Protein AF-A0A842K787-F1 (afdb_monomer)

Sequence (571 aa):
MIVKIGRGEKMSGLLSYLQGPGRANEHSDPHLVTGDSAIMTWHDDNELSHQDAIEIARQLDQPRRVFGTEVKIPNFLRDDHGNEVRDSHGTKVRDPIDPFRDGNVWHCSLSLHADEGQLTDEKWGAIARRFMDEMGFTDTSGRSPARWIAVRHGLSVRGNDHIHIAASVVREDGTKVDLYRDWNRASEVVNKLEHEHGLAVIESRNTRTGERGYHRAEQHRAHREGGTELDRELLARRVRACATASNSEAEFVRRLRGQGLVARPRFASGRGDVVVGYKVAIRPANGHSPIFYGGGHLAKDLTLPRLRSEWEDSPQASSAAVDEWNAARRERPTVRAGRESQELDPKLLDRATEDIGKWNTYLRSIPLDDRAQWARAAGRTAGVFAAWSAKIEPTPGPLAAAARELARSAQLPAYRAYRAPKGTMSAGGAALIVMQTSGQLPTSVSAMLLLRQLMKAMEAIADAHRAAGELHRALDIEYAVRNELATIHAAQQPRIPVPDTARTEATQKHATTSTLTPEQEELRRLAALDNAAPPSDAVRRTDSPLPSRIGPSLRTHAGRPRTRGNDGNER

Radius of gyration: 31.01 Å; Cα contacts (8 Å, |Δi|>4): 859; chains: 1; bounding box: 80×79×96 Å

pLDDT: mean 82.94, std 19.4, range [25.81, 98.31]

Nearest PDB structures (foldseek):
  1moj-assembly1_A  TM=3.758E-01  e=2.122E-01  Halobacterium salinarum
  9fze-assembly1_A  TM=2.062E-01  e=5.481E+00  Pseudomonas aeruginosa

Structure (mmCIF, N/CA/C/O backbone):
data_AF-A0A842K787-F1
#
_entry.id   AF-A0A842K787-F1
#
loop_
_atom_site.group_PDB
_atom_site.id
_atom_site.type_symbol
_atom_site.label_atom_id
_atom_site.label_alt_id
_atom_site.label_comp_id
_atom_site.label_asym_id
_atom_site.label_entity_id
_atom_site.label_seq_id
_atom_site.pdbx_PDB_ins_code
_atom_site.Cartn_x
_atom_site.Cartn_y
_atom_site.Cartn_z
_atom_site.occupancy
_atom_site.B_iso_or_equiv
_atom_site.auth_seq_id
_atom_site.auth_comp_id
_atom_site.auth_asym_id
_atom_site.auth_atom_id
_atom_site.pdbx_PDB_model_num
ATOM 1 N N . MET A 1 1 ? 14.608 -5.859 -6.385 1.00 89.81 1 MET A N 1
ATOM 2 C CA . MET A 1 1 ? 14.683 -5.026 -7.618 1.00 89.81 1 MET A CA 1
ATOM 3 C C . MET A 1 1 ? 13.356 -4.324 -7.963 1.00 89.81 1 MET A C 1
ATOM 5 O O . MET A 1 1 ? 12.293 -4.937 -8.002 1.00 89.81 1 MET A O 1
ATOM 9 N N . ILE A 1 2 ? 13.383 -3.021 -8.254 1.00 89.50 2 ILE A N 1
ATOM 10 C CA . ILE A 1 2 ? 12.232 -2.203 -8.684 1.00 89.50 2 ILE A CA 1
ATOM 11 C C . ILE A 1 2 ? 12.252 -2.029 -10.207 1.00 89.50 2 ILE A C 1
ATOM 13 O O . ILE A 1 2 ? 13.291 -1.709 -10.777 1.00 89.50 2 ILE A O 1
ATOM 17 N N . VAL A 1 3 ? 11.087 -2.178 -10.849 1.00 93.19 3 VAL A N 1
ATOM 18 C CA . VAL A 1 3 ? 10.890 -1.948 -12.288 1.00 93.19 3 VAL A CA 1
ATOM 19 C C . VAL A 1 3 ? 9.944 -0.780 -12.537 1.00 93.19 3 VAL A C 1
ATOM 21 O O . VAL A 1 3 ? 8.896 -0.665 -11.894 1.00 93.19 3 VAL A O 1
ATOM 24 N N . LYS A 1 4 ? 10.295 0.090 -13.485 1.00 93.69 4 LYS A N 1
ATOM 25 C CA . LYS A 1 4 ? 9.438 1.199 -13.911 1.00 93.69 4 LYS A CA 1
ATOM 26 C C . LYS A 1 4 ? 9.508 1.382 -15.417 1.00 93.69 4 LYS A C 1
ATOM 28 O O . LYS A 1 4 ? 10.563 1.693 -15.954 1.00 93.69 4 LYS A O 1
ATOM 33 N N . ILE A 1 5 ? 8.357 1.262 -16.066 1.00 95.25 5 ILE A N 1
ATOM 34 C CA . ILE A 1 5 ? 8.198 1.432 -17.507 1.00 95.25 5 ILE A CA 1
ATOM 35 C C . ILE A 1 5 ? 7.659 2.838 -17.829 1.00 95.25 5 ILE A C 1
ATOM 37 O O . ILE A 1 5 ? 6.844 3.414 -17.107 1.00 95.25 5 ILE A O 1
ATOM 41 N N . GLY A 1 6 ? 8.119 3.417 -18.929 1.00 93.06 6 GLY A N 1
ATOM 42 C CA . GLY A 1 6 ? 7.692 4.693 -19.481 1.00 93.06 6 GLY A CA 1
ATOM 43 C C . GLY A 1 6 ? 7.492 4.596 -20.990 1.00 93.06 6 GLY A C 1
ATOM 44 O O . GLY A 1 6 ? 8.040 3.717 -21.654 1.00 93.06 6 GLY A O 1
ATOM 45 N N . ARG A 1 7 ? 6.679 5.509 -21.531 1.00 93.00 7 ARG A N 1
ATOM 46 C CA . ARG A 1 7 ? 6.410 5.642 -22.970 1.00 93.00 7 ARG A CA 1
ATOM 47 C C . ARG A 1 7 ? 6.798 7.031 -23.444 1.00 93.00 7 ARG A C 1
ATOM 49 O O . ARG A 1 7 ? 6.397 8.014 -22.811 1.00 93.00 7 ARG A O 1
ATOM 56 N N . GLY A 1 8 ? 7.535 7.099 -24.545 1.00 90.56 8 GLY A N 1
ATOM 57 C CA . GLY A 1 8 ? 8.012 8.347 -25.132 1.00 90.56 8 GLY A CA 1
ATOM 58 C C . GLY A 1 8 ? 7.785 8.426 -26.639 1.00 90.56 8 GLY A C 1
ATOM 59 O O . GLY A 1 8 ? 7.494 7.427 -27.291 1.00 90.56 8 GLY A O 1
ATOM 60 N N . GLU A 1 9 ? 7.945 9.640 -27.157 1.00 91.25 9 GLU A N 1
ATOM 61 C CA . GLU A 1 9 ? 7.769 9.988 -28.576 1.00 91.25 9 GLU A CA 1
ATOM 62 C C . GLU A 1 9 ? 9.099 10.119 -29.328 1.00 91.25 9 GLU A C 1
ATOM 64 O O . GLU A 1 9 ? 9.163 9.948 -30.540 1.00 91.25 9 GLU A O 1
ATOM 69 N N . LYS A 1 10 ? 10.169 10.518 -28.627 1.00 93.31 10 LYS A N 1
ATOM 70 C CA . LYS A 1 10 ? 11.446 10.899 -29.244 1.00 93.31 10 LYS A CA 1
ATOM 71 C C . LYS A 1 10 ? 12.581 10.102 -28.627 1.00 93.31 10 LYS A C 1
ATOM 73 O O . LYS A 1 10 ? 12.953 10.357 -27.483 1.00 93.31 10 LYS A O 1
ATOM 78 N N . MET A 1 11 ? 13.151 9.182 -29.406 1.00 95.81 11 MET A N 1
ATOM 79 C CA . MET A 1 11 ? 14.289 8.370 -28.968 1.00 95.81 11 MET A CA 1
ATOM 80 C C . MET A 1 11 ? 15.487 9.256 -28.606 1.00 95.81 11 MET A C 1
ATOM 82 O O . MET A 1 11 ? 16.068 9.095 -27.542 1.00 95.81 11 MET A O 1
ATOM 86 N N . SER A 1 12 ? 15.775 10.283 -29.413 1.00 94.25 12 SER A N 1
ATOM 87 C CA . SER A 1 12 ? 16.842 11.249 -29.116 1.00 94.25 12 SER A CA 1
ATOM 88 C C . SER A 1 12 ? 16.639 11.964 -27.782 1.00 94.25 12 SER A C 1
ATOM 90 O O . SER A 1 12 ? 17.583 12.108 -27.019 1.00 94.25 12 SER A O 1
ATOM 92 N N . GLY A 1 13 ? 15.401 12.350 -27.457 1.00 93.06 13 GLY A N 1
ATOM 93 C CA . GLY A 1 13 ? 15.087 12.980 -26.175 1.00 93.06 13 GLY A CA 1
ATOM 94 C C . GLY A 1 13 ? 15.339 12.058 -24.980 1.00 93.06 13 GLY A C 1
ATOM 95 O O . GLY A 1 13 ? 15.812 12.524 -23.946 1.00 93.06 13 GLY A O 1
ATOM 96 N N . LEU A 1 14 ? 15.059 10.756 -25.119 1.00 94.81 14 LEU A N 1
ATOM 97 C CA . LEU A 1 14 ? 15.385 9.773 -24.086 1.00 94.81 14 LEU A CA 1
ATOM 98 C C . LEU A 1 14 ? 16.898 9.581 -23.961 1.00 94.81 14 LEU A C 1
ATOM 100 O O . LEU A 1 14 ? 17.414 9.635 -22.853 1.00 94.81 14 LEU A O 1
ATOM 104 N N . LEU A 1 15 ? 17.613 9.392 -25.066 1.00 95.31 15 LEU A N 1
ATOM 105 C CA . LEU A 1 15 ? 19.053 9.132 -25.028 1.00 95.31 15 LEU A CA 1
ATOM 106 C C . LEU A 1 15 ? 19.844 10.333 -24.501 1.00 95.31 15 LEU A C 1
ATOM 108 O O . LEU A 1 15 ? 20.722 10.152 -23.667 1.00 95.31 15 LEU A O 1
ATOM 112 N N . SER A 1 16 ? 19.469 11.562 -24.870 1.00 92.69 16 SER A N 1
ATOM 113 C CA . SER A 1 16 ? 20.043 12.765 -24.253 1.00 92.69 16 SER A CA 1
ATOM 114 C C . SER A 1 16 ? 19.743 12.852 -22.752 1.00 92.69 16 SER A C 1
ATOM 116 O O . SER A 1 16 ? 20.563 13.355 -21.992 1.00 92.69 16 SER A O 1
ATOM 118 N N . TYR A 1 17 ? 18.582 12.361 -22.302 1.00 91.81 17 TYR A N 1
ATOM 119 C CA . TYR A 1 17 ? 18.270 12.282 -20.874 1.00 91.81 17 TYR A CA 1
ATOM 120 C C . TYR A 1 17 ? 19.135 11.242 -20.148 1.00 91.81 17 TYR A C 1
ATOM 122 O O . TYR A 1 17 ? 19.595 11.524 -19.045 1.00 91.81 17 TYR A O 1
ATOM 130 N N . LEU A 1 18 ? 19.346 10.065 -20.747 1.00 92.69 18 LEU A N 1
ATOM 131 C CA . LEU A 1 18 ? 20.183 9.010 -20.168 1.00 92.69 18 LEU A CA 1
ATOM 132 C C . LEU A 1 18 ? 21.660 9.408 -20.142 1.00 92.69 18 LEU A C 1
ATOM 134 O O . LEU A 1 18 ? 22.343 9.088 -19.186 1.00 92.69 18 LEU A O 1
ATOM 138 N N . GLN A 1 19 ? 22.138 10.140 -21.142 1.00 92.69 19 GLN A N 1
ATOM 139 C CA . GLN A 1 19 ? 23.501 10.662 -21.149 1.00 92.69 19 GLN A CA 1
ATOM 140 C C . GLN A 1 19 ? 23.707 11.799 -20.133 1.00 92.69 19 GLN A C 1
ATOM 142 O O . GLN A 1 19 ? 24.770 11.916 -19.537 1.00 92.69 19 GLN A O 1
ATOM 147 N N . GLY A 1 20 ? 22.712 12.670 -19.946 1.00 86.75 20 GLY A N 1
ATOM 148 C CA . GLY A 1 20 ? 22.816 13.784 -19.002 1.00 86.75 20 GLY A CA 1
ATOM 149 C C . GLY A 1 20 ? 22.778 13.341 -17.532 1.00 86.75 20 GLY A C 1
ATOM 150 O O . GLY A 1 20 ? 22.494 12.183 -17.242 1.00 86.75 20 GLY A O 1
ATOM 151 N N . PRO A 1 21 ? 22.928 14.272 -16.572 1.00 81.44 21 PRO A N 1
ATOM 152 C CA . PRO A 1 21 ? 22.948 13.957 -15.135 1.00 81.44 21 PRO A CA 1
ATOM 153 C C . PRO A 1 21 ? 21.598 13.449 -14.580 1.00 81.44 21 PRO A C 1
ATOM 155 O O . PRO A 1 21 ? 21.469 13.114 -13.405 1.00 81.44 21 PRO A O 1
ATOM 158 N N . GLY A 1 22 ? 20.541 13.414 -15.391 1.00 79.81 22 GLY A N 1
ATOM 159 C CA . GLY A 1 22 ? 19.178 13.152 -14.937 1.00 79.81 22 GLY A CA 1
ATOM 160 C C . GLY A 1 22 ? 18.519 14.383 -14.296 1.00 79.81 22 GLY A C 1
ATOM 161 O O . GLY A 1 22 ? 19.072 15.480 -14.256 1.00 79.81 22 GLY A O 1
ATOM 162 N N . ARG A 1 23 ? 17.277 14.236 -13.811 1.00 74.88 23 ARG A N 1
ATOM 163 C CA . ARG A 1 23 ? 16.501 15.376 -13.259 1.00 74.88 23 ARG A CA 1
ATOM 164 C C . ARG A 1 23 ? 16.934 15.807 -11.861 1.00 74.88 23 ARG A C 1
ATOM 166 O O . ARG A 1 23 ? 16.631 16.926 -11.460 1.00 74.88 23 ARG A O 1
ATOM 173 N N . ALA A 1 24 ? 17.564 14.908 -11.118 1.00 71.94 24 ALA A N 1
ATOM 174 C CA . ALA A 1 24 ? 18.003 15.136 -9.747 1.00 71.94 24 ALA A CA 1
ATOM 175 C C . ALA A 1 24 ? 19.468 14.713 -9.546 1.00 71.94 24 ALA A C 1
ATOM 177 O O . ALA A 1 24 ? 19.832 14.334 -8.438 1.00 71.94 24 ALA A O 1
ATOM 178 N N . ASN A 1 25 ? 20.287 14.780 -10.607 1.00 67.31 25 ASN A N 1
ATOM 179 C CA . ASN A 1 25 ? 21.679 14.311 -10.612 1.00 67.31 25 ASN A CA 1
ATOM 180 C C . ASN A 1 25 ? 21.788 12.828 -10.215 1.00 67.31 25 ASN A C 1
ATOM 182 O O . ASN A 1 25 ? 22.570 12.454 -9.350 1.00 67.31 25 ASN A O 1
ATOM 186 N N . GLU A 1 26 ? 20.914 12.006 -10.799 1.00 76.19 26 GLU A N 1
ATOM 187 C CA . GLU A 1 26 ? 20.808 10.573 -10.506 1.00 76.19 26 GLU A CA 1
ATOM 188 C C . GLU A 1 26 ? 21.802 9.742 -11.332 1.00 76.19 26 GLU A C 1
ATOM 190 O O . GLU A 1 26 ? 22.027 8.588 -10.983 1.00 76.19 26 GLU A O 1
ATOM 195 N N . HIS A 1 27 ? 22.393 10.313 -12.389 1.00 83.00 27 HIS A N 1
ATOM 196 C CA . HIS A 1 27 ? 23.343 9.633 -13.269 1.00 83.00 27 HIS A CA 1
ATOM 197 C C . HIS A 1 27 ? 24.762 10.166 -13.025 1.00 83.00 27 HIS A C 1
ATOM 199 O O . HIS A 1 27 ? 24.983 11.374 -13.145 1.00 83.00 27 HIS A O 1
ATOM 205 N N . SER A 1 28 ? 25.708 9.287 -12.682 1.00 77.75 28 SER A N 1
ATOM 206 C CA . SER A 1 28 ? 27.104 9.664 -12.398 1.00 77.75 28 SER A CA 1
ATOM 207 C C . SER A 1 28 ? 28.127 9.094 -13.377 1.00 77.75 28 SER A C 1
ATOM 209 O O . SER A 1 28 ? 29.195 9.673 -13.516 1.00 77.75 28 SER A O 1
ATOM 211 N N . ASP A 1 29 ? 27.806 7.971 -14.015 1.00 85.06 29 ASP A N 1
ATOM 212 C CA . ASP A 1 29 ? 28.671 7.269 -14.966 1.00 85.06 29 ASP A CA 1
ATOM 213 C C . ASP A 1 29 ? 27.778 6.548 -15.991 1.00 85.06 29 ASP A C 1
ATOM 215 O O . ASP A 1 29 ? 27.465 5.368 -15.820 1.00 85.06 29 ASP A O 1
ATOM 219 N N . PRO A 1 30 ? 27.193 7.282 -16.957 1.00 91.88 30 PRO A N 1
ATOM 220 C CA . PRO A 1 30 ? 26.354 6.692 -17.989 1.00 91.88 30 PRO A CA 1
ATOM 221 C C . PRO A 1 30 ? 27.201 5.904 -18.983 1.00 91.88 30 PRO A C 1
ATOM 223 O O . PRO A 1 30 ? 27.882 6.519 -19.781 1.00 91.88 30 PRO A O 1
ATOM 226 N N . HIS A 1 31 ? 27.102 4.578 -19.030 1.00 93.31 31 HIS A N 1
ATOM 227 C CA . HIS A 1 31 ? 27.780 3.757 -20.050 1.00 93.31 31 HIS A CA 1
ATOM 228 C C . HIS A 1 31 ? 26.901 2.589 -20.511 1.00 93.31 31 HIS A C 1
ATOM 230 O O . HIS A 1 31 ? 25.924 2.216 -19.851 1.00 93.31 31 HIS A O 1
ATOM 236 N N . LEU A 1 32 ? 27.201 2.028 -21.684 1.00 94.44 32 LEU A N 1
ATOM 237 C CA . LEU A 1 32 ? 26.481 0.871 -22.218 1.00 94.44 32 LEU A CA 1
ATOM 238 C C . LEU A 1 32 ? 26.941 -0.408 -21.519 1.00 94.44 32 LEU A C 1
ATOM 240 O O . LEU A 1 32 ? 28.130 -0.633 -21.363 1.00 94.44 32 LEU A O 1
ATOM 244 N N . VAL A 1 33 ? 25.998 -1.275 -21.143 1.00 94.62 33 VAL A N 1
ATOM 245 C CA . VAL A 1 33 ? 26.325 -2.600 -20.568 1.00 94.62 33 VAL A CA 1
ATOM 246 C C . VAL A 1 33 ? 25.887 -3.758 -21.458 1.00 94.62 33 VAL A C 1
ATOM 248 O O . VAL A 1 33 ? 26.421 -4.862 -21.378 1.00 94.62 33 VAL A O 1
ATOM 251 N N . THR A 1 34 ? 24.868 -3.547 -22.297 1.00 95.94 34 THR A N 1
ATOM 252 C CA . THR A 1 34 ? 24.425 -4.504 -23.319 1.00 95.94 34 THR A CA 1
ATOM 253 C C . THR A 1 34 ? 23.372 -3.868 -24.234 1.00 95.94 34 THR A C 1
ATOM 255 O O . THR A 1 34 ? 22.800 -2.828 -23.908 1.00 95.94 34 THR A O 1
ATOM 258 N N . GLY A 1 35 ? 23.055 -4.510 -25.355 1.00 94.69 35 GLY A N 1
ATOM 259 C CA . GLY A 1 35 ? 22.034 -4.048 -26.284 1.00 94.69 35 GLY A CA 1
ATOM 260 C C . GLY A 1 35 ? 22.084 -4.795 -27.606 1.00 94.69 35 GLY A C 1
ATOM 261 O O . GLY A 1 35 ? 22.610 -5.905 -27.694 1.00 94.69 35 GLY A O 1
ATOM 262 N N . ASP A 1 36 ? 21.540 -4.156 -28.634 1.00 93.44 36 ASP A N 1
ATOM 263 C CA . ASP A 1 36 ? 21.636 -4.590 -30.020 1.00 93.44 36 ASP A CA 1
ATOM 264 C C . ASP A 1 36 ? 23.099 -4.772 -30.454 1.00 93.44 36 ASP A C 1
ATOM 266 O O . ASP A 1 36 ? 23.935 -3.889 -30.259 1.00 93.44 36 ASP A O 1
ATOM 270 N N . SER A 1 37 ? 23.399 -5.922 -31.060 1.00 87.19 37 SER A N 1
ATOM 271 C CA . SER A 1 37 ? 24.771 -6.307 -31.415 1.00 87.19 37 SER A CA 1
ATOM 272 C C . SER A 1 37 ? 25.460 -5.329 -32.366 1.00 87.19 37 SER A C 1
ATOM 274 O O . SER A 1 37 ? 26.658 -5.090 -32.216 1.00 87.19 37 SER A O 1
ATOM 276 N N . ALA A 1 38 ? 24.724 -4.729 -33.310 1.00 87.44 38 ALA A N 1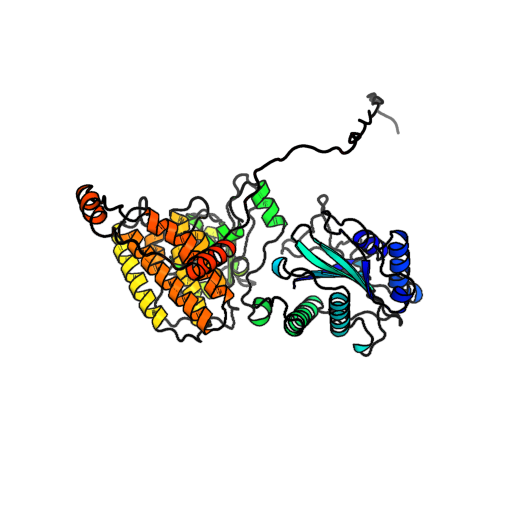
ATOM 277 C CA . ALA A 1 38 ? 25.306 -3.754 -34.216 1.00 87.44 38 ALA A CA 1
ATOM 278 C C . ALA A 1 38 ? 25.690 -2.507 -33.422 1.00 87.44 38 ALA A C 1
ATOM 280 O O . ALA A 1 38 ? 26.831 -2.070 -33.496 1.00 87.44 38 ALA A O 1
ATOM 281 N N . ILE A 1 39 ? 24.784 -1.999 -32.584 1.00 90.50 39 ILE A N 1
ATOM 282 C CA . ILE A 1 39 ? 25.045 -0.824 -31.744 1.00 90.50 39 ILE A CA 1
ATOM 283 C C . ILE A 1 39 ? 26.260 -1.059 -30.832 1.00 90.50 39 ILE A C 1
ATOM 285 O O . ILE A 1 39 ? 27.182 -0.251 -30.843 1.00 90.50 39 ILE A O 1
ATOM 289 N N . MET A 1 40 ? 26.311 -2.185 -30.119 1.00 90.06 40 MET A N 1
ATOM 290 C CA . MET A 1 40 ? 27.422 -2.506 -29.208 1.00 90.06 40 MET A CA 1
ATOM 291 C C . MET A 1 40 ? 28.773 -2.691 -29.918 1.00 90.06 40 MET A C 1
ATOM 293 O O . MET A 1 40 ? 29.809 -2.652 -29.273 1.00 90.06 40 MET A O 1
ATOM 297 N N . THR A 1 41 ? 28.788 -2.923 -31.234 1.00 85.81 41 THR A N 1
ATOM 298 C CA . THR A 1 41 ? 30.040 -3.053 -32.000 1.00 85.81 41 THR A CA 1
ATOM 299 C C . THR A 1 41 ? 30.634 -1.688 -32.362 1.00 85.81 41 THR A C 1
ATOM 301 O O . THR A 1 41 ? 31.848 -1.562 -32.500 1.00 85.81 41 THR A O 1
ATOM 304 N N . TRP A 1 42 ? 29.786 -0.674 -32.559 1.00 81.69 42 TRP A N 1
ATOM 305 C CA . TRP A 1 42 ? 30.202 0.659 -33.015 1.00 81.69 42 TRP A CA 1
ATOM 306 C C . TRP A 1 42 ? 30.439 1.651 -31.876 1.00 81.69 42 TRP A C 1
ATOM 308 O O . TRP A 1 42 ? 31.107 2.656 -32.097 1.00 81.69 42 TRP A O 1
ATOM 318 N N . HIS A 1 43 ? 29.883 1.378 -30.696 1.00 81.25 43 HIS A N 1
ATOM 319 C CA . HIS A 1 43 ? 29.957 2.233 -29.515 1.00 81.25 43 HIS A CA 1
ATOM 320 C C . HIS A 1 43 ? 30.669 1.450 -28.408 1.00 81.25 43 HIS A C 1
ATOM 322 O O . HIS A 1 43 ? 30.237 0.343 -28.092 1.00 81.25 43 HIS A O 1
ATOM 328 N N . ASP A 1 44 ? 31.784 1.979 -27.901 1.00 65.50 44 ASP A N 1
ATOM 329 C CA . ASP A 1 44 ? 32.638 1.296 -26.920 1.00 65.50 44 ASP A CA 1
ATOM 330 C C . ASP A 1 44 ? 32.097 1.387 -25.476 1.00 65.50 44 ASP A C 1
ATOM 332 O O . ASP A 1 44 ? 31.066 2.010 -25.216 1.00 65.50 44 ASP A O 1
ATOM 336 N N . ASP A 1 45 ? 32.790 0.731 -24.538 1.00 61.19 45 ASP A N 1
ATOM 337 C CA . ASP A 1 45 ? 32.404 0.622 -23.121 1.00 61.19 45 ASP A CA 1
ATOM 338 C C . ASP A 1 45 ? 32.722 1.889 -22.292 1.00 61.19 45 ASP A C 1
ATOM 340 O O . ASP A 1 45 ? 32.722 1.843 -21.060 1.00 61.19 45 ASP A O 1
ATOM 344 N N . ASN A 1 46 ? 33.035 3.024 -22.928 1.00 71.12 46 ASN A N 1
ATOM 345 C CA . ASN A 1 46 ? 33.311 4.267 -22.210 1.00 71.12 46 ASN A CA 1
ATOM 346 C C . ASN A 1 46 ? 32.024 4.996 -21.791 1.00 71.12 46 ASN A C 1
ATOM 348 O O . ASN A 1 46 ? 30.903 4.658 -22.183 1.00 71.12 46 ASN A O 1
ATOM 352 N N . GLU A 1 47 ? 32.205 6.049 -20.991 1.00 83.31 47 GLU A N 1
ATOM 353 C CA . GLU A 1 47 ? 31.134 6.982 -20.659 1.00 83.31 47 GLU A CA 1
ATOM 354 C C . GLU A 1 47 ? 30.460 7.495 -21.947 1.00 83.31 47 GLU A C 1
ATOM 356 O O . GLU A 1 47 ? 31.094 8.055 -22.844 1.00 83.31 47 GLU A O 1
ATOM 361 N N . LEU A 1 48 ? 29.148 7.296 -22.023 1.00 88.38 48 LEU A N 1
ATOM 362 C CA . LEU A 1 48 ? 28.286 7.590 -23.151 1.00 88.38 48 LEU A CA 1
ATOM 363 C C . LEU A 1 48 ? 28.383 9.072 -23.511 1.00 88.38 48 LEU A C 1
ATOM 365 O O . LEU A 1 48 ? 27.845 9.941 -22.817 1.00 88.38 48 LEU A O 1
ATOM 369 N N . SER A 1 49 ? 29.015 9.372 -24.644 1.00 90.12 49 SER A N 1
ATOM 370 C CA . SER A 1 49 ? 29.130 10.749 -25.104 1.00 90.12 49 SER A CA 1
ATOM 371 C C . SER A 1 49 ? 27.790 11.280 -25.629 1.00 90.12 49 SER A C 1
ATOM 373 O O . SER A 1 49 ? 26.885 10.542 -26.032 1.00 90.12 49 SER A O 1
ATOM 375 N N . HIS A 1 50 ? 27.645 12.607 -25.666 1.00 89.25 50 HIS A N 1
ATOM 376 C CA . HIS A 1 50 ? 26.456 13.237 -26.245 1.00 89.25 50 HIS A CA 1
ATOM 377 C C . HIS A 1 50 ? 26.267 12.885 -27.730 1.00 89.25 50 HIS A C 1
ATOM 379 O O . HIS A 1 50 ? 25.133 12.763 -28.202 1.00 89.25 50 HIS A O 1
ATOM 385 N N . GLN A 1 51 ? 27.370 12.736 -28.468 1.00 90.50 51 GLN A N 1
ATOM 386 C CA . GLN A 1 51 ? 27.336 12.388 -29.882 1.00 90.50 51 GLN A CA 1
ATOM 387 C C . GLN A 1 51 ? 26.859 10.945 -30.072 1.00 90.50 51 GLN A C 1
ATOM 389 O O . GLN A 1 51 ? 25.902 10.727 -30.821 1.00 90.50 51 GLN A O 1
ATOM 394 N N . ASP A 1 52 ? 27.426 10.002 -29.319 1.00 92.00 52 ASP A N 1
ATOM 395 C CA . ASP A 1 52 ? 27.041 8.588 -29.372 1.00 92.00 52 ASP A CA 1
ATOM 396 C C . ASP A 1 52 ? 25.574 8.419 -28.988 1.00 92.00 52 ASP A C 1
ATOM 398 O O . ASP A 1 52 ? 24.812 7.760 -29.690 1.00 92.00 52 ASP A O 1
ATOM 402 N N . ALA A 1 53 ? 25.109 9.126 -27.954 1.00 93.38 53 ALA A N 1
ATOM 403 C CA . ALA A 1 53 ? 23.702 9.124 -27.563 1.00 93.38 53 ALA A CA 1
ATOM 404 C C . ALA A 1 53 ? 22.760 9.527 -28.720 1.00 93.38 53 ALA A C 1
ATOM 406 O O . ALA A 1 53 ? 21.695 8.926 -28.904 1.00 93.38 53 ALA A O 1
ATOM 407 N N . ILE A 1 54 ? 23.133 10.526 -29.528 1.00 93.88 54 ILE A N 1
ATOM 408 C CA . ILE A 1 54 ? 22.353 10.943 -30.704 1.00 93.88 54 ILE A CA 1
ATOM 409 C C . ILE A 1 54 ? 22.420 9.888 -31.813 1.00 93.88 54 ILE A C 1
ATOM 411 O O . ILE A 1 54 ? 21.400 9.607 -32.453 1.00 93.88 54 ILE A O 1
ATOM 415 N N . GLU A 1 55 ? 23.596 9.325 -32.073 1.00 94.38 55 GLU A N 1
ATOM 416 C CA . GLU A 1 55 ? 23.799 8.324 -33.121 1.00 94.38 55 GLU A CA 1
ATOM 417 C C . GLU A 1 55 ? 23.060 7.024 -32.803 1.00 94.38 55 GLU A C 1
ATOM 419 O O . GLU A 1 55 ? 22.268 6.552 -33.625 1.00 94.38 55 GLU A O 1
ATOM 424 N N . ILE A 1 56 ? 23.197 6.521 -31.579 1.00 95.62 56 ILE A N 1
ATOM 425 C CA . ILE A 1 56 ? 22.457 5.372 -31.057 1.00 95.62 56 ILE A CA 1
ATOM 426 C C . ILE A 1 56 ? 20.951 5.625 -31.149 1.00 95.62 56 ILE A C 1
ATOM 428 O O . ILE A 1 56 ? 20.209 4.771 -31.631 1.00 95.62 56 ILE A O 1
ATOM 432 N N . ALA A 1 57 ? 20.471 6.818 -30.777 1.00 96.25 57 ALA A N 1
ATOM 433 C CA . ALA A 1 57 ? 19.051 7.142 -30.901 1.00 96.25 57 ALA A CA 1
ATOM 434 C C . ALA A 1 57 ? 18.535 7.052 -32.345 1.00 96.25 57 ALA A C 1
ATOM 436 O O . ALA A 1 57 ? 17.405 6.607 -32.564 1.00 96.25 57 ALA A O 1
ATOM 437 N N . ARG A 1 58 ? 19.339 7.472 -33.334 1.00 95.75 58 ARG A N 1
ATOM 438 C CA . ARG A 1 58 ? 18.990 7.330 -34.757 1.00 95.75 58 ARG A CA 1
ATOM 439 C C . ARG A 1 58 ? 18.962 5.865 -35.174 1.00 95.75 58 ARG A C 1
ATOM 441 O O . ARG A 1 58 ? 18.039 5.483 -35.887 1.00 95.75 58 ARG A O 1
ATOM 448 N N . GLN A 1 59 ? 19.931 5.067 -34.724 1.00 96.25 59 GLN A N 1
ATOM 449 C CA . GLN A 1 59 ? 19.980 3.635 -35.016 1.00 96.25 59 GLN A CA 1
ATOM 450 C C . GLN A 1 59 ? 18.772 2.909 -34.412 1.00 96.25 59 GLN A C 1
ATOM 452 O O . GLN A 1 59 ? 18.104 2.165 -35.123 1.00 96.25 59 GLN A O 1
ATOM 457 N N . LEU A 1 60 ? 18.423 3.175 -33.152 1.00 96.88 60 LEU A N 1
ATOM 458 C CA . LEU A 1 60 ? 17.251 2.591 -32.492 1.00 96.88 60 LEU A CA 1
ATOM 459 C C . LEU A 1 60 ? 15.929 2.948 -33.199 1.00 96.88 60 LEU A C 1
ATOM 461 O O . LEU A 1 60 ? 15.051 2.102 -33.331 1.00 96.88 60 LEU A O 1
ATOM 465 N N . ASP A 1 61 ? 15.778 4.188 -33.673 1.00 95.81 61 ASP A N 1
ATOM 466 C CA . ASP A 1 61 ? 14.568 4.673 -34.364 1.00 95.81 61 ASP A CA 1
ATOM 467 C C . ASP A 1 61 ? 14.529 4.287 -35.861 1.00 95.81 61 ASP A C 1
ATOM 469 O O . ASP A 1 61 ? 13.517 4.501 -36.531 1.00 95.81 61 ASP A O 1
ATOM 473 N N . GLN A 1 62 ? 15.612 3.718 -36.408 1.00 96.19 62 GLN A N 1
ATOM 474 C CA . GLN A 1 62 ? 15.746 3.443 -37.841 1.00 96.19 62 GLN A CA 1
ATOM 475 C C . GLN A 1 62 ? 14.641 2.533 -38.397 1.00 96.19 62 GLN A C 1
ATOM 477 O O . GLN A 1 62 ? 14.055 2.927 -39.410 1.00 96.19 62 GLN A O 1
ATOM 482 N N . PRO A 1 63 ? 14.279 1.387 -37.776 1.00 96.25 63 PRO A N 1
ATOM 483 C CA . PRO A 1 63 ? 13.257 0.510 -38.349 1.00 96.25 63 PRO A CA 1
ATOM 484 C C . PRO A 1 63 ? 11.912 1.225 -38.501 1.00 96.25 63 PRO A C 1
ATOM 486 O O . PRO A 1 63 ? 11.285 1.184 -39.556 1.00 96.25 63 PRO A O 1
ATOM 489 N N . ARG A 1 64 ? 11.511 2.011 -37.496 1.00 95.88 64 ARG A N 1
ATOM 490 C CA . ARG A 1 64 ? 10.301 2.837 -37.571 1.00 95.88 64 ARG A CA 1
ATOM 491 C C . ARG A 1 64 ? 10.305 3.762 -38.788 1.00 95.88 64 ARG A C 1
ATOM 493 O O . ARG A 1 64 ? 9.280 3.881 -39.454 1.00 95.88 64 ARG A O 1
ATOM 500 N N . ARG A 1 65 ? 11.426 4.438 -39.053 1.00 95.38 65 ARG A N 1
ATOM 501 C CA . ARG A 1 65 ? 11.543 5.391 -40.167 1.00 95.38 65 ARG A CA 1
ATOM 502 C C . ARG A 1 65 ? 11.526 4.697 -41.519 1.00 95.38 65 ARG A C 1
ATOM 504 O O . ARG A 1 65 ? 10.851 5.179 -42.419 1.00 95.38 65 ARG A O 1
ATOM 511 N N . VAL A 1 66 ? 12.245 3.582 -41.642 1.00 97.12 66 VAL A N 1
ATOM 512 C CA . VAL A 1 66 ? 12.341 2.808 -42.887 1.00 97.12 66 VAL A CA 1
ATOM 513 C C . VAL A 1 66 ? 10.972 2.269 -43.300 1.00 97.12 66 VAL A C 1
ATOM 515 O O . VAL A 1 66 ? 10.592 2.405 -44.458 1.00 97.12 66 VAL A O 1
ATOM 518 N N . PHE A 1 67 ? 10.208 1.716 -42.356 1.00 97.38 67 PHE A N 1
ATOM 519 C CA . PHE A 1 67 ? 8.890 1.137 -42.642 1.00 97.38 67 PHE A CA 1
ATOM 520 C C . PHE A 1 67 ? 7.728 2.136 -42.537 1.00 97.38 67 PHE A C 1
ATOM 522 O O . PHE A 1 67 ? 6.590 1.781 -42.833 1.00 97.38 67 PHE A O 1
ATOM 529 N N . GLY A 1 68 ? 7.977 3.374 -42.095 1.00 96.38 68 GLY A N 1
ATOM 530 C CA . GLY A 1 68 ? 6.923 4.369 -41.869 1.00 96.38 68 GLY A CA 1
ATOM 531 C C . GLY A 1 68 ? 5.906 3.960 -40.793 1.00 96.38 68 GLY A C 1
ATOM 532 O O . GLY A 1 68 ? 4.764 4.418 -40.809 1.00 96.38 68 GLY A O 1
ATOM 533 N N . THR A 1 69 ? 6.282 3.078 -39.861 1.00 96.88 69 THR A N 1
ATOM 534 C CA . THR A 1 69 ? 5.353 2.496 -38.884 1.00 96.88 69 THR A CA 1
ATOM 535 C C . THR A 1 69 ? 4.941 3.515 -37.817 1.00 96.88 69 THR A C 1
ATOM 537 O O . THR A 1 69 ? 5.738 3.919 -36.973 1.00 96.88 69 THR A O 1
ATOM 540 N N . GLU A 1 70 ? 3.658 3.872 -37.759 1.00 94.75 70 GLU A N 1
ATOM 541 C CA . GLU A 1 70 ? 3.131 4.752 -36.707 1.00 94.75 70 GLU A CA 1
ATOM 542 C C . GLU A 1 70 ? 2.765 3.983 -35.429 1.00 94.75 70 GLU A C 1
ATOM 544 O O . GLU A 1 70 ? 1.989 3.021 -35.465 1.00 94.75 70 GLU A O 1
ATOM 549 N N . VAL A 1 71 ? 3.241 4.439 -34.266 1.00 94.38 71 VAL A N 1
ATOM 550 C CA . VAL A 1 71 ? 2.858 3.904 -32.949 1.00 94.38 71 VAL A CA 1
ATOM 551 C C . VAL A 1 71 ? 2.063 4.968 -32.198 1.00 94.38 71 VAL A C 1
ATOM 553 O O . VAL A 1 71 ? 2.632 5.927 -31.703 1.00 94.38 71 VAL A O 1
ATOM 556 N N . LYS A 1 72 ? 0.740 4.803 -32.102 1.00 93.44 72 LYS A N 1
ATOM 557 C CA . LYS A 1 72 ? -0.158 5.777 -31.459 1.00 93.44 72 LYS A CA 1
ATOM 558 C C . LYS A 1 72 ? -0.532 5.338 -30.050 1.00 93.44 72 LYS A C 1
ATOM 560 O O . LYS A 1 72 ? -1.038 4.231 -29.862 1.00 93.44 72 LYS A O 1
ATOM 565 N N . ILE A 1 73 ? -0.336 6.218 -29.073 1.00 91.25 73 ILE A N 1
ATOM 566 C CA . ILE A 1 73 ? -0.811 6.048 -27.694 1.00 91.25 73 ILE A CA 1
ATOM 567 C C . ILE A 1 73 ? -1.775 7.183 -27.324 1.00 91.25 73 ILE A C 1
ATOM 569 O O . ILE A 1 73 ? -1.653 8.277 -27.875 1.00 91.25 73 ILE A O 1
ATOM 573 N N . PRO A 1 74 ? -2.737 6.963 -26.405 1.00 91.88 74 PRO A N 1
ATOM 574 C CA . PRO A 1 74 ? -3.657 8.017 -25.992 1.00 91.88 74 PRO A CA 1
ATOM 575 C C . PRO A 1 74 ? -2.915 9.245 -25.464 1.00 91.88 74 PRO A C 1
ATOM 577 O O . PRO A 1 74 ? -2.041 9.126 -24.598 1.00 91.88 74 PRO A O 1
ATOM 580 N N . ASN A 1 75 ? -3.308 10.413 -25.959 1.00 92.06 75 ASN A N 1
ATOM 581 C CA . ASN A 1 75 ? -2.896 11.696 -25.420 1.00 92.06 75 ASN A CA 1
ATOM 582 C C . ASN A 1 75 ? -4.013 12.239 -24.518 1.00 92.06 75 ASN A C 1
ATOM 584 O O . ASN A 1 75 ? -5.191 12.207 -24.881 1.00 92.06 75 ASN A O 1
ATOM 588 N N . PHE A 1 76 ? -3.658 12.666 -23.308 1.00 92.38 76 PHE A N 1
ATOM 589 C CA . PHE A 1 76 ? -4.624 13.147 -22.320 1.00 92.38 76 PHE A CA 1
ATOM 590 C C . PHE A 1 76 ? -4.522 14.658 -22.187 1.00 92.38 76 PHE A C 1
ATOM 592 O O . PHE A 1 76 ? -3.419 15.187 -22.050 1.00 92.38 76 PHE A O 1
ATOM 599 N N . LEU A 1 77 ? -5.682 15.312 -22.175 1.00 91.38 77 LEU A N 1
ATOM 600 C CA . LEU A 1 77 ? -5.810 16.753 -22.037 1.00 91.38 77 LEU A CA 1
ATOM 601 C C . LEU A 1 77 ? -5.169 17.210 -20.725 1.00 91.38 77 LEU A C 1
ATOM 603 O O . LEU A 1 77 ? -5.361 16.582 -19.676 1.00 91.38 77 LEU A O 1
ATOM 607 N N . ARG A 1 78 ? -4.427 18.315 -20.781 1.00 89.81 78 ARG A N 1
ATOM 608 C CA . ARG A 1 78 ? -3.814 18.950 -19.614 1.00 89.81 78 ARG A CA 1
ATOM 609 C C . ARG A 1 78 ? -4.340 20.368 -19.437 1.00 89.81 78 ARG A C 1
ATOM 611 O O . ARG A 1 78 ? -4.633 21.033 -20.422 1.00 89.81 78 ARG A O 1
ATOM 618 N N . ASP A 1 79 ? -4.482 20.793 -18.188 1.00 86.88 79 ASP A N 1
ATOM 619 C CA . ASP A 1 79 ? -4.795 22.182 -17.849 1.00 86.88 79 ASP A CA 1
ATOM 620 C C . ASP A 1 79 ? -3.556 23.090 -17.979 1.00 86.88 79 ASP A C 1
ATOM 622 O O . ASP A 1 79 ? -2.440 22.614 -18.206 1.00 86.88 79 ASP A O 1
ATOM 626 N N . ASP A 1 80 ? -3.740 24.398 -17.782 1.00 85.69 80 ASP A N 1
ATOM 627 C CA . ASP A 1 80 ? -2.666 25.406 -17.850 1.00 85.69 80 ASP A CA 1
ATOM 628 C C . ASP A 1 80 ? -1.532 25.168 -16.836 1.00 85.69 80 ASP A C 1
ATOM 630 O O . ASP A 1 80 ? -0.429 25.694 -16.976 1.00 85.69 80 ASP A O 1
ATOM 634 N N . HIS A 1 81 ? -1.781 24.347 -15.813 1.00 78.62 81 HIS A N 1
ATOM 635 C CA . HIS A 1 81 ? -0.810 23.964 -14.791 1.00 78.62 81 HIS A CA 1
ATOM 636 C C . HIS A 1 81 ? -0.139 22.613 -15.105 1.00 78.62 81 HIS A C 1
ATOM 638 O O . HIS A 1 81 ? 0.650 22.103 -14.305 1.00 78.62 81 HIS A O 1
ATOM 644 N N . GLY A 1 82 ? -0.442 22.016 -16.262 1.00 77.94 82 GLY A N 1
ATOM 645 C CA . GLY A 1 82 ? 0.110 20.751 -16.734 1.00 77.94 82 GLY A CA 1
ATOM 646 C C . GLY A 1 82 ? -0.518 19.500 -16.111 1.00 77.94 82 GLY A C 1
ATOM 647 O O . GLY A 1 82 ? -0.007 18.395 -16.342 1.00 77.94 82 GLY A O 1
ATOM 648 N N . ASN A 1 83 ? -1.599 19.626 -15.338 1.00 80.44 83 ASN A N 1
ATOM 649 C CA . ASN A 1 83 ? -2.286 18.490 -14.725 1.00 80.44 83 ASN A CA 1
ATOM 650 C C . ASN A 1 83 ? -3.258 17.845 -15.707 1.00 80.44 83 ASN A C 1
ATOM 652 O O . ASN A 1 83 ? -3.925 18.525 -16.475 1.00 80.44 83 ASN A O 1
ATOM 656 N N . GLU A 1 84 ? -3.378 16.518 -15.653 1.00 86.00 84 GLU A N 1
ATOM 657 C CA . GLU A 1 84 ? -4.342 15.786 -16.478 1.00 86.00 84 GLU A CA 1
ATOM 658 C C . GLU A 1 84 ? -5.777 16.175 -16.104 1.00 86.00 84 GLU A C 1
ATOM 660 O O . GLU A 1 84 ? -6.209 15.966 -14.964 1.00 86.00 84 GLU A O 1
ATOM 665 N N . VAL A 1 85 ? -6.526 16.674 -17.084 1.00 85.62 85 VAL A N 1
ATOM 666 C CA . VAL A 1 85 ? -7.944 16.989 -16.930 1.00 85.62 85 VAL A CA 1
ATOM 667 C C . VAL A 1 85 ? -8.719 15.691 -16.743 1.00 85.62 85 VAL A C 1
ATOM 669 O O . VAL A 1 85 ? -8.493 14.685 -17.428 1.00 85.62 85 VAL A O 1
ATOM 672 N N . ARG A 1 86 ? -9.645 15.703 -15.785 1.00 85.88 86 ARG A N 1
ATOM 673 C CA . ARG A 1 86 ? -10.518 14.571 -15.484 1.00 85.88 86 ARG A CA 1
ATOM 674 C C . ARG A 1 86 ? -11.975 14.968 -15.636 1.00 85.88 86 ARG A C 1
ATOM 676 O O . ARG A 1 86 ? -12.347 16.088 -15.302 1.00 85.88 86 ARG A O 1
ATOM 683 N N . ASP A 1 87 ? -12.783 14.041 -16.130 1.00 79.38 87 ASP A N 1
ATOM 684 C CA . ASP A 1 87 ? -14.226 14.223 -16.233 1.00 79.38 87 ASP A CA 1
ATOM 685 C C . ASP A 1 87 ? -14.903 14.186 -14.849 1.00 79.38 87 ASP A C 1
ATOM 687 O O . ASP A 1 87 ? -14.273 13.954 -13.810 1.00 79.38 87 ASP A O 1
ATOM 691 N N . SER A 1 88 ? -16.222 14.374 -14.832 1.00 66.06 88 SER A N 1
ATOM 692 C CA . SER A 1 88 ? -17.046 14.311 -13.617 1.00 66.06 88 SER A CA 1
ATOM 693 C C . SER A 1 88 ? -16.994 12.956 -12.891 1.00 66.06 88 SER A C 1
ATOM 695 O O . SER A 1 88 ? -17.354 12.873 -11.714 1.00 66.06 88 SER A O 1
ATOM 697 N N . HIS A 1 89 ? -16.509 11.904 -13.554 1.00 60.72 89 HIS A N 1
ATOM 698 C CA . HIS A 1 89 ? -16.315 10.564 -13.003 1.00 60.72 89 HIS A CA 1
ATOM 699 C C . HIS A 1 89 ? -14.864 10.310 -12.553 1.00 60.72 89 HIS A C 1
ATOM 701 O O . HIS A 1 89 ? -14.567 9.247 -12.001 1.00 60.72 89 HIS A O 1
ATOM 707 N N . GLY A 1 90 ? -13.964 11.282 -12.729 1.00 69.69 90 GLY A N 1
ATOM 708 C CA . GLY A 1 90 ? -12.546 11.177 -12.394 1.00 69.69 90 GLY A CA 1
ATOM 709 C C . GLY A 1 90 ? -11.703 10.457 -13.452 1.00 69.69 90 GLY A C 1
ATOM 710 O O . GLY A 1 90 ? -10.539 10.136 -13.186 1.00 69.69 90 GLY A O 1
ATOM 711 N N . THR A 1 91 ? -12.252 10.195 -14.636 1.00 80.44 91 THR A N 1
ATOM 712 C CA . THR A 1 91 ? -11.556 9.567 -15.764 1.00 80.44 91 THR A CA 1
ATOM 713 C C . THR A 1 91 ? -10.737 10.611 -16.508 1.00 80.44 91 THR A C 1
ATOM 715 O O . THR A 1 91 ? -11.195 11.732 -16.696 1.00 80.44 91 THR A O 1
ATOM 718 N N . LYS A 1 92 ? -9.518 10.262 -16.935 1.00 87.69 92 LYS A N 1
ATOM 719 C CA . LYS A 1 92 ? -8.680 11.177 -17.721 1.00 87.69 92 LYS A CA 1
ATOM 720 C C . LYS A 1 92 ? -9.357 11.486 -19.054 1.00 87.69 92 LYS A C 1
ATOM 722 O O . LYS A 1 92 ? -9.728 10.563 -19.780 1.00 87.69 92 LYS A O 1
ATOM 727 N N . VAL A 1 93 ? -9.476 12.767 -19.368 1.00 89.06 93 VAL A N 1
ATOM 728 C CA . VAL A 1 93 ? -10.053 13.240 -20.625 1.00 89.06 93 VAL A CA 1
ATOM 729 C C . VAL A 1 93 ? -8.982 13.136 -21.706 1.00 89.06 93 VAL A C 1
ATOM 731 O O . VAL A 1 93 ? -7.860 13.601 -21.512 1.00 89.06 93 VAL A O 1
ATOM 734 N N . ARG A 1 94 ? -9.292 12.471 -22.824 1.00 92.56 94 ARG A N 1
ATOM 735 C CA . ARG A 1 94 ? -8.399 12.492 -23.992 1.00 92.56 94 ARG A CA 1
ATOM 736 C C . ARG A 1 94 ? -8.416 13.877 -24.611 1.00 92.56 94 ARG A C 1
ATOM 738 O O . ARG A 1 94 ? -9.459 14.525 -24.605 1.00 92.56 94 ARG A O 1
ATOM 745 N N . ASP A 1 95 ? -7.273 14.304 -25.125 1.00 91.19 95 ASP A N 1
ATOM 746 C CA . ASP A 1 95 ? -7.186 15.575 -25.833 1.00 91.19 95 ASP A CA 1
ATOM 747 C C . ASP A 1 95 ? -8.136 15.545 -27.050 1.00 91.19 95 ASP A C 1
ATOM 749 O O . ASP A 1 95 ? -8.051 14.619 -27.860 1.00 91.19 95 ASP A O 1
ATOM 753 N N . PRO A 1 96 ? -9.106 16.472 -27.151 1.00 90.31 96 PRO A N 1
ATOM 754 C CA . PRO A 1 96 ? -10.066 16.470 -28.248 1.00 90.31 96 PRO A CA 1
ATOM 755 C C . PRO A 1 96 ? -9.463 16.968 -29.569 1.00 90.31 96 PRO A C 1
ATOM 757 O O . PRO A 1 96 ? -10.030 16.680 -30.620 1.00 90.31 96 PRO A O 1
ATOM 760 N N . ILE A 1 97 ? -8.350 17.709 -29.523 1.00 91.81 97 ILE A N 1
ATOM 761 C CA . ILE A 1 97 ? -7.663 18.263 -30.695 1.00 91.81 97 ILE A CA 1
ATOM 762 C C . ILE A 1 97 ? -6.615 17.269 -31.193 1.00 91.81 97 ILE A C 1
ATOM 764 O O . ILE A 1 97 ? -6.583 16.959 -32.382 1.00 91.81 97 ILE A O 1
ATOM 768 N N . ASP A 1 98 ? -5.795 16.739 -30.285 1.00 90.50 98 ASP A N 1
ATOM 769 C CA . ASP A 1 98 ? -4.730 15.788 -30.612 1.00 90.50 98 ASP A CA 1
ATOM 770 C C . ASP A 1 98 ? -4.842 14.506 -29.767 1.00 90.50 98 ASP A C 1
ATOM 772 O O . ASP A 1 98 ? -4.070 14.307 -28.827 1.00 90.50 98 ASP A O 1
ATOM 776 N N . PRO A 1 99 ? -5.821 13.621 -30.051 1.00 90.81 99 PRO A N 1
ATOM 777 C CA . PRO A 1 99 ? -6.182 12.497 -29.177 1.00 90.81 99 PRO A CA 1
ATOM 778 C C . PRO A 1 99 ? -5.121 11.397 -29.077 1.00 90.81 99 PRO A C 1
ATOM 780 O O . PRO A 1 99 ? -5.221 10.517 -28.208 1.00 90.81 99 PRO A O 1
ATOM 783 N N . PHE A 1 100 ? -4.120 11.416 -29.957 1.00 93.19 100 PHE A N 1
ATOM 784 C CA . PHE A 1 100 ? -3.059 10.424 -30.008 1.00 93.19 100 PHE A CA 1
ATOM 785 C C . PHE A 1 100 ? -1.711 11.092 -30.196 1.00 93.19 100 PHE A C 1
ATOM 787 O O . PHE A 1 100 ? -1.525 11.864 -31.120 1.00 93.19 100 PHE A O 1
ATOM 794 N N . ARG A 1 101 ? -0.739 10.676 -29.393 1.00 92.50 101 ARG A N 1
ATOM 795 C CA . ARG A 1 101 ? 0.664 11.049 -29.574 1.00 92.50 101 ARG A CA 1
ATOM 796 C C . ARG A 1 101 ? 1.483 9.829 -29.969 1.00 92.50 101 ARG A C 1
ATOM 798 O O . ARG A 1 101 ? 1.026 8.689 -29.808 1.00 92.50 101 ARG A O 1
ATOM 805 N N . ASP A 1 102 ? 2.690 10.063 -30.466 1.00 92.00 102 ASP A N 1
ATOM 806 C CA . ASP A 1 102 ? 3.624 8.979 -30.756 1.00 92.00 102 ASP A CA 1
ATOM 807 C C . ASP A 1 102 ? 4.009 8.228 -29.462 1.00 92.00 102 ASP A C 1
ATOM 809 O O . ASP A 1 102 ? 4.070 8.786 -28.366 1.00 92.00 102 ASP A O 1
ATOM 813 N N . GLY A 1 103 ? 4.219 6.925 -29.568 1.00 92.88 103 GLY A N 1
ATOM 814 C CA . GLY A 1 103 ? 4.591 6.048 -28.464 1.00 92.88 103 GLY A CA 1
ATOM 815 C C . GLY A 1 103 ? 5.656 5.036 -28.854 1.00 92.88 103 GLY A C 1
ATOM 816 O O . GLY A 1 103 ? 5.685 3.949 -28.272 1.00 92.88 103 GLY A O 1
ATOM 817 N N . ASN A 1 104 ? 6.476 5.344 -29.862 1.00 94.75 104 ASN A N 1
ATOM 818 C CA . ASN A 1 104 ? 7.475 4.424 -30.392 1.00 94.75 104 ASN A CA 1
ATOM 819 C C . ASN A 1 104 ? 8.643 4.132 -29.440 1.00 94.75 104 ASN A C 1
ATOM 821 O O . ASN A 1 104 ? 9.375 3.175 -29.684 1.00 94.75 104 ASN A O 1
ATOM 825 N N . VAL A 1 105 ? 8.833 4.929 -28.385 1.00 97.12 105 VAL A N 1
ATOM 826 C CA . VAL A 1 105 ? 9.890 4.710 -27.396 1.00 97.12 105 VAL A CA 1
ATOM 827 C C . VAL A 1 105 ? 9.337 3.936 -26.208 1.00 97.12 105 VAL A C 1
ATOM 829 O O . VAL A 1 105 ? 8.403 4.382 -25.527 1.00 97.12 105 VAL A O 1
ATOM 832 N N . TRP A 1 106 ? 9.968 2.804 -25.915 1.00 97.94 106 TRP A N 1
ATOM 833 C CA . TRP A 1 106 ? 9.804 2.084 -24.663 1.00 97.94 106 TRP A CA 1
ATOM 834 C C . TRP A 1 106 ? 11.018 2.327 -23.769 1.00 97.94 106 TRP A C 1
ATOM 836 O O . TRP A 1 106 ? 12.157 2.120 -24.177 1.00 97.94 106 TRP A O 1
ATOM 846 N N . HIS A 1 107 ? 10.766 2.799 -22.552 1.00 97.62 107 HIS A N 1
ATOM 847 C CA . HIS A 1 107 ? 11.795 3.066 -21.552 1.00 97.62 107 HIS A CA 1
ATOM 848 C C . HIS A 1 107 ? 11.520 2.215 -20.326 1.00 97.62 107 HIS A C 1
ATOM 850 O O . HIS A 1 107 ? 10.397 2.219 -19.831 1.00 97.62 107 HIS A O 1
ATOM 856 N N . CYS A 1 108 ? 12.521 1.522 -19.805 1.00 97.56 108 CYS A N 1
ATOM 857 C CA . CYS A 1 108 ? 12.391 0.768 -18.568 1.00 97.56 108 CYS A CA 1
ATOM 858 C C . CYS A 1 108 ? 13.594 1.025 -17.671 1.00 97.56 108 CYS A C 1
ATOM 860 O O . CYS A 1 108 ? 14.720 0.897 -18.120 1.00 97.56 108 CYS A O 1
ATOM 862 N N . SER A 1 109 ? 13.381 1.369 -16.405 1.00 95.38 109 SER A N 1
ATOM 863 C CA . SER A 1 109 ? 14.455 1.393 -15.408 1.00 95.38 109 SER A CA 1
ATOM 864 C C . SER A 1 109 ? 14.360 0.173 -14.501 1.00 95.38 109 SER A C 1
ATOM 866 O O . SER A 1 109 ? 13.269 -0.113 -13.990 1.00 95.38 109 SER A O 1
ATOM 868 N N . LEU A 1 110 ? 15.493 -0.483 -14.265 1.00 96.38 110 LEU A N 1
ATOM 869 C CA . LEU A 1 110 ? 15.670 -1.521 -13.253 1.00 96.38 110 LEU A CA 1
ATOM 870 C C . LEU A 1 110 ? 16.621 -0.991 -12.183 1.00 96.38 110 LEU A C 1
ATOM 872 O O . LEU A 1 110 ? 17.661 -0.431 -12.510 1.00 96.38 110 LEU A O 1
ATOM 876 N N . SER A 1 111 ? 16.254 -1.136 -10.914 1.00 94.56 111 SER A N 1
ATOM 877 C CA . SER A 1 111 ? 17.035 -0.599 -9.797 1.00 94.56 111 SER A CA 1
ATOM 878 C C . SER A 1 111 ? 17.036 -1.563 -8.618 1.00 94.56 111 SER A C 1
ATOM 880 O O . SER A 1 111 ? 16.006 -2.173 -8.308 1.00 94.56 111 SER A O 1
ATOM 882 N N . LEU A 1 112 ? 18.188 -1.721 -7.976 1.00 93.62 112 LEU A N 1
ATOM 883 C CA . LEU A 1 112 ? 18.336 -2.507 -6.754 1.00 93.62 112 LEU A CA 1
ATOM 884 C C . LEU A 1 112 ? 17.998 -1.685 -5.515 1.00 93.62 112 LEU A C 1
ATOM 886 O O . LEU A 1 112 ? 17.938 -0.461 -5.569 1.00 93.62 112 LEU A O 1
ATOM 890 N N . HIS A 1 113 ? 17.737 -2.356 -4.400 1.00 88.62 113 HIS A N 1
ATOM 891 C CA . HIS A 1 113 ? 17.714 -1.694 -3.103 1.00 88.62 113 HIS A CA 1
ATOM 892 C C . HIS A 1 113 ? 19.140 -1.277 -2.717 1.00 88.62 113 HIS A C 1
ATOM 894 O O . HIS A 1 113 ? 20.089 -1.987 -3.036 1.00 88.62 113 HIS A O 1
ATOM 900 N N . ALA A 1 114 ? 19.299 -0.153 -2.015 1.00 86.31 114 ALA A N 1
ATOM 901 C CA . ALA A 1 114 ? 20.618 0.370 -1.651 1.00 86.31 114 ALA A CA 1
ATOM 902 C C . ALA A 1 114 ? 21.481 -0.638 -0.865 1.00 86.31 114 ALA A C 1
ATOM 904 O O . ALA A 1 114 ? 22.686 -0.731 -1.083 1.00 86.31 114 ALA A O 1
ATOM 905 N N . ASP A 1 115 ? 20.846 -1.452 -0.019 1.00 84.94 115 ASP A N 1
ATOM 906 C CA . ASP A 1 115 ? 21.519 -2.489 0.778 1.00 84.94 115 ASP A CA 1
ATOM 907 C C . ASP A 1 115 ? 22.032 -3.678 -0.058 1.00 84.94 115 ASP A C 1
ATOM 909 O O . ASP A 1 115 ? 22.820 -4.480 0.434 1.00 84.94 115 ASP A O 1
ATOM 913 N N . GLU A 1 116 ? 21.598 -3.816 -1.318 1.00 86.94 116 GLU A N 1
ATOM 914 C CA . GLU A 1 116 ? 22.077 -4.870 -2.226 1.00 86.94 116 GLU A CA 1
ATOM 915 C C . GLU A 1 116 ? 23.434 -4.519 -2.861 1.00 86.94 116 GLU A C 1
ATOM 917 O O . GLU A 1 116 ? 24.055 -5.369 -3.502 1.00 86.94 116 GLU A O 1
ATOM 922 N N . GLY A 1 117 ? 23.906 -3.280 -2.683 1.00 87.38 117 GLY A N 1
ATOM 923 C CA . GLY A 1 117 ? 25.155 -2.798 -3.257 1.00 87.38 117 GLY A CA 1
ATOM 924 C C . GLY A 1 117 ? 25.102 -2.653 -4.781 1.00 87.38 117 GLY A C 1
ATOM 925 O O . GLY A 1 117 ? 24.062 -2.344 -5.366 1.00 87.38 117 GLY A O 1
ATOM 926 N N . GLN A 1 118 ? 26.259 -2.837 -5.419 1.00 93.06 118 GLN A N 1
ATOM 927 C CA . GLN A 1 118 ? 26.436 -2.711 -6.867 1.00 93.06 118 GLN A CA 1
ATOM 928 C C . GLN A 1 118 ? 26.660 -4.077 -7.512 1.00 93.06 118 GLN A C 1
ATOM 930 O O . GLN A 1 118 ? 27.321 -4.943 -6.938 1.00 93.06 118 GLN A O 1
ATOM 935 N N . LEU A 1 119 ? 26.155 -4.253 -8.732 1.00 93.75 119 LEU A N 1
ATOM 936 C CA . LEU A 1 119 ? 26.503 -5.399 -9.573 1.00 93.75 119 LEU A CA 1
ATOM 937 C C . LEU A 1 119 ? 27.632 -5.026 -10.533 1.00 93.75 119 LEU A C 1
ATOM 939 O O . LEU A 1 119 ? 27.928 -3.851 -10.736 1.00 93.75 119 LEU A O 1
ATOM 943 N N . THR A 1 120 ? 28.271 -6.026 -11.131 1.00 94.25 120 THR A N 1
ATOM 944 C CA . THR A 1 120 ? 29.193 -5.790 -12.248 1.00 94.25 120 THR A CA 1
ATOM 945 C C . THR A 1 120 ? 28.413 -5.569 -13.544 1.00 94.25 120 THR A C 1
ATOM 947 O O . THR A 1 120 ? 27.240 -5.958 -13.643 1.00 94.25 120 THR A O 1
ATOM 950 N N . ASP A 1 121 ? 29.061 -4.988 -14.550 1.00 94.06 121 ASP A N 1
ATOM 951 C CA . ASP A 1 121 ? 28.439 -4.740 -15.854 1.00 94.06 121 ASP A CA 1
ATOM 952 C C . ASP A 1 121 ? 28.070 -6.038 -16.563 1.00 94.06 121 ASP A C 1
ATOM 954 O O . ASP A 1 121 ? 27.004 -6.126 -17.170 1.00 94.06 121 ASP A O 1
ATOM 958 N N . GLU A 1 122 ? 28.854 -7.105 -16.389 1.00 94.62 122 GLU A N 1
ATOM 959 C CA . GLU A 1 122 ? 28.529 -8.423 -16.938 1.00 94.62 122 GLU A CA 1
ATOM 960 C C . GLU A 1 122 ? 27.227 -8.961 -16.341 1.00 94.62 122 GLU A C 1
ATOM 962 O O . GLU A 1 122 ? 26.382 -9.508 -17.061 1.00 94.62 122 GLU A O 1
ATOM 967 N N . LYS A 1 123 ? 27.035 -8.783 -15.026 1.00 95.50 123 LYS A N 1
ATOM 968 C CA . LYS A 1 123 ? 25.822 -9.229 -14.335 1.00 95.50 123 LYS A CA 1
ATOM 969 C C . LYS A 1 123 ? 24.622 -8.368 -14.726 1.00 95.50 123 LYS A C 1
ATOM 971 O O . LYS A 1 123 ? 23.556 -8.924 -14.996 1.00 95.50 123 LYS A O 1
ATOM 976 N N . TRP A 1 124 ? 24.781 -7.048 -14.828 1.00 96.12 124 TRP A N 1
ATOM 977 C CA . TRP A 1 124 ? 23.727 -6.171 -15.346 1.00 96.12 124 TRP A CA 1
ATOM 978 C C . TRP A 1 124 ? 23.363 -6.489 -16.794 1.00 96.12 124 TRP A C 1
ATOM 980 O O . TRP A 1 124 ? 22.179 -6.576 -17.121 1.00 96.12 124 TRP A O 1
ATOM 990 N N . GLY A 1 125 ? 24.358 -6.736 -17.642 1.00 95.94 125 GLY A N 1
ATOM 991 C CA . GLY A 1 125 ? 24.168 -7.154 -19.021 1.00 95.94 125 GLY A CA 1
ATOM 992 C C . GLY A 1 125 ? 23.402 -8.474 -19.117 1.00 95.94 125 GLY A C 1
ATOM 993 O O . GLY A 1 125 ? 22.462 -8.583 -19.904 1.00 95.94 125 GLY A O 1
ATOM 994 N N . ALA A 1 126 ? 23.738 -9.465 -18.285 1.00 96.88 126 ALA A N 1
ATOM 995 C CA . ALA A 1 126 ? 23.017 -10.737 -18.228 1.00 96.88 126 ALA A CA 1
ATOM 996 C C . ALA A 1 126 ? 21.551 -10.555 -17.795 1.00 96.88 126 ALA A C 1
ATOM 998 O O . ALA A 1 126 ? 20.648 -11.062 -18.465 1.00 96.88 126 ALA A O 1
ATOM 999 N N . ILE A 1 127 ? 21.312 -9.777 -16.733 1.00 97.69 127 ILE A N 1
ATOM 1000 C CA . ILE A 1 127 ? 19.969 -9.437 -16.239 1.00 97.69 127 ILE A CA 1
ATOM 1001 C C . ILE A 1 127 ? 19.154 -8.736 -17.331 1.00 97.69 127 ILE A C 1
ATOM 1003 O O . ILE A 1 127 ? 18.013 -9.119 -17.588 1.00 97.69 127 ILE A O 1
ATOM 1007 N N . ALA A 1 128 ? 19.725 -7.727 -17.993 1.00 98.00 128 ALA A N 1
ATOM 1008 C CA . ALA A 1 128 ? 19.031 -6.940 -19.007 1.00 98.00 128 ALA A CA 1
ATOM 1009 C C . ALA A 1 128 ? 18.695 -7.764 -20.257 1.00 98.00 128 ALA A C 1
ATOM 1011 O O . ALA A 1 128 ? 17.568 -7.674 -20.741 1.00 98.00 128 ALA A O 1
ATOM 1012 N N . ARG A 1 129 ? 19.615 -8.613 -20.744 1.00 97.50 129 ARG A N 1
ATOM 1013 C CA . ARG A 1 129 ? 19.341 -9.537 -21.862 1.00 97.50 129 ARG A CA 1
ATOM 1014 C C . ARG A 1 129 ? 18.196 -10.484 -21.526 1.00 97.50 129 ARG A C 1
ATOM 1016 O O . ARG A 1 129 ? 17.189 -10.496 -22.229 1.00 97.50 129 ARG A O 1
ATOM 1023 N N . ARG A 1 130 ? 18.296 -11.180 -20.388 1.00 97.81 130 ARG A N 1
ATOM 1024 C CA . ARG A 1 130 ? 17.262 -12.114 -19.925 1.00 97.81 130 ARG A CA 1
ATOM 1025 C C . ARG A 1 130 ? 15.908 -11.426 -19.740 1.00 97.81 130 ARG A C 1
ATOM 1027 O O . ARG A 1 130 ? 14.870 -11.985 -20.092 1.00 97.81 130 ARG A O 1
ATOM 1034 N N . PHE A 1 131 ? 15.915 -10.202 -19.213 1.00 98.31 131 PHE A N 1
ATOM 1035 C CA . PHE A 1 131 ? 14.717 -9.383 -19.078 1.00 98.31 131 PHE A CA 1
ATOM 1036 C C . PHE A 1 131 ? 14.101 -9.045 -20.442 1.00 98.31 131 PHE A C 1
ATOM 1038 O O . PHE A 1 131 ? 12.894 -9.197 -20.617 1.00 98.31 131 PHE A O 1
ATOM 1045 N N . MET A 1 132 ? 14.905 -8.627 -21.422 1.00 98.19 132 MET A N 1
ATOM 1046 C CA . MET A 1 132 ? 14.423 -8.256 -22.757 1.00 98.19 132 MET A CA 1
ATOM 1047 C C . MET A 1 132 ? 13.919 -9.446 -23.579 1.00 98.19 132 MET A C 1
ATOM 1049 O O . MET A 1 132 ? 12.950 -9.283 -24.331 1.00 98.19 132 MET A O 1
ATOM 1053 N N . ASP A 1 133 ? 14.495 -10.632 -23.376 1.00 97.75 133 ASP A N 1
ATOM 1054 C CA . ASP A 1 133 ? 13.996 -11.894 -23.931 1.00 97.75 133 ASP A CA 1
ATOM 1055 C C . ASP A 1 133 ? 12.568 -12.177 -23.458 1.00 97.75 133 ASP A C 1
ATOM 1057 O O . ASP A 1 133 ? 11.634 -12.262 -24.256 1.00 97.75 133 ASP A O 1
ATOM 1061 N N . GLU A 1 134 ? 12.359 -12.222 -22.140 1.00 97.69 134 GLU A N 1
ATOM 1062 C CA . GLU A 1 134 ? 11.044 -12.516 -21.558 1.00 97.69 134 GLU A CA 1
ATOM 1063 C C . GLU A 1 134 ? 10.023 -11.389 -21.797 1.00 97.69 134 GLU A C 1
ATOM 1065 O O . GLU A 1 134 ? 8.814 -11.628 -21.839 1.00 97.69 134 GLU A O 1
ATOM 1070 N N . MET A 1 135 ? 10.485 -10.148 -21.987 1.00 97.75 135 MET A N 1
ATOM 1071 C CA . MET A 1 135 ? 9.622 -9.036 -22.390 1.00 97.75 135 MET A CA 1
ATOM 1072 C C . MET A 1 135 ? 9.197 -9.110 -23.863 1.00 97.75 135 MET A C 1
ATOM 1074 O O . MET A 1 135 ? 8.197 -8.482 -24.230 1.00 97.75 135 MET A O 1
ATOM 1078 N N . GLY A 1 136 ? 9.885 -9.911 -24.682 1.00 97.00 136 GLY A N 1
ATOM 1079 C CA . GLY A 1 136 ? 9.558 -10.166 -26.082 1.00 97.00 136 GLY A CA 1
ATOM 1080 C C . GLY A 1 136 ? 10.112 -9.123 -27.054 1.00 97.00 136 GLY A C 1
ATOM 1081 O O . GLY A 1 136 ? 9.482 -8.841 -28.077 1.00 97.00 136 GLY A O 1
ATOM 1082 N N . PHE A 1 137 ? 11.249 -8.506 -26.724 1.00 97.81 137 PHE A N 1
ATOM 1083 C CA . PHE A 1 137 ? 11.945 -7.565 -27.611 1.00 97.81 137 PHE A CA 1
ATOM 1084 C C . PHE A 1 137 ? 12.983 -8.245 -28.507 1.00 97.81 137 PHE A C 1
ATOM 1086 O O . PHE A 1 137 ? 13.350 -7.678 -29.535 1.00 97.81 137 PHE A O 1
ATOM 1093 N N . THR A 1 138 ? 13.423 -9.449 -28.152 1.00 97.19 138 THR A N 1
ATOM 1094 C CA . THR A 1 138 ? 14.422 -10.209 -28.907 1.00 97.19 138 THR A CA 1
ATOM 1095 C C . THR A 1 138 ? 13.774 -11.276 -29.793 1.00 97.19 138 THR A C 1
ATOM 1097 O O . THR A 1 138 ? 12.553 -11.493 -29.783 1.00 97.19 138 THR A O 1
ATOM 1100 N N . ASP A 1 139 ? 14.609 -11.937 -30.585 1.00 93.94 139 ASP A N 1
ATOM 1101 C CA . ASP A 1 139 ? 14.257 -13.052 -31.465 1.00 93.94 139 ASP A CA 1
ATOM 1102 C C . ASP A 1 139 ? 13.742 -14.289 -30.709 1.00 93.94 139 ASP A C 1
ATOM 1104 O O . ASP A 1 139 ? 12.956 -15.060 -31.262 1.00 93.94 139 ASP A O 1
ATOM 1108 N N . THR A 1 140 ? 14.062 -14.424 -29.417 1.00 94.75 140 THR A N 1
ATOM 1109 C CA . THR A 1 140 ? 13.506 -15.456 -28.518 1.00 94.75 140 THR A CA 1
ATOM 1110 C C . THR A 1 140 ? 11.974 -15.457 -28.466 1.00 94.75 140 THR A C 1
ATOM 1112 O O . THR A 1 140 ? 11.357 -16.479 -28.170 1.00 94.75 140 THR A O 1
ATOM 1115 N N . SER A 1 141 ? 11.338 -14.334 -28.819 1.00 93.19 141 SER A N 1
ATOM 1116 C CA . SER A 1 141 ? 9.882 -14.223 -28.955 1.00 93.19 141 SER A CA 1
ATOM 1117 C C . SER A 1 141 ? 9.297 -14.970 -30.166 1.00 93.19 141 SER A C 1
ATOM 1119 O O . SER A 1 141 ? 8.074 -15.011 -30.322 1.00 93.19 141 SER A O 1
ATOM 1121 N N . GLY A 1 142 ? 10.142 -15.515 -31.049 1.00 94.50 142 GLY A N 1
ATOM 1122 C CA . GLY A 1 142 ? 9.739 -16.108 -32.328 1.00 94.50 142 GLY A CA 1
ATOM 1123 C C . GLY A 1 142 ? 9.315 -15.073 -33.377 1.00 94.50 142 GLY A C 1
ATOM 1124 O O . GLY A 1 142 ? 8.688 -15.424 -34.375 1.00 94.50 142 GLY A O 1
ATOM 1125 N N . ARG A 1 143 ? 9.610 -13.788 -33.147 1.00 94.88 143 ARG A N 1
ATOM 1126 C CA . ARG A 1 143 ? 9.375 -12.673 -34.079 1.00 94.88 143 ARG A CA 1
ATOM 1127 C C . ARG A 1 143 ? 10.688 -11.961 -34.373 1.00 94.88 143 ARG A C 1
ATOM 1129 O O . ARG A 1 143 ? 11.649 -12.122 -33.630 1.00 94.88 143 ARG A O 1
ATOM 1136 N N . SER A 1 144 ? 10.701 -11.119 -35.407 1.00 96.69 144 SER A N 1
ATOM 1137 C CA . SER A 1 144 ? 11.830 -10.217 -35.653 1.00 96.69 144 SER A CA 1
ATOM 1138 C C . SER A 1 144 ? 12.185 -9.440 -34.372 1.00 96.69 144 SER A C 1
ATOM 1140 O O . SER A 1 144 ? 11.265 -9.017 -33.661 1.00 96.69 144 SER A O 1
ATOM 1142 N N . PRO A 1 145 ? 13.473 -9.230 -34.051 1.00 97.12 145 PRO A N 1
ATOM 1143 C CA . PRO A 1 145 ? 13.863 -8.436 -32.893 1.00 97.12 145 PRO A CA 1
ATOM 1144 C C . PRO A 1 145 ? 13.528 -6.953 -33.104 1.00 97.12 145 PRO A C 1
ATOM 1146 O O . PRO A 1 145 ? 13.360 -6.480 -34.234 1.00 97.12 145 PRO A O 1
ATOM 1149 N N . ALA A 1 146 ? 13.410 -6.218 -32.003 1.00 97.44 146 ALA A N 1
ATOM 1150 C CA . ALA A 1 146 ? 13.386 -4.761 -31.982 1.00 97.44 146 ALA A CA 1
ATOM 1151 C C . ALA A 1 146 ? 14.666 -4.250 -31.324 1.00 97.44 146 ALA A C 1
ATOM 1153 O O . ALA A 1 146 ? 15.119 -4.829 -30.339 1.00 97.44 146 ALA A O 1
ATOM 1154 N N . ARG A 1 147 ? 15.235 -3.157 -31.838 1.00 97.69 147 ARG A N 1
ATOM 1155 C CA . ARG A 1 147 ? 16.492 -2.620 -31.299 1.00 97.69 147 ARG A CA 1
ATOM 1156 C C . ARG A 1 147 ? 16.304 -2.058 -29.902 1.00 97.69 147 ARG A C 1
ATOM 1158 O O . ARG A 1 147 ? 15.311 -1.375 -29.617 1.00 97.69 147 ARG A O 1
ATOM 1165 N N . TRP A 1 148 ? 17.295 -2.293 -29.057 1.00 98.19 148 TRP A N 1
ATOM 1166 C CA . TRP A 1 148 ? 17.325 -1.814 -27.686 1.00 98.19 148 TRP A CA 1
ATOM 1167 C C . TRP A 1 148 ? 18.759 -1.675 -27.178 1.00 98.19 148 TRP A C 1
ATOM 1169 O O . TRP A 1 148 ? 19.679 -2.254 -27.744 1.00 98.19 148 TRP A O 1
ATOM 1179 N N . ILE A 1 149 ? 18.932 -0.920 -26.099 1.00 97.81 149 ILE A N 1
ATOM 1180 C CA . ILE A 1 149 ? 20.175 -0.830 -25.327 1.00 97.81 149 ILE A CA 1
ATOM 1181 C C . ILE A 1 149 ? 19.860 -0.761 -23.835 1.00 97.81 149 ILE A C 1
ATOM 1183 O O . ILE A 1 149 ? 18.763 -0.345 -23.453 1.00 97.81 149 ILE A O 1
ATOM 1187 N N . ALA A 1 150 ? 20.839 -1.097 -23.005 1.00 97.50 150 ALA A N 1
ATOM 1188 C CA . ALA A 1 150 ? 20.860 -0.851 -21.574 1.00 97.50 150 ALA A CA 1
ATOM 1189 C C . ALA A 1 150 ? 22.036 0.069 -21.223 1.00 97.50 150 ALA A C 1
ATOM 1191 O O . ALA A 1 150 ? 23.188 -0.249 -21.512 1.00 97.50 150 ALA A O 1
ATOM 1192 N N . VAL A 1 151 ? 21.719 1.193 -20.584 1.00 96.25 151 VAL A N 1
ATOM 1193 C CA . VAL A 1 151 ? 22.669 2.169 -20.046 1.00 96.25 151 VAL A CA 1
ATOM 1194 C C . VAL A 1 151 ? 22.699 2.006 -18.533 1.00 96.25 151 VAL A C 1
ATOM 1196 O O . VAL A 1 151 ? 21.645 2.093 -17.897 1.00 96.25 151 VAL A O 1
ATOM 1199 N N . ARG A 1 152 ? 23.866 1.768 -17.947 1.00 94.62 152 ARG A N 1
ATOM 1200 C CA . ARG A 1 152 ? 24.049 1.782 -16.496 1.00 94.62 152 ARG A CA 1
ATOM 1201 C C . ARG A 1 152 ? 24.424 3.181 -16.040 1.00 94.62 152 ARG A C 1
ATOM 1203 O O . ARG A 1 152 ? 25.074 3.910 -16.771 1.00 94.62 152 ARG A O 1
ATOM 1210 N N . HIS A 1 153 ? 23.965 3.552 -14.847 1.00 91.31 153 HIS A N 1
ATOM 1211 C CA . HIS A 1 153 ? 24.253 4.851 -14.228 1.00 91.31 153 HIS A CA 1
ATOM 1212 C C . HIS A 1 153 ? 24.964 4.750 -12.882 1.00 91.31 153 HIS A C 1
ATOM 1214 O O . HIS A 1 153 ? 25.268 5.779 -12.278 1.00 91.31 153 HIS A O 1
ATOM 1220 N N . GLY A 1 154 ? 25.203 3.525 -12.410 1.00 86.06 154 GLY A N 1
ATOM 1221 C CA . GLY A 1 154 ? 25.772 3.246 -11.101 1.00 86.06 154 GLY A CA 1
ATOM 1222 C C . GLY A 1 154 ? 24.811 3.608 -9.971 1.00 86.06 154 GLY A C 1
ATOM 1223 O O . GLY A 1 154 ? 23.589 3.443 -10.069 1.00 86.06 154 GLY A O 1
ATOM 1224 N N . LEU A 1 155 ? 25.370 4.102 -8.869 1.00 88.19 155 LEU A N 1
ATOM 1225 C CA . LEU A 1 155 ? 24.613 4.473 -7.680 1.00 88.19 155 LEU A CA 1
ATOM 1226 C C . LEU A 1 155 ? 23.851 5.787 -7.882 1.00 88.19 155 LEU A C 1
ATOM 1228 O O . LEU A 1 155 ? 24.433 6.851 -8.061 1.00 88.19 155 LEU A O 1
ATOM 1232 N N . SER A 1 156 ? 22.528 5.733 -7.740 1.00 86.00 156 SER A N 1
ATOM 1233 C CA . SER A 1 156 ? 21.710 6.941 -7.582 1.00 86.00 156 SER A CA 1
ATOM 1234 C C . SER A 1 156 ? 22.089 7.720 -6.313 1.00 86.00 156 SER A C 1
ATOM 1236 O O . SER A 1 156 ? 22.712 7.187 -5.397 1.00 86.00 156 SER A O 1
ATOM 1238 N N . VAL A 1 157 ? 21.574 8.949 -6.171 1.00 83.12 157 VAL A N 1
ATOM 1239 C CA . VAL A 1 157 ? 21.722 9.787 -4.956 1.00 83.12 157 VAL A CA 1
ATOM 1240 C C . VAL A 1 157 ? 21.341 9.055 -3.656 1.00 83.12 157 VAL A C 1
ATOM 1242 O O . VAL A 1 157 ? 21.799 9.411 -2.576 1.00 83.12 157 VAL A O 1
ATOM 1245 N N . ARG A 1 158 ? 20.484 8.029 -3.741 1.00 82.56 158 ARG A N 1
ATOM 1246 C CA . ARG A 1 158 ? 20.039 7.217 -2.596 1.00 82.56 158 ARG A CA 1
ATOM 1247 C C . ARG A 1 158 ? 20.781 5.883 -2.456 1.00 82.56 158 ARG A C 1
ATOM 1249 O O . ARG A 1 158 ? 20.306 5.028 -1.722 1.00 82.56 158 ARG A O 1
ATOM 1256 N N . GLY A 1 159 ? 21.880 5.683 -3.179 1.00 86.38 159 GLY A N 1
ATOM 1257 C CA . GLY A 1 159 ? 22.692 4.467 -3.110 1.00 86.38 159 GLY A CA 1
ATOM 1258 C C . GLY A 1 159 ? 22.118 3.263 -3.857 1.00 86.38 159 GLY A C 1
ATOM 1259 O O . GLY A 1 159 ? 22.587 2.155 -3.655 1.00 86.38 159 GLY A O 1
ATOM 1260 N N . ASN A 1 160 ? 21.111 3.442 -4.715 1.00 90.75 160 ASN A N 1
ATOM 1261 C CA . ASN A 1 160 ? 20.579 2.335 -5.520 1.00 90.75 160 ASN A CA 1
ATOM 1262 C C . ASN A 1 160 ? 21.366 2.196 -6.825 1.00 90.75 160 ASN A C 1
ATOM 1264 O O . ASN A 1 160 ? 21.349 3.146 -7.612 1.00 90.75 160 ASN A O 1
ATOM 1268 N N . ASP A 1 161 ? 21.978 1.037 -7.079 1.00 93.62 161 ASP A N 1
ATOM 1269 C CA . ASP A 1 161 ? 22.534 0.701 -8.396 1.00 93.62 161 ASP A CA 1
ATOM 1270 C C . ASP A 1 161 ? 21.400 0.466 -9.406 1.00 93.62 161 ASP A C 1
ATOM 1272 O O . ASP A 1 161 ? 20.368 -0.138 -9.071 1.00 93.62 161 ASP A O 1
ATOM 1276 N N . HIS A 1 162 ? 21.540 0.993 -10.622 1.00 95.25 162 HIS A N 1
ATOM 1277 C CA . HIS A 1 162 ? 20.456 0.978 -11.600 1.00 95.25 162 HIS A CA 1
ATOM 1278 C C . HIS A 1 162 ? 20.907 1.066 -13.059 1.00 95.25 162 HIS A C 1
ATOM 1280 O O . HIS A 1 162 ? 21.936 1.650 -13.402 1.00 95.25 162 HIS A O 1
ATOM 1286 N N . ILE A 1 163 ? 20.052 0.515 -13.924 1.00 96.38 163 ILE A N 1
ATOM 1287 C CA . ILE A 1 163 ? 20.152 0.616 -15.377 1.00 96.38 163 ILE A CA 1
ATOM 1288 C C . ILE A 1 163 ? 18.863 1.174 -15.978 1.00 96.38 163 ILE A C 1
ATOM 1290 O O . ILE A 1 163 ? 17.756 0.994 -15.454 1.00 96.38 163 ILE A O 1
ATOM 1294 N N . HIS A 1 164 ? 19.003 1.793 -17.141 1.00 97.44 164 HIS A N 1
ATOM 1295 C CA . HIS A 1 164 ? 17.923 2.226 -18.002 1.00 97.44 164 HIS A CA 1
ATOM 1296 C C . HIS A 1 164 ? 18.002 1.524 -19.352 1.00 97.44 164 HIS A C 1
ATOM 1298 O O . HIS A 1 164 ? 18.989 1.611 -20.069 1.00 97.44 164 HIS A O 1
ATOM 1304 N N . ILE A 1 165 ? 16.910 0.878 -19.724 1.00 98.31 165 ILE A N 1
ATOM 1305 C CA . ILE A 1 165 ? 16.725 0.204 -20.996 1.00 98.31 165 ILE A CA 1
ATOM 1306 C C . ILE A 1 165 ? 15.916 1.117 -21.914 1.00 98.31 165 ILE A C 1
ATOM 1308 O O . ILE A 1 165 ? 14.795 1.514 -21.575 1.00 98.31 165 ILE A O 1
ATOM 1312 N N . ALA A 1 166 ? 16.476 1.446 -23.074 1.00 98.25 166 ALA A N 1
ATOM 1313 C CA . ALA A 1 166 ? 15.801 2.170 -24.143 1.00 98.25 166 ALA A CA 1
ATOM 1314 C C . ALA A 1 166 ? 15.566 1.214 -25.313 1.00 98.25 166 ALA A C 1
ATOM 1316 O O . ALA A 1 166 ? 16.507 0.593 -25.795 1.00 98.25 166 ALA A O 1
ATOM 1317 N N . ALA A 1 167 ? 14.321 1.090 -25.770 1.00 98.12 167 ALA A N 1
ATOM 1318 C CA . ALA A 1 167 ? 13.964 0.184 -26.854 1.00 98.12 167 ALA A CA 1
ATOM 1319 C C . ALA A 1 167 ? 12.983 0.818 -27.841 1.00 98.12 167 ALA A C 1
ATOM 1321 O O . ALA A 1 167 ? 12.088 1.585 -27.465 1.00 98.12 167 ALA A O 1
ATOM 1322 N N . SER A 1 168 ? 13.132 0.457 -29.113 1.00 97.62 168 SER A N 1
ATOM 1323 C CA . SER A 1 168 ? 12.138 0.742 -30.139 1.00 97.62 168 SER A CA 1
ATOM 1324 C C . SER A 1 168 ? 10.934 -0.179 -29.970 1.00 97.62 168 SER A C 1
ATOM 1326 O O . SER A 1 168 ? 11.061 -1.380 -29.743 1.00 97.62 168 SER A O 1
ATOM 1328 N N . VAL A 1 169 ? 9.734 0.372 -30.124 1.00 97.62 169 VAL A N 1
ATOM 1329 C CA . VAL A 1 169 ? 8.495 -0.416 -30.201 1.00 97.62 169 VAL A CA 1
ATOM 1330 C C . VAL A 1 169 ? 8.305 -1.039 -31.592 1.00 97.62 169 VAL A C 1
ATOM 1332 O O . VAL A 1 169 ? 7.434 -1.892 -31.767 1.00 97.62 169 VAL A O 1
ATOM 1335 N N . VAL A 1 170 ? 9.112 -0.645 -32.579 1.00 98.06 170 VAL A N 1
ATOM 1336 C CA . VAL A 1 170 ? 9.074 -1.158 -33.954 1.00 98.06 170 VAL A CA 1
ATOM 1337 C C . VAL A 1 170 ? 10.268 -2.083 -34.202 1.00 98.06 170 VAL A C 1
ATOM 1339 O O . VAL A 1 170 ? 11.402 -1.723 -33.890 1.00 98.06 170 VAL A O 1
ATOM 1342 N N . ARG A 1 171 ? 9.990 -3.268 -34.752 1.00 98.00 171 ARG A N 1
ATOM 1343 C CA . ARG A 1 171 ? 10.956 -4.322 -35.108 1.00 98.00 171 ARG A CA 1
ATOM 1344 C C . ARG A 1 171 ? 11.713 -4.025 -36.389 1.00 98.00 171 ARG A C 1
ATOM 1346 O O . ARG A 1 171 ? 11.269 -3.195 -37.178 1.00 98.00 171 ARG A O 1
ATOM 1353 N N . GLU A 1 172 ? 12.777 -4.792 -36.627 1.00 97.12 172 GLU A N 1
ATOM 1354 C CA . GLU A 1 172 ? 13.511 -4.804 -37.904 1.00 97.12 172 GLU A CA 1
ATOM 1355 C C . GLU A 1 172 ? 12.636 -5.146 -39.121 1.00 97.12 172 GLU A C 1
ATOM 1357 O O . GLU A 1 172 ? 13.008 -4.808 -40.235 1.00 97.12 172 GLU A O 1
ATOM 1362 N N . ASP A 1 173 ? 11.473 -5.779 -38.934 1.00 97.00 173 ASP A N 1
ATOM 1363 C CA . ASP A 1 173 ? 10.504 -6.076 -40.002 1.00 97.00 173 ASP A CA 1
ATOM 1364 C C . ASP A 1 173 ? 9.353 -5.051 -40.103 1.00 97.00 173 ASP A C 1
ATOM 1366 O O . ASP A 1 173 ? 8.392 -5.251 -40.845 1.00 97.00 173 ASP A O 1
ATOM 1370 N N . GLY A 1 174 ? 9.405 -3.967 -39.321 1.00 97.25 174 GLY A N 1
ATOM 1371 C CA . GLY A 1 174 ? 8.376 -2.927 -39.281 1.00 97.25 174 GLY A CA 1
ATOM 1372 C C . GLY A 1 174 ? 7.159 -3.250 -38.407 1.00 97.25 174 GLY A C 1
ATOM 1373 O O . GLY A 1 174 ? 6.321 -2.367 -38.184 1.00 97.25 174 GLY A O 1
ATOM 1374 N N . THR A 1 175 ? 7.048 -4.465 -37.858 1.00 97.44 175 THR A N 1
ATOM 1375 C CA . THR A 1 175 ? 5.950 -4.841 -36.954 1.00 97.44 175 THR A CA 1
ATOM 1376 C C . THR A 1 175 ? 6.162 -4.316 -35.527 1.00 97.44 175 THR A C 1
ATOM 1378 O O . THR A 1 175 ? 7.249 -3.889 -35.135 1.00 97.44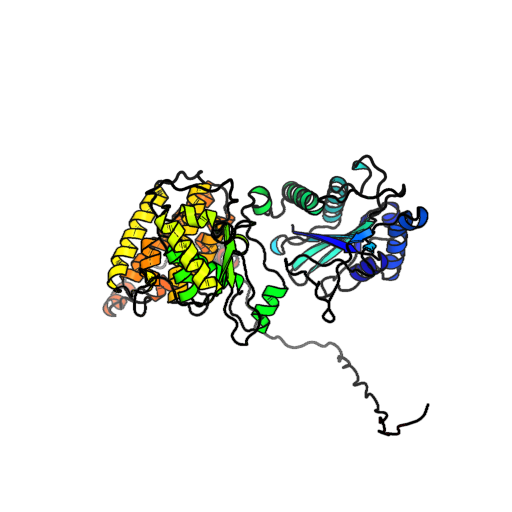 175 THR A O 1
ATOM 1381 N N . LYS A 1 176 ? 5.097 -4.295 -34.715 1.00 97.56 176 LYS A N 1
ATOM 1382 C CA . LYS A 1 176 ? 5.105 -3.691 -33.369 1.00 97.56 176 LYS A CA 1
ATOM 1383 C C . LYS A 1 176 ? 5.328 -4.721 -32.266 1.00 97.56 176 LYS A C 1
ATOM 1385 O O . LYS A 1 176 ? 4.844 -5.849 -32.356 1.00 97.56 176 LYS A O 1
ATOM 1390 N N . VAL A 1 177 ? 5.996 -4.299 -31.190 1.00 97.25 177 VAL A N 1
ATOM 1391 C CA . VAL A 1 177 ? 6.106 -5.080 -29.944 1.00 97.25 177 VAL A CA 1
ATOM 1392 C C . VAL A 1 177 ? 4.737 -5.232 -29.315 1.00 97.25 177 VAL A C 1
ATOM 1394 O O . VAL A 1 177 ? 3.987 -4.261 -29.212 1.00 97.25 177 VAL A O 1
ATOM 1397 N N . ASP A 1 178 ? 4.416 -6.460 -28.898 1.00 94.94 178 ASP A N 1
ATOM 1398 C CA . ASP A 1 178 ? 3.266 -6.687 -28.039 1.00 94.94 178 ASP A CA 1
ATOM 1399 C C . ASP A 1 178 ? 3.579 -6.184 -26.634 1.00 94.94 178 ASP A C 1
ATOM 1401 O O . ASP A 1 178 ? 4.364 -6.749 -25.872 1.00 94.94 178 ASP A O 1
ATOM 1405 N N . LEU A 1 179 ? 2.912 -5.090 -26.322 1.00 94.81 179 LEU A N 1
ATOM 1406 C CA . LEU A 1 179 ? 3.078 -4.312 -25.113 1.00 94.81 179 LEU A CA 1
ATOM 1407 C C . LEU A 1 179 ? 1.869 -4.448 -24.191 1.00 94.81 179 LEU A C 1
ATOM 1409 O O . LEU A 1 179 ? 1.755 -3.737 -23.189 1.00 94.81 179 LEU A O 1
ATOM 1413 N N . TYR A 1 180 ? 0.935 -5.331 -24.539 1.00 93.19 180 TYR A N 1
ATOM 1414 C CA . TYR A 1 180 ? -0.227 -5.592 -23.722 1.00 93.19 180 TYR A CA 1
ATOM 1415 C C . TYR A 1 180 ? 0.199 -6.164 -22.365 1.00 93.19 180 TYR A C 1
ATOM 1417 O O . TYR A 1 180 ? 0.833 -7.214 -22.278 1.00 93.19 180 TYR A O 1
ATOM 1425 N N . ARG A 1 181 ? -0.179 -5.466 -21.283 1.00 91.94 181 ARG A N 1
ATOM 1426 C CA . ARG A 1 181 ? 0.146 -5.829 -19.888 1.00 91.94 181 ARG A CA 1
ATOM 1427 C C . ARG A 1 181 ? 1.648 -6.005 -19.618 1.00 91.94 181 ARG A C 1
ATOM 1429 O O . ARG A 1 181 ? 2.021 -6.764 -18.723 1.00 91.94 181 ARG A O 1
ATOM 1436 N N . ASP A 1 182 ? 2.486 -5.260 -20.328 1.00 94.75 182 ASP A N 1
ATOM 1437 C CA . ASP A 1 182 ? 3.939 -5.232 -20.136 1.00 94.75 182 ASP A CA 1
ATOM 1438 C C . ASP A 1 182 ? 4.358 -4.989 -18.675 1.00 94.75 182 ASP A C 1
ATOM 1440 O O . ASP A 1 182 ? 5.298 -5.610 -18.205 1.00 94.75 182 ASP A O 1
ATOM 1444 N N . TRP A 1 183 ? 3.619 -4.180 -17.913 1.00 92.00 183 TRP A N 1
ATOM 1445 C CA . TRP A 1 183 ? 3.855 -3.985 -16.476 1.00 92.00 183 TRP A CA 1
ATOM 1446 C C . TRP A 1 183 ? 3.729 -5.261 -15.639 1.00 92.00 183 TRP A C 1
ATOM 1448 O O . TRP A 1 183 ? 4.524 -5.478 -14.726 1.00 92.00 183 TRP A O 1
ATOM 1458 N N . ASN A 1 184 ? 2.729 -6.097 -15.931 1.00 91.00 184 ASN A N 1
ATOM 1459 C CA . ASN A 1 184 ? 2.542 -7.357 -15.211 1.00 91.00 184 ASN A CA 1
ATOM 1460 C C . ASN A 1 184 ? 3.633 -8.346 -15.614 1.00 91.00 184 ASN A C 1
ATOM 1462 O O . ASN A 1 184 ? 4.272 -8.920 -14.738 1.00 91.00 184 ASN A O 1
ATOM 1466 N N . ARG A 1 185 ? 3.896 -8.457 -16.925 1.00 95.00 185 ARG A N 1
ATOM 1467 C CA . ARG A 1 185 ? 4.975 -9.286 -17.472 1.00 95.00 185 ARG A CA 1
ATOM 1468 C C . ARG A 1 185 ? 6.318 -8.901 -16.846 1.00 95.00 185 ARG A C 1
ATOM 1470 O O . ARG A 1 185 ? 6.979 -9.742 -16.260 1.00 95.00 185 ARG A O 1
ATOM 1477 N N . ALA A 1 186 ? 6.664 -7.617 -16.837 1.00 95.44 186 ALA A N 1
ATOM 1478 C CA . ALA A 1 186 ? 7.904 -7.119 -16.252 1.00 95.44 186 ALA A CA 1
ATOM 1479 C C . ALA A 1 186 ? 8.010 -7.406 -14.749 1.00 95.44 186 ALA A C 1
ATOM 1481 O O . ALA A 1 186 ? 9.080 -7.768 -14.269 1.00 95.44 186 ALA A O 1
ATOM 1482 N N . SER A 1 187 ? 6.911 -7.282 -13.996 1.00 91.44 187 SER A N 1
ATOM 1483 C CA . SER A 1 187 ? 6.905 -7.638 -12.574 1.00 91.44 187 SER A CA 1
ATOM 1484 C C . SER A 1 187 ? 7.138 -9.134 -12.335 1.00 91.44 187 SER A C 1
ATOM 1486 O O . SER A 1 187 ? 7.759 -9.484 -11.334 1.00 91.44 187 SER A O 1
ATOM 1488 N N . GLU A 1 188 ? 6.620 -10.007 -13.199 1.00 92.12 188 GLU A N 1
ATOM 1489 C CA . GLU A 1 188 ? 6.841 -11.458 -13.128 1.00 92.12 188 GLU A CA 1
ATOM 1490 C C . GLU A 1 188 ? 8.289 -11.810 -13.491 1.00 92.12 188 GLU A C 1
ATOM 1492 O O . GLU A 1 188 ? 8.936 -12.569 -12.775 1.00 92.12 188 GLU A O 1
ATOM 1497 N N . VAL A 1 189 ? 8.829 -11.200 -14.548 1.00 95.50 189 VAL A N 1
ATOM 1498 C CA . VAL A 1 189 ? 10.214 -11.417 -14.991 1.00 95.50 189 VAL A CA 1
ATOM 1499 C C . VAL A 1 189 ? 11.215 -10.940 -13.945 1.00 95.50 189 VAL A C 1
ATOM 1501 O O . VAL A 1 189 ? 12.126 -11.683 -13.598 1.00 95.50 189 VAL A O 1
ATOM 1504 N N . VAL A 1 190 ? 11.029 -9.745 -13.374 1.00 94.44 190 VAL A N 1
ATOM 1505 C CA . VAL A 1 190 ? 11.908 -9.270 -12.296 1.00 94.44 190 VAL A CA 1
ATOM 1506 C C . VAL A 1 190 ? 11.830 -10.176 -11.074 1.00 94.44 190 VAL A C 1
ATOM 1508 O O . VAL A 1 190 ? 12.854 -10.403 -10.445 1.00 94.44 190 VAL A O 1
ATOM 1511 N N . ASN A 1 191 ? 10.665 -10.744 -10.749 1.00 91.56 191 ASN A N 1
ATOM 1512 C CA . ASN A 1 191 ? 10.598 -11.712 -9.659 1.00 91.56 191 ASN A CA 1
ATOM 1513 C C . ASN A 1 191 ? 11.429 -12.976 -9.951 1.00 91.56 191 ASN A C 1
ATOM 1515 O O . ASN A 1 191 ? 12.166 -13.410 -9.070 1.00 91.56 191 ASN A O 1
ATOM 1519 N N . LYS A 1 192 ? 11.381 -13.523 -11.175 1.00 93.31 192 LYS A N 1
ATOM 1520 C CA . LYS A 1 192 ? 12.259 -14.642 -11.575 1.00 93.31 192 LYS A CA 1
ATOM 1521 C C . LYS A 1 192 ? 13.737 -14.265 -11.432 1.00 93.31 192 LYS A C 1
ATOM 1523 O O . LYS A 1 192 ? 14.483 -14.988 -10.784 1.00 93.31 192 LYS A O 1
ATOM 1528 N N . LEU A 1 193 ? 14.124 -13.099 -11.955 1.00 94.38 193 LEU A N 1
ATOM 1529 C CA . LEU A 1 193 ? 15.498 -12.590 -11.889 1.00 94.38 193 LEU A CA 1
ATOM 1530 C C . LEU A 1 193 ? 15.971 -12.369 -10.447 1.00 94.38 193 LEU A C 1
ATOM 1532 O O . LEU A 1 193 ? 17.130 -12.631 -10.138 1.00 94.38 193 LEU A O 1
ATOM 1536 N N . GLU A 1 194 ? 15.085 -11.917 -9.554 1.00 92.62 194 GLU A N 1
ATOM 1537 C CA . GLU A 1 194 ? 15.399 -11.776 -8.131 1.00 92.62 194 GLU A CA 1
ATOM 1538 C C . GLU A 1 194 ? 15.795 -13.125 -7.518 1.00 92.62 194 GLU A C 1
ATOM 1540 O O . GLU A 1 194 ? 16.822 -13.217 -6.848 1.00 92.62 194 GLU A O 1
ATOM 1545 N N . HIS A 1 195 ? 15.030 -14.180 -7.808 1.00 90.56 195 HIS A N 1
ATOM 1546 C CA . HIS A 1 195 ? 15.330 -15.534 -7.343 1.00 90.56 195 HIS A CA 1
ATOM 1547 C C . HIS A 1 195 ? 16.591 -16.122 -7.997 1.00 90.56 195 HIS A C 1
ATOM 1549 O O . HIS A 1 195 ? 17.428 -16.683 -7.295 1.00 90.56 195 HIS A O 1
ATOM 1555 N N . GLU A 1 196 ? 16.747 -15.979 -9.315 1.00 92.31 196 GLU A N 1
ATOM 1556 C CA . GLU A 1 196 ? 17.884 -16.518 -10.078 1.00 92.31 196 GLU A CA 1
ATOM 1557 C C . GLU A 1 196 ? 19.225 -15.903 -9.650 1.00 92.31 196 GLU A C 1
ATOM 1559 O O . GLU A 1 196 ? 20.241 -16.594 -9.603 1.00 92.31 196 GLU A O 1
ATOM 1564 N N . HIS A 1 197 ? 19.236 -14.611 -9.307 1.00 89.56 197 HIS A N 1
ATOM 1565 C CA . HIS A 1 197 ? 20.460 -13.878 -8.977 1.00 89.56 197 HIS A CA 1
ATOM 1566 C C . HIS A 1 197 ? 20.684 -13.647 -7.477 1.00 89.56 197 HIS A C 1
ATOM 1568 O O . HIS A 1 197 ? 21.636 -12.938 -7.127 1.00 89.56 197 HIS A O 1
ATOM 1574 N N . GLY A 1 198 ? 19.840 -14.227 -6.612 1.00 88.12 198 GLY A N 1
ATOM 1575 C CA . GLY A 1 198 ? 19.929 -14.085 -5.154 1.00 88.12 198 GLY A CA 1
ATOM 1576 C C . GLY A 1 198 ? 19.719 -12.650 -4.662 1.00 88.12 198 GLY A C 1
ATOM 1577 O O . GLY A 1 198 ? 20.335 -12.244 -3.682 1.00 88.12 198 GLY A O 1
ATOM 1578 N N . LEU A 1 199 ? 18.905 -11.870 -5.374 1.00 89.75 199 LEU A N 1
ATOM 1579 C CA . LEU A 1 199 ? 18.597 -10.477 -5.050 1.00 89.75 199 LEU A CA 1
ATOM 1580 C C . LEU A 1 199 ? 17.419 -10.394 -4.071 1.00 89.75 199 LEU A C 1
ATOM 1582 O O . LEU A 1 199 ? 16.677 -11.359 -3.869 1.00 89.75 199 LEU A O 1
ATOM 1586 N N . ALA A 1 200 ? 17.208 -9.216 -3.487 1.00 84.44 200 ALA A N 1
ATOM 1587 C CA . ALA A 1 200 ? 16.107 -8.968 -2.569 1.00 84.44 200 ALA A CA 1
ATOM 1588 C C . ALA A 1 200 ? 14.753 -9.212 -3.259 1.00 84.44 200 ALA A C 1
ATOM 1590 O O . ALA A 1 200 ? 14.335 -8.477 -4.165 1.00 84.44 200 ALA A O 1
ATOM 1591 N N . VAL A 1 201 ? 14.052 -10.249 -2.795 1.00 83.44 201 VAL A N 1
ATOM 1592 C CA . VAL A 1 201 ? 12.734 -10.643 -3.295 1.00 83.44 201 VAL A CA 1
ATOM 1593 C C . VAL A 1 201 ? 11.665 -9.777 -2.647 1.00 83.44 201 VAL A C 1
ATOM 1595 O O . VAL A 1 201 ? 11.483 -9.768 -1.429 1.00 83.44 201 VAL A O 1
ATOM 1598 N N . ILE A 1 202 ? 10.877 -9.089 -3.471 1.00 78.19 202 ILE A N 1
ATOM 1599 C CA . ILE A 1 202 ? 9.712 -8.356 -2.975 1.00 78.19 202 ILE A CA 1
ATOM 1600 C C . ILE A 1 202 ? 8.565 -9.352 -2.748 1.00 78.19 202 ILE A C 1
ATOM 1602 O O . ILE A 1 202 ? 7.740 -9.574 -3.635 1.00 78.19 202 ILE A O 1
ATOM 1606 N N . GLU A 1 203 ? 8.475 -9.921 -1.539 1.00 68.38 203 GLU A N 1
ATOM 1607 C CA . GLU A 1 203 ? 7.483 -10.952 -1.162 1.00 68.38 203 GLU A CA 1
ATOM 1608 C C . GLU A 1 203 ? 6.042 -10.584 -1.540 1.00 68.38 203 GLU A C 1
ATOM 1610 O O . GLU A 1 203 ? 5.244 -11.433 -1.949 1.00 68.38 203 GLU A O 1
ATOM 1615 N N . SER A 1 204 ? 5.708 -9.292 -1.458 1.00 68.50 204 SER A N 1
ATOM 1616 C CA . SER A 1 204 ? 4.379 -8.788 -1.798 1.00 68.50 204 SER A CA 1
ATOM 1617 C C . SER A 1 204 ? 3.945 -9.058 -3.245 1.00 68.50 204 SER A C 1
ATOM 1619 O O . SER A 1 204 ? 2.738 -9.060 -3.507 1.00 68.50 204 SER A O 1
ATOM 1621 N N . ARG A 1 205 ? 4.880 -9.323 -4.171 1.00 71.81 205 ARG A N 1
ATOM 1622 C CA . ARG A 1 205 ? 4.579 -9.751 -5.549 1.00 71.81 205 ARG A CA 1
ATOM 1623 C C . ARG A 1 205 ? 3.960 -11.149 -5.583 1.00 71.81 205 ARG A C 1
ATOM 1625 O O . ARG A 1 205 ? 2.974 -11.355 -6.289 1.00 71.81 205 ARG A O 1
ATOM 1632 N N . ASN A 1 206 ? 4.456 -12.056 -4.743 1.00 67.69 206 ASN A N 1
ATOM 1633 C CA . ASN A 1 206 ? 4.013 -13.451 -4.676 1.00 67.69 206 ASN A CA 1
ATOM 1634 C C . ASN A 1 206 ? 2.730 -13.594 -3.853 1.00 67.69 206 ASN A C 1
ATOM 1636 O O . ASN A 1 206 ? 1.762 -14.249 -4.244 1.00 67.69 206 ASN A O 1
ATOM 1640 N N . THR A 1 207 ? 2.686 -12.928 -2.704 1.00 67.50 207 THR A N 1
ATOM 1641 C CA . THR A 1 207 ? 1.590 -13.074 -1.738 1.00 67.50 207 THR A CA 1
ATOM 1642 C C . THR A 1 207 ? 0.423 -12.125 -2.018 1.00 67.50 207 THR A C 1
ATOM 1644 O O . THR A 1 207 ? -0.688 -12.337 -1.517 1.00 67.50 207 THR A O 1
ATOM 1647 N N . ARG A 1 208 ? 0.642 -11.082 -2.836 1.00 71.50 208 ARG A N 1
ATOM 1648 C CA . ARG A 1 208 ? -0.277 -9.950 -3.044 1.00 71.50 208 ARG A CA 1
ATOM 1649 C C . ARG A 1 208 ? -0.684 -9.289 -1.725 1.00 71.50 208 ARG A C 1
ATOM 1651 O O . ARG A 1 208 ? -1.783 -8.731 -1.642 1.00 71.50 208 ARG A O 1
ATOM 1658 N N . THR A 1 209 ? 0.181 -9.325 -0.708 1.00 71.12 209 THR A N 1
ATOM 1659 C CA . THR A 1 209 ? -0.036 -8.702 0.613 1.00 71.12 209 THR A CA 1
ATOM 1660 C C . THR A 1 209 ? 0.517 -7.284 0.707 1.00 71.12 209 THR A C 1
ATOM 1662 O O . THR A 1 209 ? 0.327 -6.624 1.714 1.00 71.12 209 THR A O 1
ATOM 1665 N N . GLY A 1 210 ? 1.131 -6.752 -0.352 1.00 72.62 210 GLY A N 1
ATOM 1666 C CA . GLY A 1 210 ? 1.717 -5.410 -0.318 1.00 72.62 210 GLY A CA 1
ATOM 1667 C C . GLY A 1 210 ? 0.694 -4.305 -0.070 1.00 72.62 210 GLY A C 1
ATOM 1668 O O . GLY A 1 210 ? -0.438 -4.355 -0.580 1.00 72.62 210 GLY A O 1
ATOM 1669 N N . GLU A 1 211 ? 1.121 -3.297 0.686 1.00 76.69 211 GLU A N 1
ATOM 1670 C CA . GLU A 1 211 ? 0.455 -2.002 0.759 1.00 76.69 211 GLU A CA 1
ATOM 1671 C C . GLU A 1 211 ? 0.651 -1.225 -0.542 1.00 76.69 211 GLU A C 1
ATOM 1673 O O . GLU A 1 211 ? 1.627 -1.408 -1.270 1.00 76.69 211 GLU A O 1
ATOM 1678 N N . ARG A 1 212 ? -0.286 -0.327 -0.855 1.00 77.75 212 ARG A N 1
ATOM 1679 C CA . ARG A 1 212 ? -0.073 0.587 -1.981 1.00 77.75 212 ARG A CA 1
ATOM 1680 C C . ARG A 1 212 ? 0.897 1.678 -1.551 1.00 77.75 212 ARG A C 1
ATOM 1682 O O . ARG A 1 212 ? 0.584 2.395 -0.599 1.00 77.75 212 ARG A O 1
ATOM 1689 N N . GLY A 1 213 ? 1.979 1.852 -2.306 1.00 76.75 213 GLY A N 1
ATOM 1690 C CA . GLY A 1 213 ? 2.928 2.946 -2.109 1.00 76.75 213 GLY A CA 1
ATOM 1691 C C . GLY A 1 213 ? 2.283 4.333 -2.194 1.00 76.75 213 GLY A C 1
ATOM 1692 O O . GLY A 1 213 ? 1.184 4.503 -2.734 1.00 76.75 213 GLY A O 1
ATOM 1693 N N . TYR A 1 214 ? 2.977 5.321 -1.638 1.00 80.81 214 TYR A N 1
ATOM 1694 C CA . TYR A 1 214 ? 2.551 6.718 -1.647 1.00 80.81 214 TYR A CA 1
ATOM 1695 C C . TYR A 1 214 ? 2.964 7.420 -2.930 1.00 80.81 214 TYR A C 1
ATOM 1697 O O . TYR A 1 214 ? 4.019 7.146 -3.504 1.00 80.81 214 TYR A O 1
ATOM 1705 N N . HIS A 1 215 ? 2.131 8.351 -3.383 1.00 73.12 215 HIS A N 1
ATOM 1706 C CA . HIS A 1 215 ? 2.464 9.151 -4.554 1.00 73.12 215 HIS A CA 1
ATOM 1707 C C . HIS A 1 215 ? 3.400 10.301 -4.154 1.00 73.12 215 HIS A C 1
ATOM 1709 O O . HIS A 1 215 ? 3.193 10.920 -3.113 1.00 73.12 215 HIS A O 1
ATOM 1715 N N . ARG A 1 216 ? 4.378 10.678 -4.996 1.00 74.06 216 ARG A N 1
ATOM 1716 C CA . ARG A 1 216 ? 5.264 11.830 -4.698 1.00 74.06 216 ARG A CA 1
ATOM 1717 C C . ARG A 1 216 ? 4.471 13.105 -4.400 1.00 74.06 216 ARG A C 1
ATOM 1719 O O . ARG A 1 216 ? 4.810 13.847 -3.492 1.00 74.06 216 ARG A O 1
ATOM 1726 N N . ALA A 1 217 ? 3.383 13.338 -5.134 1.00 71.75 217 ALA A N 1
ATOM 1727 C CA . ALA A 1 217 ? 2.509 14.493 -4.907 1.00 71.75 217 ALA A CA 1
ATOM 1728 C C . ALA A 1 217 ? 1.875 14.511 -3.502 1.00 71.75 217 ALA A C 1
ATOM 1730 O O . ALA A 1 217 ? 1.634 15.585 -2.962 1.00 71.75 217 ALA A O 1
ATOM 1731 N N . GLU A 1 218 ? 1.614 13.339 -2.919 1.00 81.19 218 GLU A N 1
ATOM 1732 C CA . GLU A 1 218 ? 1.106 13.202 -1.551 1.00 81.19 218 GLU A CA 1
ATOM 1733 C C . GLU A 1 218 ? 2.186 13.602 -0.537 1.00 81.19 218 GLU A C 1
ATOM 1735 O O . GLU A 1 218 ? 1.939 14.440 0.324 1.00 81.19 218 GLU A O 1
ATOM 1740 N N . GLN A 1 219 ? 3.410 13.096 -0.722 1.00 79.38 219 GLN A N 1
ATOM 1741 C CA . GLN A 1 219 ? 4.571 13.435 0.111 1.00 79.38 219 GLN A CA 1
ATOM 1742 C C . GLN A 1 219 ? 4.917 14.926 0.042 1.00 79.38 219 GLN A C 1
ATOM 1744 O O . GLN A 1 219 ? 5.080 15.576 1.070 1.00 79.38 219 GLN A O 1
ATOM 1749 N N . HIS A 1 220 ? 4.974 15.496 -1.165 1.00 76.44 220 HIS A N 1
ATOM 1750 C CA . HIS A 1 220 ? 5.227 16.925 -1.346 1.00 76.44 220 HIS A CA 1
ATOM 1751 C C . HIS A 1 220 ? 4.131 17.787 -0.721 1.00 76.44 220 HIS A C 1
ATOM 1753 O O . HIS A 1 220 ? 4.436 18.857 -0.206 1.00 76.44 220 HIS A O 1
ATOM 1759 N N . ARG A 1 221 ? 2.864 17.352 -0.755 1.00 80.56 221 ARG A N 1
ATOM 1760 C CA . ARG A 1 221 ? 1.783 18.087 -0.093 1.00 80.56 221 ARG A CA 1
ATOM 1761 C C . ARG A 1 221 ? 1.982 18.104 1.416 1.00 80.56 221 ARG A C 1
ATOM 1763 O O . ARG A 1 221 ? 2.043 19.196 1.965 1.00 80.56 221 ARG A O 1
ATOM 1770 N N . ALA A 1 222 ? 2.144 16.934 2.035 1.00 81.94 222 ALA A N 1
ATOM 1771 C CA . ALA A 1 222 ? 2.368 16.837 3.474 1.00 81.94 222 ALA A CA 1
ATOM 1772 C C . ALA A 1 222 ? 3.562 17.701 3.902 1.00 81.94 222 ALA A C 1
ATOM 1774 O O . ALA A 1 222 ? 3.449 18.489 4.832 1.00 81.94 222 ALA A O 1
ATOM 1775 N N . HIS A 1 223 ? 4.664 17.657 3.146 1.00 80.12 223 HIS A N 1
ATOM 1776 C CA . HIS A 1 223 ? 5.832 18.491 3.420 1.00 80.12 223 HIS A CA 1
ATOM 1777 C C . HIS A 1 223 ? 5.544 19.998 3.298 1.00 80.12 223 HIS A C 1
ATOM 1779 O O . HIS A 1 223 ? 5.917 20.763 4.181 1.00 80.12 223 HIS A O 1
ATOM 1785 N N . ARG A 1 224 ? 4.848 20.441 2.238 1.00 81.62 224 ARG A N 1
ATOM 1786 C CA . ARG A 1 224 ? 4.473 21.860 2.061 1.00 81.62 224 ARG A CA 1
ATOM 1787 C C . ARG A 1 224 ? 3.522 22.365 3.142 1.00 81.62 224 ARG A C 1
ATOM 1789 O O . ARG A 1 224 ? 3.577 23.536 3.489 1.00 81.62 224 ARG A O 1
ATOM 1796 N N . GLU A 1 225 ? 2.643 21.500 3.631 1.00 81.19 225 GLU A N 1
ATOM 1797 C CA . GLU A 1 225 ? 1.658 21.823 4.667 1.00 81.19 225 GLU A CA 1
ATOM 1798 C C . GLU A 1 225 ? 2.225 21.653 6.088 1.00 81.19 225 GLU A C 1
ATOM 1800 O O . GLU A 1 225 ? 1.506 21.870 7.059 1.00 81.19 225 GLU A O 1
ATOM 1805 N N . GLY A 1 226 ? 3.509 21.287 6.228 1.00 79.56 226 GLY A N 1
ATOM 1806 C CA . GLY A 1 226 ? 4.153 21.058 7.526 1.00 79.56 226 GLY A CA 1
ATOM 1807 C C . GLY A 1 226 ? 3.598 19.846 8.282 1.00 79.56 226 GLY A C 1
ATOM 1808 O O . GLY A 1 226 ? 3.717 19.771 9.503 1.00 79.56 226 GLY A O 1
ATOM 1809 N N . GLY A 1 227 ? 2.961 18.912 7.572 1.00 79.69 227 GLY A N 1
ATOM 1810 C CA . GLY A 1 227 ? 2.376 17.705 8.140 1.00 79.69 227 GLY A CA 1
ATOM 1811 C C . GLY A 1 227 ? 3.443 16.763 8.693 1.00 79.69 227 GLY A C 1
ATOM 1812 O O . GLY A 1 227 ? 4.443 16.479 8.035 1.00 79.69 227 GLY A O 1
ATOM 1813 N N . THR A 1 228 ? 3.207 16.249 9.900 1.00 83.31 228 THR A N 1
ATOM 1814 C CA . THR A 1 228 ? 4.064 15.246 10.557 1.00 83.31 228 THR A CA 1
ATOM 1815 C C . THR A 1 228 ? 3.832 13.825 10.035 1.00 83.31 228 THR A C 1
ATOM 1817 O O . THR A 1 228 ? 4.647 12.943 10.283 1.00 83.31 228 THR A O 1
ATOM 1820 N N . GLU A 1 229 ? 2.749 13.601 9.287 1.00 87.81 229 GLU A N 1
ATOM 1821 C CA . GLU A 1 229 ? 2.446 12.360 8.568 1.00 87.81 229 GLU A CA 1
ATOM 1822 C C . GLU A 1 229 ? 1.664 12.646 7.280 1.00 87.81 229 GLU A C 1
ATOM 1824 O O . GLU A 1 229 ? 1.211 13.768 7.039 1.00 87.81 229 GLU A O 1
ATOM 1829 N N . LEU A 1 230 ? 1.487 11.620 6.445 1.00 89.50 230 LEU A N 1
ATOM 1830 C CA . LEU A 1 230 ? 0.659 11.716 5.244 1.00 89.50 230 LEU A CA 1
ATOM 1831 C C . LEU A 1 230 ? -0.835 11.668 5.599 1.00 89.50 230 LEU A C 1
ATOM 1833 O O . LEU A 1 230 ? -1.258 10.853 6.419 1.00 89.50 230 LEU A O 1
ATOM 1837 N N . ASP A 1 231 ? -1.667 12.432 4.882 1.00 89.75 231 ASP A N 1
ATOM 1838 C CA . ASP A 1 231 ? -3.133 12.405 5.038 1.00 89.75 231 ASP A CA 1
ATOM 1839 C C . ASP A 1 231 ? -3.702 10.983 5.023 1.00 89.75 231 ASP A C 1
ATOM 1841 O O . ASP A 1 231 ? -4.604 10.640 5.786 1.00 89.75 231 ASP A O 1
ATOM 1845 N N . ARG A 1 232 ? -3.188 10.134 4.126 1.00 91.75 232 ARG A N 1
ATOM 1846 C CA . ARG A 1 232 ? -3.648 8.755 3.971 1.00 91.75 232 ARG A CA 1
ATOM 1847 C C . ARG A 1 232 ? -3.300 7.886 5.175 1.00 91.75 232 ARG A C 1
ATOM 1849 O O . ARG A 1 232 ? -4.075 6.985 5.490 1.00 91.75 232 ARG A O 1
ATOM 1856 N N . GLU A 1 233 ? -2.178 8.147 5.840 1.00 92.06 233 GLU A N 1
ATOM 1857 C CA . GLU A 1 233 ? -1.758 7.444 7.058 1.00 92.06 233 GLU A CA 1
ATOM 1858 C C . GLU A 1 233 ? -2.631 7.844 8.238 1.00 92.06 233 GLU A C 1
ATOM 1860 O O . GLU A 1 233 ? -3.226 6.971 8.879 1.00 92.06 233 GLU A O 1
ATOM 1865 N N . LEU A 1 234 ? -2.828 9.151 8.420 1.00 93.06 234 LEU A N 1
ATOM 1866 C CA . LEU A 1 234 ? -3.745 9.703 9.410 1.00 93.06 234 LEU A CA 1
ATOM 1867 C C . LEU A 1 234 ? -5.161 9.139 9.224 1.00 93.06 234 LEU A C 1
ATOM 1869 O O . LEU A 1 234 ? -5.791 8.667 10.175 1.00 93.06 234 LEU A O 1
ATOM 1873 N N . LEU A 1 235 ? -5.662 9.141 7.983 1.00 95.50 235 LEU A N 1
ATOM 1874 C CA . LEU A 1 235 ? -6.971 8.587 7.644 1.00 95.50 235 LEU A CA 1
ATOM 1875 C C . LEU A 1 235 ? -7.035 7.081 7.900 1.00 95.50 235 LEU A C 1
ATOM 1877 O O . LEU A 1 235 ? -8.005 6.628 8.499 1.00 95.50 235 LEU A O 1
ATOM 1881 N N . ALA A 1 236 ? -6.032 6.299 7.491 1.00 96.12 236 ALA A N 1
ATOM 1882 C CA . ALA A 1 236 ? -6.011 4.858 7.738 1.00 96.12 236 ALA A CA 1
ATOM 1883 C C . ALA A 1 236 ? -6.032 4.543 9.243 1.00 96.12 236 ALA A C 1
ATOM 1885 O O . ALA A 1 236 ? -6.810 3.688 9.674 1.00 96.12 236 ALA A O 1
ATOM 1886 N N . ARG A 1 237 ? -5.247 5.272 10.047 1.00 96.31 237 ARG A N 1
ATOM 1887 C CA . ARG A 1 237 ? -5.203 5.143 11.510 1.00 96.31 237 ARG A CA 1
ATOM 1888 C C . ARG A 1 237 ? -6.557 5.483 12.140 1.00 96.31 237 ARG A C 1
ATOM 1890 O O . ARG A 1 237 ? -7.143 4.635 12.812 1.00 96.31 237 ARG A O 1
ATOM 1897 N N . ARG A 1 238 ? -7.127 6.660 11.848 1.00 96.62 238 ARG A N 1
ATOM 1898 C CA . ARG A 1 238 ? -8.436 7.0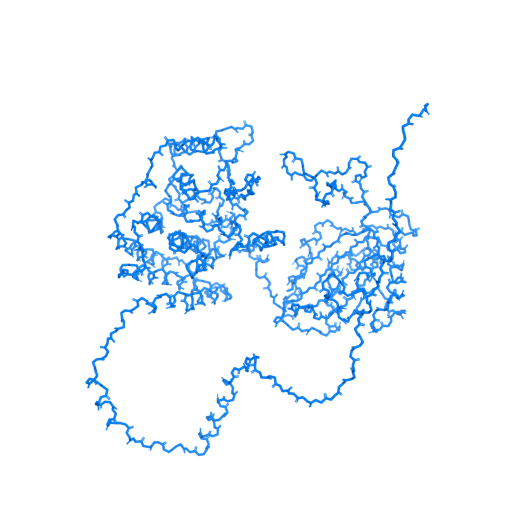81 12.393 1.00 96.62 238 ARG A CA 1
ATOM 1899 C C . ARG A 1 238 ? -9.587 6.181 11.948 1.00 96.62 238 ARG A C 1
ATOM 1901 O O . ARG A 1 238 ? -10.441 5.833 12.761 1.00 96.62 238 ARG A O 1
ATOM 1908 N N . VAL A 1 239 ? -9.616 5.772 10.680 1.00 98.00 239 VAL A N 1
ATOM 1909 C CA . VAL A 1 239 ? -10.646 4.862 10.157 1.00 98.00 239 VAL A CA 1
ATOM 1910 C C . VAL A 1 239 ? -10.560 3.502 10.841 1.00 98.00 239 VAL A C 1
ATOM 1912 O O . VAL A 1 239 ? -11.594 2.978 11.253 1.00 98.00 239 VAL A O 1
ATOM 1915 N N . ARG A 1 240 ? -9.354 2.943 11.016 1.00 97.81 240 ARG A N 1
ATOM 1916 C CA . ARG A 1 240 ? -9.171 1.652 11.694 1.00 97.81 240 ARG A CA 1
ATOM 1917 C C . ARG A 1 240 ? -9.581 1.713 13.164 1.00 97.81 240 ARG A C 1
ATOM 1919 O O . ARG A 1 240 ? -10.269 0.803 13.629 1.00 97.81 240 ARG A O 1
ATOM 1926 N N . ALA A 1 241 ? -9.231 2.795 13.859 1.00 97.50 241 ALA A N 1
ATOM 1927 C CA . ALA A 1 241 ? -9.690 3.066 15.220 1.00 97.50 241 ALA A CA 1
ATOM 1928 C C . ALA A 1 241 ? -11.226 3.071 15.302 1.00 97.50 241 ALA A C 1
ATOM 1930 O O . ALA A 1 241 ? -11.815 2.292 16.052 1.00 97.50 241 ALA A O 1
ATOM 1931 N N . CYS A 1 242 ? -11.883 3.882 14.460 1.00 97.62 242 CYS A N 1
ATOM 1932 C CA . CYS A 1 242 ? -13.343 3.989 14.419 1.00 97.62 242 CYS A CA 1
ATOM 1933 C C . CYS A 1 242 ? -14.007 2.645 14.106 1.00 97.62 242 CYS A C 1
ATOM 1935 O O . CYS A 1 242 ? -14.976 2.270 14.763 1.00 97.62 242 CYS A O 1
ATOM 1937 N N . ALA A 1 243 ? -13.497 1.916 13.112 1.00 97.56 243 ALA A N 1
ATOM 1938 C CA . ALA A 1 243 ? -14.070 0.645 12.689 1.00 97.56 243 ALA A CA 1
ATOM 1939 C C . ALA A 1 243 ? -13.938 -0.442 13.763 1.00 97.56 243 ALA A C 1
ATOM 1941 O O . ALA A 1 243 ? -14.860 -1.234 13.960 1.00 97.56 243 ALA A O 1
ATOM 1942 N N . THR A 1 244 ? -12.814 -0.458 14.481 1.00 97.19 244 THR A N 1
ATOM 1943 C CA . THR A 1 244 ? -12.547 -1.446 15.535 1.00 97.19 244 THR A CA 1
ATOM 1944 C C . THR A 1 244 ? -13.399 -1.194 16.772 1.00 97.19 244 THR A C 1
ATOM 1946 O O . THR A 1 244 ? -13.923 -2.152 17.339 1.00 97.19 244 THR A O 1
ATOM 1949 N N . ALA A 1 245 ? -13.605 0.078 17.127 1.00 96.38 245 ALA A N 1
ATOM 1950 C CA . ALA A 1 245 ? -14.459 0.521 18.230 1.00 96.38 245 ALA A CA 1
ATOM 1951 C C . ALA A 1 245 ? -15.973 0.496 17.920 1.00 96.38 245 ALA A C 1
ATOM 1953 O O . ALA A 1 245 ? -16.781 0.820 18.789 1.00 96.38 245 ALA A O 1
ATOM 1954 N N . SER A 1 246 ? -16.381 0.156 16.693 1.00 96.00 246 SER A N 1
ATOM 1955 C CA . SER A 1 246 ? -17.795 0.096 16.290 1.00 96.00 246 SER A CA 1
ATOM 1956 C C . SER A 1 246 ? -18.317 -1.335 16.279 1.00 96.00 246 SER A C 1
ATOM 1958 O O . SER A 1 246 ? -17.580 -2.259 15.942 1.00 96.00 246 SER A O 1
ATOM 1960 N N . ASN A 1 247 ? -19.605 -1.503 16.587 1.00 93.12 247 ASN A N 1
ATOM 1961 C CA . ASN A 1 247 ? -20.320 -2.776 16.422 1.00 93.12 247 ASN A CA 1
ATOM 1962 C C . ASN A 1 247 ? -21.353 -2.740 15.280 1.00 93.12 247 ASN A C 1
ATOM 1964 O O . ASN A 1 247 ? -21.984 -3.747 14.984 1.00 93.12 247 ASN A O 1
ATOM 1968 N N . SER A 1 248 ? -21.541 -1.582 14.641 1.00 95.00 248 SER A N 1
ATOM 1969 C CA . SER A 1 248 ? -22.410 -1.406 13.474 1.00 95.00 248 SER A CA 1
ATOM 1970 C C . SER A 1 248 ? -21.851 -0.357 12.515 1.00 95.00 248 SER A C 1
ATOM 1972 O O . SER A 1 248 ? -21.060 0.511 12.897 1.00 95.00 248 SER A O 1
ATOM 1974 N N . GLU A 1 249 ? -22.311 -0.391 11.266 1.00 96.81 249 GLU A N 1
ATOM 1975 C CA . GLU A 1 249 ? -21.930 0.598 10.254 1.00 96.81 249 GLU A CA 1
ATOM 1976 C C . GLU A 1 249 ? -22.421 2.014 10.603 1.00 96.81 249 GLU A C 1
ATOM 1978 O O . GLU A 1 249 ? -21.713 2.988 10.356 1.00 96.81 249 GLU A O 1
ATOM 1983 N N . ALA A 1 250 ? -23.587 2.144 11.241 1.00 96.31 250 ALA A N 1
ATOM 1984 C CA . ALA A 1 250 ? -24.100 3.432 11.704 1.00 96.31 250 ALA A CA 1
ATOM 1985 C C . ALA A 1 250 ? -23.189 4.062 12.778 1.00 96.31 250 ALA A C 1
ATOM 1987 O O . ALA A 1 250 ? -22.841 5.239 12.682 1.00 96.31 250 ALA A O 1
ATOM 1988 N N . GLU A 1 251 ? -22.746 3.273 13.767 1.00 96.19 251 GLU A N 1
ATOM 1989 C CA . GLU A 1 251 ? -21.762 3.724 14.766 1.00 96.19 251 GLU A CA 1
ATOM 1990 C C . GLU A 1 251 ? -20.441 4.135 14.109 1.00 96.19 251 GLU A C 1
ATOM 1992 O O . GLU A 1 251 ? -19.877 5.174 14.454 1.00 96.19 251 GLU A O 1
ATOM 1997 N N . PHE A 1 252 ? -19.977 3.367 13.120 1.00 97.62 252 PHE A N 1
ATOM 1998 C CA . PHE A 1 252 ? -18.764 3.687 12.376 1.00 97.62 252 PHE A CA 1
ATOM 1999 C C . PHE A 1 252 ? -18.854 5.060 11.705 1.00 97.62 252 PHE A C 1
ATOM 2001 O O . PHE A 1 252 ? -17.959 5.887 11.890 1.00 97.62 252 PHE A O 1
ATOM 2008 N N . VAL A 1 253 ? -19.948 5.347 10.992 1.00 97.31 253 VAL A N 1
ATOM 2009 C CA . VAL A 1 253 ? -20.162 6.652 10.343 1.00 97.31 253 VAL A CA 1
ATOM 2010 C C . VAL A 1 253 ? -20.136 7.789 11.362 1.00 97.31 253 VAL A C 1
ATOM 2012 O O . VAL A 1 253 ? -19.475 8.806 11.132 1.00 97.31 253 VAL A O 1
ATOM 2015 N N . ARG A 1 254 ? -20.810 7.625 12.504 1.00 96.75 254 ARG A N 1
ATOM 2016 C CA . ARG A 1 254 ? -20.825 8.649 13.556 1.00 96.75 254 ARG A CA 1
ATOM 2017 C C . ARG A 1 254 ? -19.445 8.868 14.171 1.00 96.75 254 ARG A C 1
ATOM 2019 O O . ARG A 1 254 ? -19.043 10.018 14.328 1.00 96.75 254 ARG A O 1
ATOM 2026 N N . ARG A 1 255 ? -18.671 7.805 14.419 1.00 95.94 255 ARG A N 1
ATOM 2027 C CA . ARG A 1 255 ? -17.291 7.914 14.929 1.00 95.94 255 ARG A CA 1
ATOM 2028 C C . ARG A 1 255 ? -16.352 8.613 13.953 1.00 95.94 255 ARG A C 1
ATOM 2030 O O . ARG A 1 255 ? -15.585 9.467 14.388 1.00 95.94 255 ARG A O 1
ATOM 2037 N N . LEU A 1 256 ? -16.439 8.327 12.649 1.00 96.75 256 LEU A N 1
ATOM 2038 C CA . LEU A 1 256 ? -15.648 9.047 11.639 1.00 96.75 256 LEU A CA 1
ATOM 2039 C C . LEU A 1 256 ? -15.897 10.557 11.721 1.00 96.75 256 LEU A C 1
ATOM 2041 O O . LEU A 1 256 ? -14.958 11.351 11.719 1.00 96.75 256 LEU A O 1
ATOM 2045 N N . ARG A 1 257 ? -17.171 10.946 11.830 1.00 94.75 257 ARG A N 1
ATOM 2046 C CA . ARG A 1 257 ? -17.581 12.348 11.947 1.00 94.75 257 ARG A CA 1
ATOM 2047 C C . ARG A 1 257 ? -17.129 12.973 13.265 1.00 94.75 257 ARG A C 1
ATOM 2049 O O . ARG A 1 257 ? -16.647 14.101 13.248 1.00 94.75 257 ARG A O 1
ATOM 2056 N N . GLY A 1 258 ? -17.237 12.242 14.376 1.00 92.38 258 GLY A N 1
ATOM 2057 C CA . GLY A 1 258 ? -16.729 12.665 15.686 1.00 92.38 258 GLY A CA 1
ATOM 2058 C C . GLY A 1 258 ? -15.211 12.877 15.700 1.00 92.38 258 GLY A C 1
ATOM 2059 O O . GLY A 1 258 ? -14.717 13.752 16.397 1.00 92.38 258 GLY A O 1
ATOM 2060 N N . GLN A 1 259 ? -14.474 12.153 14.854 1.00 91.75 259 GLN A N 1
ATOM 2061 C CA . GLN A 1 259 ? -13.038 12.343 14.604 1.00 91.75 259 GLN A CA 1
ATOM 2062 C C . GLN A 1 259 ? -12.729 13.472 13.595 1.00 91.75 259 GLN A C 1
ATOM 2064 O O . GLN A 1 259 ? -11.600 13.582 13.107 1.00 91.75 259 GLN A O 1
ATOM 2069 N N . GLY A 1 260 ? -13.724 14.295 13.242 1.00 91.50 260 GLY A N 1
ATOM 2070 C CA . GLY A 1 260 ? -13.585 15.435 12.333 1.00 91.50 260 GLY A CA 1
ATOM 2071 C C . GLY A 1 260 ? -13.433 15.066 10.854 1.00 91.50 260 GLY A C 1
ATOM 2072 O O . GLY A 1 260 ? -13.076 15.923 10.045 1.00 91.50 260 GLY A O 1
ATOM 2073 N N . LEU A 1 261 ? -13.681 13.807 10.477 1.00 94.75 261 LEU A N 1
ATOM 2074 C CA . LEU A 1 261 ? -13.540 13.351 9.096 1.00 94.75 261 LEU A CA 1
ATOM 2075 C C . LEU A 1 261 ? -14.802 13.633 8.280 1.00 94.75 261 LEU A C 1
ATOM 2077 O O . LEU A 1 261 ? -15.933 13.483 8.749 1.00 94.75 261 LEU A O 1
ATOM 2081 N N . VAL A 1 262 ? -14.605 13.961 7.005 1.00 95.12 262 VAL A N 1
ATOM 2082 C CA . VAL A 1 262 ? -15.690 14.038 6.024 1.00 95.12 262 VAL A CA 1
ATOM 2083 C C . VAL A 1 262 ? -15.874 12.659 5.407 1.00 95.12 262 VAL A C 1
ATOM 2085 O O . VAL A 1 262 ? -15.019 12.196 4.656 1.00 95.12 262 VAL A O 1
ATOM 2088 N N . ALA A 1 263 ? -16.995 12.004 5.700 1.00 96.06 263 ALA A N 1
ATOM 2089 C CA . ALA A 1 263 ? -17.312 10.668 5.205 1.00 96.06 263 ALA A CA 1
ATOM 2090 C C . ALA A 1 263 ? -18.446 10.725 4.169 1.00 96.06 263 ALA A C 1
ATOM 2092 O O . ALA A 1 263 ? -19.465 11.381 4.384 1.00 96.06 263 ALA A O 1
ATOM 2093 N N . ARG A 1 264 ? -18.280 10.042 3.030 1.00 95.62 264 ARG A N 1
ATOM 2094 C CA . ARG A 1 264 ? -19.292 9.973 1.962 1.00 95.62 264 ARG A CA 1
ATOM 2095 C C . ARG A 1 264 ? -19.535 8.528 1.512 1.00 95.62 264 ARG A C 1
ATOM 2097 O O . ARG A 1 264 ? -18.557 7.809 1.278 1.00 95.62 264 ARG A O 1
ATOM 2104 N N . PRO A 1 265 ? -20.801 8.115 1.315 1.00 96.31 265 PRO A N 1
ATOM 2105 C CA . PRO A 1 265 ? -21.116 6.793 0.796 1.00 96.31 265 PRO A CA 1
ATOM 2106 C C . PRO A 1 265 ? -20.809 6.698 -0.702 1.00 96.31 265 PRO A C 1
ATOM 2108 O O . PRO A 1 265 ? -20.866 7.682 -1.445 1.00 96.31 265 PRO A O 1
ATOM 2111 N N . ARG A 1 266 ? -20.536 5.479 -1.158 1.00 94.62 266 ARG A N 1
ATOM 2112 C CA . ARG A 1 266 ? -20.643 5.062 -2.556 1.00 94.62 266 ARG A CA 1
ATOM 2113 C C . ARG A 1 266 ? -21.853 4.143 -2.654 1.00 94.62 266 ARG A C 1
ATOM 2115 O O . ARG A 1 266 ? -21.828 3.049 -2.092 1.00 94.62 266 ARG A O 1
ATOM 2122 N N . PHE A 1 267 ? -22.883 4.579 -3.367 1.00 91.44 267 PHE A N 1
ATOM 2123 C CA . PHE A 1 267 ? -24.070 3.764 -3.597 1.00 91.44 267 PHE A CA 1
ATOM 2124 C C . PHE A 1 267 ? -23.875 2.773 -4.750 1.00 91.44 267 PHE A C 1
ATOM 2126 O O . PHE A 1 267 ? -23.008 2.963 -5.609 1.00 91.44 267 PHE A O 1
ATOM 2133 N N . ALA A 1 268 ? -24.661 1.697 -4.740 1.00 90.12 268 ALA A N 1
ATOM 2134 C CA . ALA A 1 268 ? -24.803 0.803 -5.881 1.00 90.12 268 ALA A CA 1
ATOM 2135 C C . ALA A 1 268 ? -25.321 1.580 -7.104 1.00 90.12 268 ALA A C 1
ATOM 2137 O O . ALA A 1 268 ? -26.038 2.571 -6.964 1.00 90.12 268 ALA A O 1
ATOM 2138 N N . SER A 1 269 ? -24.954 1.128 -8.306 1.00 85.88 269 SER A N 1
ATOM 2139 C CA . SER A 1 269 ? -25.410 1.768 -9.545 1.00 85.88 269 SER A CA 1
ATOM 2140 C C . SER A 1 269 ? -26.939 1.815 -9.596 1.00 85.88 269 SER A C 1
ATOM 2142 O O . SER A 1 269 ? -27.593 0.823 -9.280 1.00 85.88 269 SER A O 1
ATOM 2144 N N . GLY A 1 270 ? -27.501 2.972 -9.953 1.00 84.38 270 GLY A N 1
ATOM 2145 C CA . GLY A 1 270 ? -28.951 3.178 -10.040 1.00 84.38 270 GLY A CA 1
ATOM 2146 C C . GLY A 1 270 ? -29.702 3.196 -8.702 1.00 84.38 270 GLY A C 1
ATOM 2147 O O . GLY A 1 270 ? -30.926 3.263 -8.713 1.00 84.38 270 GLY A O 1
ATOM 2148 N N . ARG A 1 271 ? -29.011 3.148 -7.552 1.00 82.81 271 ARG A N 1
ATOM 2149 C CA . ARG A 1 271 ? -29.638 3.125 -6.219 1.00 82.81 271 ARG A CA 1
ATOM 2150 C C . ARG A 1 271 ? -29.142 4.255 -5.319 1.00 82.81 271 ARG A C 1
ATOM 2152 O O . ARG A 1 271 ? -28.006 4.705 -5.436 1.00 82.81 271 ARG A O 1
ATOM 2159 N N . GLY A 1 272 ? -30.000 4.699 -4.398 1.00 83.31 272 GLY A N 1
ATOM 2160 C CA . GLY A 1 272 ? -29.699 5.725 -3.384 1.00 83.31 272 GLY A CA 1
ATOM 2161 C C . GLY A 1 272 ? -29.764 5.218 -1.939 1.00 83.31 272 GLY A C 1
ATOM 2162 O O . GLY A 1 272 ? -29.610 5.998 -1.005 1.00 83.31 272 GLY A O 1
ATOM 2163 N N . ASP A 1 273 ? -30.010 3.924 -1.768 1.00 84.94 273 ASP A N 1
ATOM 2164 C CA . ASP A 1 273 ? -30.323 3.262 -0.500 1.00 84.94 273 ASP A CA 1
ATOM 2165 C C . ASP A 1 273 ? -29.416 2.054 -0.216 1.00 84.94 273 ASP A C 1
ATOM 2167 O O . ASP A 1 273 ? -29.451 1.499 0.872 1.00 84.94 273 ASP A O 1
ATOM 2171 N N . VAL A 1 274 ? -28.564 1.649 -1.164 1.00 88.69 274 VAL A N 1
ATOM 2172 C CA . VAL A 1 274 ? -27.605 0.550 -0.970 1.00 88.69 274 VAL A CA 1
ATOM 2173 C C . VAL A 1 274 ? -26.187 1.070 -1.045 1.00 88.69 274 VAL A C 1
ATOM 2175 O O . VAL A 1 274 ? -25.686 1.398 -2.120 1.00 88.69 274 VAL A O 1
ATOM 2178 N N . VAL A 1 275 ? -25.525 1.122 0.106 1.00 93.00 275 VAL A N 1
ATOM 2179 C CA . VAL A 1 275 ? -24.128 1.545 0.220 1.00 93.00 275 VAL A CA 1
ATOM 2180 C C . VAL A 1 275 ? -23.210 0.351 -0.047 1.00 93.00 275 VAL A C 1
ATOM 2182 O O . VAL A 1 275 ? -23.247 -0.653 0.668 1.00 93.00 275 VAL A O 1
ATOM 2185 N N . VAL A 1 276 ? -22.370 0.464 -1.078 1.00 93.75 276 VAL A N 1
ATOM 2186 C CA . VAL A 1 276 ? -21.402 -0.569 -1.505 1.00 93.75 276 VAL A CA 1
ATOM 2187 C C . VAL A 1 276 ? -19.957 -0.209 -1.159 1.00 93.75 276 VAL A C 1
ATOM 2189 O O . VAL A 1 276 ? -19.044 -1.017 -1.314 1.00 93.75 276 VAL A O 1
ATOM 2192 N N . GLY A 1 277 ? -19.724 1.015 -0.695 1.00 95.75 277 GLY A N 1
ATOM 2193 C CA . GLY A 1 277 ? -18.417 1.482 -0.264 1.00 95.75 277 GLY A CA 1
ATOM 2194 C C . GLY A 1 277 ? -18.502 2.864 0.358 1.00 95.75 277 GLY A C 1
ATOM 2195 O O . GLY A 1 277 ? -19.574 3.453 0.456 1.00 95.75 277 GLY A O 1
ATOM 2196 N N . TYR A 1 278 ? -17.355 3.407 0.739 1.00 97.69 278 TYR A N 1
ATOM 2197 C CA . TYR A 1 278 ? -17.262 4.754 1.280 1.00 97.69 278 TYR A CA 1
ATOM 2198 C C . TYR A 1 278 ? -15.943 5.404 0.885 1.00 97.69 278 TYR A C 1
ATOM 2200 O O . TYR A 1 278 ? -14.996 4.730 0.459 1.00 97.69 278 TYR A O 1
ATOM 2208 N N . LYS A 1 279 ? -15.895 6.723 1.044 1.00 97.62 279 LYS A N 1
ATOM 2209 C CA . LYS A 1 279 ? -14.679 7.521 0.959 1.00 97.62 279 LYS A CA 1
ATOM 2210 C C . LYS A 1 279 ? -14.618 8.526 2.103 1.00 97.62 279 LYS A C 1
ATOM 2212 O O . LYS A 1 279 ? -15.652 9.062 2.499 1.00 97.62 279 LYS A O 1
ATOM 2217 N N . VAL A 1 280 ? -13.418 8.766 2.615 1.00 97.12 280 VAL A N 1
ATOM 2218 C CA . VAL A 1 280 ? -13.151 9.708 3.708 1.00 97.12 280 VAL A CA 1
ATOM 2219 C C . VAL A 1 280 ? -12.116 10.741 3.301 1.00 97.12 280 VAL A C 1
ATOM 2221 O O . VAL A 1 280 ? -11.268 10.464 2.455 1.00 97.12 280 VAL A O 1
ATOM 2224 N N . ALA A 1 281 ? -12.194 11.915 3.908 1.00 95.00 281 ALA A N 1
ATOM 2225 C CA . ALA A 1 281 ? -11.220 12.982 3.763 1.00 95.00 281 ALA A CA 1
ATOM 2226 C C . ALA A 1 281 ? -11.018 13.700 5.100 1.00 95.00 281 ALA A C 1
ATOM 2228 O O . ALA A 1 281 ? -11.930 13.749 5.932 1.00 95.00 281 ALA A O 1
ATOM 2229 N N . ILE A 1 282 ? -9.840 14.291 5.274 1.00 91.38 282 ILE A N 1
ATOM 2230 C CA . ILE A 1 282 ? -9.610 15.298 6.310 1.00 91.38 282 ILE A CA 1
ATOM 2231 C C . ILE A 1 282 ? -10.354 16.562 5.880 1.00 91.38 282 ILE A C 1
ATOM 2233 O O . ILE A 1 282 ? -10.388 16.895 4.691 1.00 91.38 282 ILE A O 1
ATOM 2237 N N . ARG A 1 283 ? -10.992 17.249 6.830 1.00 87.31 283 ARG A N 1
ATOM 2238 C CA . ARG A 1 283 ? -11.596 18.552 6.556 1.00 87.31 283 ARG A CA 1
ATOM 2239 C C . ARG A 1 283 ? -10.473 19.588 6.384 1.00 87.31 283 ARG A C 1
ATOM 2241 O O . ARG A 1 283 ? -9.730 19.803 7.338 1.00 87.31 283 ARG A O 1
ATOM 2248 N N . PRO A 1 284 ? -10.331 20.218 5.207 1.00 82.31 284 PRO A N 1
ATOM 2249 C CA . PRO A 1 284 ? -9.290 21.214 4.984 1.00 82.31 284 PRO A CA 1
ATOM 2250 C C . PRO A 1 284 ? -9.598 22.502 5.757 1.00 82.31 284 PRO A C 1
ATOM 2252 O O . PRO A 1 284 ? -10.761 22.888 5.874 1.00 82.31 284 PRO A O 1
ATOM 2255 N N . ALA A 1 285 ? -8.559 23.180 6.250 1.00 73.25 285 ALA A N 1
ATOM 2256 C CA . ALA A 1 285 ? -8.701 24.411 7.033 1.00 73.25 285 ALA A CA 1
ATOM 2257 C C . ALA A 1 285 ? -9.158 25.623 6.192 1.00 73.25 285 ALA A C 1
ATOM 2259 O O . ALA A 1 285 ? -9.919 26.454 6.676 1.00 73.25 285 ALA A O 1
ATOM 2260 N N . ASN A 1 286 ? -8.749 25.699 4.918 1.00 70.06 286 ASN A N 1
ATOM 2261 C CA . ASN A 1 286 ? -8.815 26.934 4.116 1.00 70.06 286 ASN A CA 1
ATOM 2262 C C . ASN A 1 286 ? -9.829 26.879 2.955 1.00 70.06 286 ASN A C 1
ATOM 2264 O O . ASN A 1 286 ? -9.597 27.456 1.898 1.00 70.06 286 ASN A O 1
ATOM 2268 N N . GLY A 1 287 ? -10.922 26.121 3.086 1.00 64.06 287 GLY A N 1
ATOM 2269 C CA . GLY A 1 287 ? -11.962 26.044 2.042 1.00 64.06 287 GLY A CA 1
ATOM 2270 C C . GLY A 1 287 ? -11.553 25.321 0.747 1.00 64.06 287 GLY A C 1
ATOM 2271 O O . GLY A 1 287 ? -12.338 25.264 -0.199 1.00 64.06 287 GLY A O 1
ATOM 2272 N N . HIS A 1 288 ? -10.355 24.728 0.693 1.00 75.62 288 HIS A N 1
ATOM 2273 C CA . HIS A 1 288 ? -9.958 23.840 -0.400 1.00 75.62 288 HIS A CA 1
ATOM 2274 C C . HIS A 1 288 ? -10.900 22.634 -0.515 1.00 75.62 288 HIS A C 1
ATOM 2276 O O . HIS A 1 288 ? -11.570 22.237 0.439 1.00 75.62 288 HIS A O 1
ATOM 2282 N N . SER A 1 289 ? -10.939 22.012 -1.693 1.00 79.69 289 SER A N 1
ATOM 2283 C CA . SER A 1 289 ? -11.719 20.788 -1.872 1.00 79.69 289 SER A CA 1
ATOM 2284 C C . SER A 1 289 ? -11.084 19.619 -1.103 1.00 79.69 289 SER A C 1
ATOM 2286 O O . SER A 1 289 ? -9.892 19.359 -1.279 1.00 79.69 289 SER A O 1
ATOM 2288 N N . PRO A 1 290 ? -11.853 18.878 -0.281 1.00 86.81 290 PRO A N 1
ATOM 2289 C CA . PRO A 1 290 ? -11.339 17.731 0.458 1.00 86.81 290 PRO A CA 1
ATOM 2290 C C . PRO A 1 290 ? -10.884 16.612 -0.481 1.00 86.81 290 PRO A C 1
ATOM 2292 O O . PRO A 1 290 ? -11.568 16.265 -1.450 1.00 86.81 290 PRO A O 1
ATOM 2295 N N . ILE A 1 291 ? -9.749 15.997 -0.151 1.00 88.19 291 ILE A N 1
ATOM 2296 C CA . ILE A 1 291 ? -9.171 14.901 -0.928 1.00 88.19 291 ILE A CA 1
ATOM 2297 C C . ILE A 1 291 ? -9.634 13.580 -0.336 1.00 88.19 291 ILE A C 1
ATOM 2299 O O . ILE A 1 291 ? -9.310 13.223 0.794 1.00 88.19 291 ILE A O 1
ATOM 2303 N 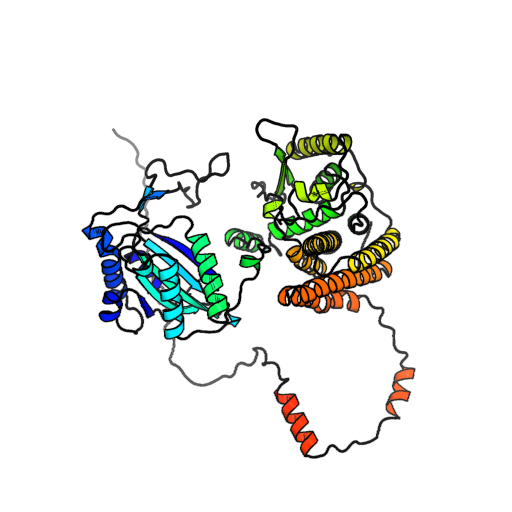N . PHE A 1 292 ? -10.429 12.863 -1.122 1.00 92.50 292 PHE A N 1
ATOM 2304 C CA . PHE A 1 292 ? -11.081 11.647 -0.673 1.00 92.50 292 PHE A CA 1
ATOM 2305 C C . PHE A 1 292 ? -10.278 10.392 -0.994 1.00 92.50 292 PHE A C 1
ATOM 2307 O O . PHE A 1 292 ? -9.911 10.150 -2.143 1.00 92.50 292 PHE A O 1
ATOM 2314 N N . TYR A 1 293 ? -10.169 9.516 -0.001 1.00 94.00 293 TYR A N 1
ATOM 2315 C CA . TYR A 1 293 ? -9.649 8.164 -0.143 1.00 94.00 293 TYR A CA 1
ATOM 2316 C C . TYR A 1 293 ? -10.764 7.157 0.126 1.00 94.00 293 TYR A C 1
ATOM 2318 O O . TYR A 1 293 ? -11.466 7.231 1.134 1.00 94.00 293 TYR A O 1
ATOM 2326 N N . GLY A 1 294 ? -10.951 6.206 -0.790 1.00 94.94 294 GLY A N 1
ATOM 2327 C CA . GLY A 1 294 ? -11.840 5.069 -0.545 1.00 94.94 294 GLY A CA 1
ATOM 2328 C C . GLY A 1 294 ? -11.234 4.100 0.471 1.00 94.94 294 GLY A C 1
ATOM 2329 O O . GLY A 1 294 ? -10.014 3.991 0.537 1.00 94.94 294 GLY A O 1
ATOM 2330 N N . GLY A 1 295 ? -12.054 3.329 1.192 1.00 93.81 295 GLY A N 1
ATOM 2331 C CA . GLY A 1 295 ? -11.554 2.359 2.184 1.00 93.81 295 GLY A CA 1
ATOM 2332 C C . GLY A 1 295 ? -10.450 1.433 1.645 1.00 93.81 295 GLY A C 1
ATOM 2333 O O . GLY A 1 295 ? -9.383 1.337 2.234 1.00 93.81 295 GLY A O 1
ATOM 2334 N N . GLY A 1 296 ? -10.628 0.874 0.440 1.00 92.00 296 GLY A N 1
ATOM 2335 C CA . GLY A 1 296 ? -9.606 0.044 -0.225 1.00 92.00 296 GLY A CA 1
ATOM 2336 C C . GLY A 1 296 ? -8.391 0.799 -0.784 1.00 92.00 296 GLY A C 1
ATOM 2337 O O . GLY A 1 296 ? -7.415 0.169 -1.186 1.00 92.00 296 GLY A O 1
ATOM 2338 N N . HIS A 1 297 ? -8.448 2.134 -0.841 1.00 91.00 297 HIS A N 1
ATOM 2339 C CA . HIS A 1 297 ? -7.265 2.967 -1.056 1.00 91.00 297 HIS A CA 1
ATOM 2340 C C . HIS A 1 297 ? -6.521 3.205 0.254 1.00 91.00 297 HIS A C 1
ATOM 2342 O O . HIS A 1 297 ? -5.315 3.367 0.198 1.00 91.00 297 HIS A O 1
ATOM 2348 N N . LEU A 1 298 ? -7.178 3.199 1.416 1.00 93.56 298 LEU A N 1
ATOM 2349 C CA . LEU A 1 298 ? -6.484 3.266 2.703 1.00 93.56 298 LEU A CA 1
ATOM 2350 C C . LEU A 1 298 ? -5.755 1.946 2.968 1.00 93.56 298 LEU A C 1
ATOM 2352 O O . LEU A 1 298 ? -4.529 1.932 3.017 1.00 93.56 298 LEU A O 1
ATOM 2356 N N . ALA A 1 299 ? -6.499 0.841 3.032 1.00 92.88 299 ALA A N 1
ATOM 2357 C CA . ALA A 1 299 ? -5.968 -0.505 3.222 1.00 92.88 299 ALA A CA 1
ATOM 2358 C C . ALA A 1 299 ? -7.003 -1.571 2.811 1.00 92.88 299 ALA A C 1
ATOM 2360 O O . ALA A 1 299 ? -8.201 -1.290 2.721 1.00 92.88 299 ALA A O 1
ATOM 2361 N N . LYS A 1 300 ? -6.567 -2.804 2.523 1.00 92.75 300 LYS A N 1
ATOM 2362 C CA . LYS A 1 300 ? -7.477 -3.863 2.034 1.00 92.75 300 LYS A CA 1
ATOM 2363 C C . LYS A 1 300 ? -8.490 -4.312 3.094 1.00 92.75 300 LYS A C 1
ATOM 2365 O O . LYS A 1 300 ? -9.635 -4.610 2.742 1.00 92.75 300 LYS A O 1
ATOM 2370 N N . ASP A 1 301 ? -8.092 -4.314 4.365 1.00 93.56 301 ASP A N 1
ATOM 2371 C CA . ASP A 1 301 ? -8.935 -4.598 5.534 1.00 93.56 301 ASP A CA 1
ATOM 2372 C C . ASP A 1 301 ? -9.974 -3.495 5.799 1.00 93.56 301 ASP A C 1
ATOM 2374 O O . ASP A 1 301 ? -11.020 -3.768 6.376 1.00 93.56 301 ASP A O 1
ATOM 2378 N N . LEU A 1 302 ? -9.751 -2.273 5.301 1.00 96.19 302 LEU A N 1
ATOM 2379 C CA . LEU A 1 302 ? -10.641 -1.123 5.512 1.00 96.19 302 LEU A CA 1
ATOM 2380 C C . LEU A 1 302 ? -11.732 -0.967 4.442 1.00 96.19 302 LEU A C 1
ATOM 2382 O O . LEU A 1 302 ? -12.440 0.041 4.403 1.00 96.19 302 LEU A O 1
ATOM 2386 N N . THR A 1 303 ? -11.905 -1.937 3.545 1.00 96.19 303 THR A N 1
ATOM 2387 C CA . THR A 1 303 ? -13.034 -1.923 2.599 1.00 96.19 303 THR A CA 1
ATOM 2388 C C . THR A 1 303 ? -14.364 -2.163 3.322 1.00 96.19 303 THR A C 1
ATOM 2390 O O . THR A 1 303 ? -14.428 -2.946 4.261 1.00 96.19 303 THR A O 1
ATOM 2393 N N . LEU A 1 304 ? -15.459 -1.533 2.875 1.00 95.88 304 LEU A N 1
ATOM 2394 C CA . LEU A 1 304 ? -16.759 -1.665 3.555 1.00 95.88 304 LEU A CA 1
ATOM 2395 C C . LEU A 1 304 ? -17.227 -3.123 3.736 1.00 95.88 304 LEU A C 1
ATOM 2397 O O . LEU A 1 304 ? -17.648 -3.455 4.841 1.00 95.88 304 LEU A O 1
ATOM 2401 N N . PRO A 1 305 ? -17.109 -4.021 2.733 1.00 93.75 305 PRO A N 1
ATOM 2402 C CA . PRO A 1 305 ? -17.478 -5.425 2.921 1.00 93.75 305 PRO A CA 1
ATOM 2403 C C . PRO A 1 305 ? -16.642 -6.142 3.990 1.00 93.75 305 PRO A C 1
ATOM 2405 O O . PRO A 1 305 ? -17.158 -7.024 4.665 1.00 93.75 305 PRO A O 1
ATOM 2408 N N . ARG A 1 306 ? -15.367 -5.762 4.160 1.00 93.00 306 ARG A N 1
ATOM 2409 C CA . ARG A 1 306 ? -14.491 -6.309 5.209 1.00 93.00 306 ARG A CA 1
ATOM 2410 C C . ARG A 1 306 ? -14.858 -5.791 6.588 1.00 93.00 306 ARG A C 1
ATOM 2412 O O . ARG A 1 306 ? -14.822 -6.547 7.544 1.00 93.00 306 ARG A O 1
ATOM 2419 N N . LEU A 1 307 ? -15.229 -4.520 6.691 1.00 94.94 307 LEU A N 1
ATOM 2420 C CA . LEU A 1 307 ? -15.656 -3.964 7.970 1.00 94.94 307 LEU A CA 1
ATOM 2421 C C . LEU A 1 307 ? -16.991 -4.571 8.425 1.00 94.94 307 LEU A C 1
ATOM 2423 O O . LEU A 1 307 ? -17.130 -4.937 9.586 1.00 94.94 307 LEU A O 1
ATOM 2427 N N . ARG A 1 308 ? -17.936 -4.772 7.496 1.00 93.50 308 ARG A N 1
ATOM 2428 C CA . ARG A 1 308 ? -19.234 -5.406 7.783 1.00 93.50 308 ARG A CA 1
ATOM 2429 C C . ARG A 1 308 ? -19.118 -6.821 8.346 1.00 93.50 308 ARG A C 1
ATOM 2431 O O . ARG A 1 308 ? -19.970 -7.201 9.136 1.00 93.50 308 ARG A O 1
ATOM 2438 N N . SER A 1 309 ? -18.078 -7.586 7.997 1.00 90.81 309 SER A N 1
ATOM 2439 C CA . SER A 1 309 ? -17.897 -8.929 8.569 1.00 90.81 309 SER A CA 1
ATOM 2440 C C . SER A 1 309 ? -17.523 -8.925 10.055 1.00 90.81 309 SER A C 1
ATOM 2442 O O . SER A 1 309 ? -17.503 -9.985 10.667 1.00 90.81 309 SER A O 1
ATOM 2444 N N . GLU A 1 310 ? -17.214 -7.760 10.631 1.00 92.00 310 GLU A N 1
ATOM 2445 C CA . GLU A 1 310 ? -16.897 -7.587 12.055 1.00 92.00 310 GLU A CA 1
ATOM 2446 C C . GLU A 1 310 ? -18.048 -6.971 12.861 1.00 92.00 310 GLU A C 1
ATOM 2448 O O . GLU A 1 310 ? -17.901 -6.749 14.062 1.00 92.00 310 GLU A O 1
ATOM 2453 N N . TRP A 1 311 ? -19.165 -6.646 12.210 1.00 92.56 311 TRP A N 1
ATOM 2454 C CA . TRP A 1 311 ? -20.272 -5.902 12.800 1.00 92.56 311 TRP A CA 1
ATOM 2455 C C . TRP A 1 311 ? -21.559 -6.718 12.807 1.00 92.56 311 TRP A C 1
ATOM 2457 O O . TRP A 1 311 ? -21.675 -7.757 12.157 1.00 92.56 311 TRP A O 1
ATOM 2467 N N . GLU A 1 312 ? -22.545 -6.226 13.548 1.00 88.75 312 GLU A N 1
ATOM 2468 C CA . GLU A 1 312 ? -23.881 -6.795 13.528 1.00 88.75 312 GLU A CA 1
ATOM 2469 C C . GLU A 1 312 ? -24.507 -6.679 12.129 1.00 88.75 312 GLU A C 1
ATOM 2471 O O . GLU A 1 312 ? -24.594 -5.592 11.552 1.00 88.75 312 GLU A O 1
ATOM 2476 N N . ASP A 1 313 ? -24.966 -7.816 11.609 1.00 86.69 313 ASP A N 1
ATOM 2477 C CA . ASP A 1 313 ? -25.673 -7.920 10.336 1.00 86.69 313 ASP A CA 1
ATOM 2478 C C . ASP A 1 313 ? -27.164 -8.162 10.599 1.00 86.69 313 ASP A C 1
ATOM 2480 O O . ASP A 1 313 ? -27.602 -9.298 10.827 1.00 86.69 313 ASP A O 1
ATOM 2484 N N . SER A 1 314 ? -27.924 -7.064 10.647 1.00 91.44 314 SER A N 1
ATOM 2485 C CA . SER A 1 314 ? -29.380 -7.055 10.805 1.00 91.44 314 SER A CA 1
ATOM 2486 C C . SER A 1 314 ? -30.039 -6.026 9.869 1.00 91.44 314 SER A C 1
ATOM 2488 O O . SER A 1 314 ? -29.415 -5.017 9.503 1.00 91.44 314 SER A O 1
ATOM 2490 N N . PRO A 1 315 ? -31.311 -6.229 9.465 1.00 91.19 315 PRO A N 1
ATOM 2491 C CA . PRO A 1 315 ? -32.045 -5.254 8.653 1.00 91.19 315 PRO A CA 1
ATOM 2492 C C . PRO A 1 315 ? -32.122 -3.868 9.308 1.00 91.19 315 PRO A C 1
ATOM 2494 O O . PRO A 1 315 ? -31.994 -2.847 8.633 1.00 91.19 315 PRO A O 1
ATOM 2497 N N . GLN A 1 316 ? -32.273 -3.824 10.633 1.00 91.75 316 GLN A N 1
ATOM 2498 C CA . GLN A 1 316 ? -32.328 -2.591 11.415 1.00 91.75 316 GLN A CA 1
ATOM 2499 C C . GLN A 1 316 ? -30.982 -1.856 11.398 1.00 91.75 316 GLN A C 1
ATOM 2501 O O . GLN A 1 316 ? -30.957 -0.647 11.162 1.00 91.75 316 GLN A O 1
ATOM 2506 N N . ALA A 1 317 ? -29.866 -2.573 11.583 1.00 91.50 317 ALA A N 1
ATOM 2507 C CA . ALA A 1 317 ? -28.526 -1.993 11.482 1.00 91.50 317 ALA A CA 1
ATOM 2508 C C . ALA A 1 317 ? -28.244 -1.460 10.067 1.00 91.50 317 ALA A C 1
ATOM 2510 O O . ALA A 1 317 ? -27.675 -0.377 9.915 1.00 91.50 317 ALA A O 1
ATOM 2511 N N . SER A 1 318 ? -28.707 -2.177 9.039 1.00 91.31 318 SER A N 1
ATOM 2512 C CA . SER A 1 318 ? -28.579 -1.768 7.638 1.00 91.31 318 SER A CA 1
ATOM 2513 C C . SER A 1 318 ? -29.371 -0.491 7.334 1.00 91.31 318 SER A C 1
ATOM 2515 O O . SER A 1 318 ? -28.827 0.437 6.738 1.00 91.31 318 SER A O 1
ATOM 2517 N N . SER A 1 319 ? -30.627 -0.396 7.789 1.00 92.25 319 SER A N 1
ATOM 2518 C CA . SER A 1 319 ? -31.441 0.819 7.627 1.00 92.25 319 SER A CA 1
ATOM 2519 C C . SER A 1 319 ? -30.809 2.014 8.344 1.00 92.25 319 SER A C 1
ATOM 2521 O O . SER A 1 319 ? -30.634 3.073 7.744 1.00 92.25 319 SER A O 1
ATOM 2523 N N . ALA A 1 320 ? -30.384 1.830 9.598 1.00 93.62 320 ALA A N 1
ATOM 2524 C CA . ALA A 1 320 ? -29.729 2.885 10.368 1.00 93.62 320 ALA A CA 1
ATOM 2525 C C . ALA A 1 320 ? -28.426 3.365 9.707 1.00 93.62 320 ALA A C 1
ATOM 2527 O O . ALA A 1 320 ? -28.107 4.553 9.747 1.00 93.62 320 ALA A O 1
ATOM 2528 N N . ALA A 1 321 ? -27.674 2.462 9.069 1.00 94.50 321 ALA A N 1
ATOM 2529 C CA . ALA A 1 321 ? -26.470 2.821 8.331 1.00 94.50 321 ALA A CA 1
ATOM 2530 C C . ALA A 1 321 ? -26.779 3.724 7.130 1.00 94.50 321 ALA A C 1
ATOM 2532 O O . ALA A 1 321 ? -26.091 4.723 6.920 1.00 94.50 321 ALA A O 1
ATOM 2533 N N . VAL A 1 322 ? -27.819 3.404 6.355 1.00 94.62 322 VAL A N 1
ATOM 2534 C CA . VAL A 1 322 ? -28.248 4.211 5.200 1.00 94.62 322 VAL A CA 1
ATOM 2535 C C . VAL A 1 322 ? -28.666 5.615 5.637 1.00 94.62 322 VAL A C 1
ATOM 2537 O O . VAL A 1 322 ? -28.270 6.594 4.997 1.00 94.62 322 VAL A O 1
ATOM 2540 N N . ASP A 1 323 ? -29.402 5.727 6.742 1.00 94.88 323 ASP A N 1
ATOM 2541 C CA . ASP A 1 323 ? -29.817 7.013 7.303 1.00 94.88 323 ASP A CA 1
ATOM 2542 C C . ASP A 1 323 ? -28.607 7.867 7.710 1.00 94.88 323 ASP A C 1
ATOM 2544 O O . ASP A 1 323 ? -28.496 9.027 7.299 1.00 94.88 323 ASP A O 1
ATOM 2548 N N . GLU A 1 324 ? -27.647 7.287 8.440 1.00 96.25 324 GLU A N 1
ATOM 2549 C CA . GLU A 1 324 ? -26.428 7.996 8.853 1.00 96.25 324 GLU A CA 1
ATOM 2550 C C . GLU A 1 324 ? -25.542 8.381 7.664 1.00 96.25 324 GLU A C 1
ATOM 2552 O O . GLU A 1 324 ? -25.004 9.490 7.625 1.00 96.25 324 GLU A O 1
ATOM 2557 N N . TRP A 1 325 ? -25.415 7.521 6.649 1.00 96.44 325 TRP A N 1
ATOM 2558 C CA . TRP A 1 325 ? -24.687 7.854 5.424 1.00 96.44 325 TRP A CA 1
ATOM 2559 C C . TRP A 1 325 ? -25.335 9.001 4.651 1.00 96.44 325 TRP A C 1
ATOM 2561 O O . TRP A 1 325 ? -24.628 9.865 4.123 1.00 96.44 325 TRP A O 1
ATOM 2571 N N . ASN A 1 326 ? -26.667 9.030 4.583 1.00 94.88 326 ASN A N 1
ATOM 2572 C CA . ASN A 1 326 ? -27.406 10.122 3.961 1.00 94.88 326 ASN A CA 1
ATOM 2573 C C . ASN A 1 326 ? -27.255 11.429 4.746 1.00 94.88 326 ASN A C 1
ATOM 2575 O O . ASN A 1 326 ? -27.053 12.482 4.133 1.00 94.88 326 ASN A O 1
ATOM 2579 N N . ALA A 1 327 ? -27.287 11.372 6.080 1.00 95.00 327 ALA A N 1
ATOM 2580 C CA . ALA A 1 327 ? -27.017 12.524 6.933 1.00 95.00 327 ALA A CA 1
ATOM 2581 C C . ALA A 1 327 ? -25.583 13.042 6.748 1.00 95.00 327 ALA A C 1
ATOM 2583 O O . ALA A 1 327 ? -25.396 14.231 6.494 1.00 95.00 327 ALA A O 1
ATOM 2584 N N . ALA A 1 328 ? -24.586 12.152 6.766 1.00 94.31 328 ALA A N 1
ATOM 2585 C CA . ALA A 1 328 ? -23.180 12.486 6.543 1.00 94.31 328 ALA A CA 1
ATOM 2586 C C . ALA A 1 328 ? -22.948 13.119 5.162 1.00 94.31 328 ALA A C 1
ATOM 2588 O O . ALA A 1 328 ? -22.306 14.162 5.055 1.00 94.31 328 ALA A O 1
ATOM 2589 N N . ARG A 1 329 ? -23.526 12.536 4.102 1.00 92.38 329 ARG A N 1
ATOM 2590 C CA . ARG A 1 329 ? -23.436 13.057 2.728 1.00 92.38 329 ARG A CA 1
ATOM 2591 C C . ARG A 1 329 ? -24.004 14.472 2.598 1.00 92.38 329 ARG A C 1
ATOM 2593 O O . ARG A 1 329 ? -23.472 15.251 1.814 1.00 92.38 329 ARG A O 1
ATOM 2600 N N . ARG A 1 330 ? -25.104 14.761 3.298 1.00 92.81 330 ARG A N 1
ATOM 2601 C CA . ARG A 1 330 ? -25.801 16.060 3.282 1.00 92.81 330 ARG A CA 1
ATOM 2602 C C . ARG A 1 330 ? -25.287 17.026 4.349 1.00 92.81 330 ARG A C 1
ATOM 2604 O O . ARG A 1 330 ? -25.896 18.071 4.534 1.00 92.81 330 ARG A O 1
ATOM 2611 N N . GLU A 1 331 ? -24.230 16.648 5.069 1.00 89.31 331 GLU A N 1
ATOM 2612 C CA . GLU A 1 331 ? -23.639 17.428 6.162 1.00 89.31 331 GLU A CA 1
ATOM 2613 C C . GLU A 1 331 ? -24.660 17.822 7.248 1.00 89.31 331 GLU A C 1
ATOM 2615 O O . GLU A 1 331 ? -24.534 18.841 7.918 1.00 89.31 331 GLU A O 1
ATOM 2620 N N . ARG A 1 332 ? -25.677 16.975 7.452 1.00 92.88 332 ARG A N 1
ATOM 2621 C CA . ARG A 1 332 ? -26.680 17.120 8.517 1.00 92.88 332 ARG A CA 1
ATOM 2622 C C . ARG A 1 332 ? -26.158 16.543 9.836 1.00 92.88 332 ARG A C 1
ATOM 2624 O O . ARG A 1 332 ? -25.267 15.693 9.794 1.00 92.88 332 ARG A O 1
ATOM 2631 N N . PRO A 1 333 ? -26.701 16.935 11.005 1.00 91.81 333 PRO A N 1
ATOM 2632 C CA . PRO A 1 333 ? -26.398 16.295 12.292 1.00 91.81 333 PRO A CA 1
ATOM 2633 C C . PRO A 1 333 ? -26.538 14.763 12.262 1.00 91.81 333 PRO A C 1
ATOM 2635 O O . PRO A 1 333 ? -27.136 14.204 11.341 1.00 91.81 333 PRO A O 1
ATOM 2638 N N . THR A 1 334 ? -25.922 14.063 13.217 1.00 91.56 334 THR A N 1
ATOM 2639 C CA . THR A 1 334 ? -26.088 12.604 13.357 1.00 91.56 334 THR A CA 1
ATOM 2640 C C . THR A 1 334 ? -27.559 12.261 13.570 1.00 91.56 334 THR A C 1
ATOM 2642 O O . THR A 1 334 ? -28.278 13.008 14.233 1.00 91.56 334 THR A O 1
ATOM 2645 N N . VAL A 1 335 ? -28.021 11.158 12.978 1.00 91.31 335 VAL A N 1
ATOM 2646 C CA . VAL A 1 335 ? -29.449 10.793 13.020 1.00 91.31 335 VAL A CA 1
ATOM 2647 C C . VAL A 1 335 ? -29.839 10.343 14.422 1.00 91.31 335 VAL A C 1
ATOM 2649 O O . VAL A 1 335 ? -30.909 10.698 14.913 1.00 91.31 335 VAL A O 1
ATOM 2652 N N . ARG A 1 336 ? -28.968 9.572 15.080 1.00 86.81 336 ARG A N 1
ATOM 2653 C CA . ARG A 1 336 ? -29.142 9.142 16.473 1.00 86.81 336 ARG A CA 1
ATOM 2654 C C . ARG A 1 336 ? -27.840 9.297 17.246 1.00 86.81 336 ARG A C 1
ATOM 2656 O O . ARG A 1 336 ? -26.768 9.090 16.689 1.00 86.81 336 ARG A O 1
ATOM 2663 N N . ALA A 1 337 ? -27.934 9.621 18.531 1.00 84.06 337 ALA A N 1
ATOM 2664 C CA . ALA A 1 337 ? -26.814 9.450 19.450 1.00 84.06 337 ALA A CA 1
ATOM 2665 C C . ALA A 1 337 ? -26.680 7.959 19.793 1.00 84.06 337 ALA A C 1
ATOM 2667 O O . ALA A 1 337 ? -27.675 7.299 20.099 1.00 84.06 337 ALA A O 1
ATOM 2668 N N . GLY A 1 338 ? -25.472 7.414 19.691 1.00 85.81 338 GLY A N 1
ATOM 2669 C CA . GLY A 1 338 ? -25.154 6.046 20.082 1.00 85.81 338 GLY A CA 1
ATOM 2670 C C . GLY A 1 338 ? -24.106 6.000 21.185 1.00 85.81 338 GLY A C 1
ATOM 2671 O O . GLY A 1 338 ? -23.820 6.996 21.847 1.00 85.81 338 GLY A O 1
ATOM 2672 N N . ARG A 1 339 ? -23.497 4.825 21.380 1.00 87.12 339 ARG A N 1
ATOM 2673 C CA . ARG A 1 339 ? -22.456 4.643 22.401 1.00 87.12 339 ARG A CA 1
ATOM 2674 C C . ARG A 1 339 ? -21.324 5.642 22.237 1.00 87.12 339 ARG A C 1
ATOM 2676 O O . ARG A 1 339 ? -20.786 6.065 23.245 1.00 87.12 339 ARG A O 1
ATOM 2683 N N . GLU A 1 340 ? -21.006 6.056 21.009 1.00 87.38 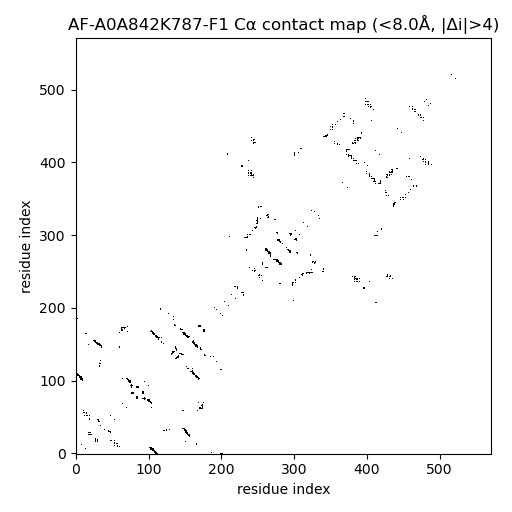340 GLU A N 1
ATOM 2684 C CA . GLU A 1 340 ? -19.928 6.998 20.693 1.00 87.38 340 GLU A CA 1
ATOM 2685 C C . GLU A 1 340 ? -20.077 8.402 21.301 1.00 87.38 340 GLU A C 1
ATOM 2687 O O . GLU A 1 340 ? -19.088 9.128 21.351 1.00 87.38 340 GLU A O 1
ATOM 2692 N N . SER A 1 341 ? -21.274 8.792 21.755 1.00 86.69 341 SER A N 1
ATOM 2693 C CA . SER A 1 341 ? -21.493 10.083 22.419 1.00 86.69 341 SER A CA 1
ATOM 2694 C C . SER A 1 341 ? -21.263 10.039 23.932 1.00 86.69 341 SER A C 1
ATOM 2696 O O . SER A 1 341 ? -21.336 11.078 24.579 1.00 86.69 341 SER A O 1
ATOM 2698 N N . GLN A 1 342 ? -21.055 8.854 24.511 1.00 86.69 342 GLN A N 1
ATOM 2699 C CA . GLN A 1 342 ? -20.869 8.682 25.951 1.00 86.69 342 GLN A CA 1
ATOM 2700 C C . GLN A 1 342 ? -19.382 8.692 26.303 1.00 86.69 342 GLN A C 1
ATOM 2702 O O . GLN A 1 342 ? -18.593 7.962 25.707 1.00 86.69 342 GLN A O 1
ATOM 2707 N N . GLU A 1 343 ? -18.988 9.483 27.293 1.00 86.56 343 GLU A N 1
ATOM 2708 C CA . GLU A 1 343 ? -17.678 9.308 27.916 1.00 86.56 343 GLU A CA 1
ATOM 2709 C C . GLU A 1 343 ? -17.725 8.139 28.902 1.00 86.56 343 GLU A C 1
ATOM 2711 O O . GLU A 1 343 ? -18.710 7.941 29.613 1.00 86.56 343 GLU A O 1
ATOM 2716 N N . LEU A 1 344 ? -16.658 7.344 28.919 1.00 87.19 344 LEU A N 1
ATOM 2717 C CA . LEU A 1 344 ? -16.527 6.167 29.767 1.00 87.19 344 LEU A CA 1
ATOM 2718 C C . LEU A 1 344 ? -15.595 6.452 30.945 1.00 87.19 344 LEU A C 1
ATOM 2720 O O . LEU A 1 344 ? -14.565 7.111 30.788 1.00 87.19 344 LEU A O 1
ATOM 2724 N N . ASP A 1 345 ? -15.948 5.913 32.115 1.00 84.31 345 ASP A N 1
ATOM 2725 C CA . ASP A 1 345 ? -15.129 6.002 33.328 1.00 84.31 345 ASP A CA 1
ATOM 2726 C C . ASP A 1 345 ? -13.746 5.360 33.078 1.00 84.31 345 ASP A C 1
ATOM 2728 O O . ASP A 1 345 ? -13.687 4.222 32.590 1.00 84.31 345 ASP A O 1
ATOM 2732 N N . PRO A 1 346 ? -12.631 6.036 33.420 1.00 80.50 346 PRO A N 1
ATOM 2733 C CA . PRO A 1 346 ? -11.284 5.472 33.352 1.00 80.50 346 PRO A CA 1
ATOM 2734 C C . PRO A 1 346 ? -11.112 4.107 34.026 1.00 80.50 346 PRO A C 1
ATOM 2736 O O . PRO A 1 346 ? -10.276 3.320 33.584 1.00 80.50 346 PRO A O 1
ATOM 2739 N N . LYS A 1 347 ? -11.921 3.768 35.037 1.00 82.56 347 LYS A N 1
ATOM 2740 C CA . LYS A 1 347 ? -11.924 2.437 35.674 1.00 82.56 347 LYS A CA 1
ATOM 2741 C C . LYS A 1 347 ? -12.235 1.301 34.698 1.00 82.56 347 LYS A C 1
ATOM 2743 O O . LYS A 1 347 ? -11.821 0.167 34.917 1.00 82.56 347 LYS A O 1
ATOM 2748 N N . LEU A 1 348 ? -12.911 1.583 33.581 1.00 88.44 348 LEU A N 1
ATOM 2749 C CA . LEU A 1 348 ? -13.168 0.582 32.544 1.00 88.44 348 LEU A CA 1
ATOM 2750 C C . LEU A 1 348 ? -11.895 0.138 31.802 1.00 88.44 348 LEU A C 1
ATOM 2752 O O . LEU A 1 348 ? -11.940 -0.860 31.087 1.00 88.44 348 LEU A O 1
ATOM 2756 N N . LEU A 1 349 ? -10.741 0.786 32.003 1.00 87.31 349 LEU A N 1
ATOM 2757 C CA . LEU A 1 349 ? -9.457 0.282 31.499 1.00 87.31 349 LEU A CA 1
ATOM 2758 C C . LEU A 1 349 ? -9.089 -1.097 32.062 1.00 87.31 349 LEU A C 1
ATOM 2760 O O . LEU A 1 349 ? -8.453 -1.887 31.360 1.00 87.31 349 LEU A O 1
ATOM 2764 N N . ASP A 1 350 ? -9.523 -1.425 33.280 1.00 88.81 350 ASP A N 1
ATOM 2765 C CA . ASP A 1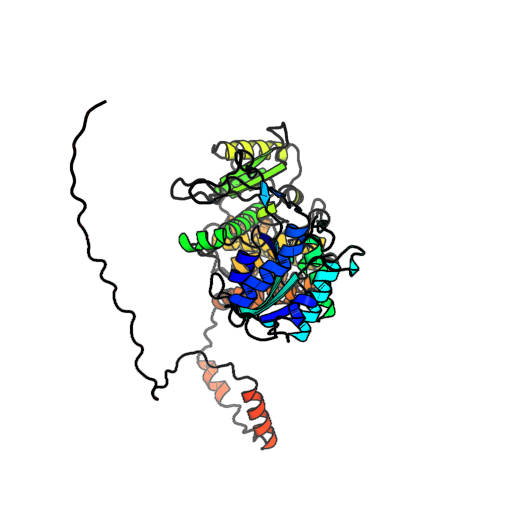 350 ? -9.348 -2.773 33.833 1.00 88.81 350 ASP A CA 1
ATOM 2766 C C . ASP A 1 350 ? -10.110 -3.798 32.989 1.00 88.81 350 ASP A C 1
ATOM 2768 O O . ASP A 1 350 ? -9.585 -4.863 32.654 1.00 88.81 350 ASP A O 1
ATOM 2772 N N . ARG A 1 351 ? -11.314 -3.430 32.531 1.00 91.69 351 ARG A N 1
ATOM 2773 C CA . ARG A 1 351 ? -12.090 -4.262 31.612 1.00 91.69 351 ARG A CA 1
ATOM 2774 C C . ARG A 1 351 ? -11.424 -4.382 30.243 1.00 91.69 351 ARG A C 1
ATOM 2776 O O . ARG A 1 351 ? -11.377 -5.479 29.696 1.00 91.69 351 ARG A O 1
ATOM 2783 N N . ALA A 1 352 ? -10.869 -3.297 29.701 1.00 92.69 352 ALA A N 1
ATOM 2784 C CA . ALA A 1 352 ? -10.108 -3.363 28.451 1.00 92.69 352 ALA A CA 1
ATOM 2785 C C . ALA A 1 352 ? -8.906 -4.315 28.575 1.00 92.69 352 ALA A C 1
ATOM 2787 O O . ALA A 1 352 ? -8.640 -5.099 27.665 1.00 92.69 352 ALA A O 1
ATOM 2788 N N . THR A 1 353 ? -8.216 -4.292 29.718 1.00 93.38 353 THR A N 1
ATOM 2789 C CA . THR A 1 353 ? -7.100 -5.202 30.017 1.00 93.38 353 THR A CA 1
ATOM 2790 C C . THR A 1 353 ? -7.562 -6.660 30.056 1.00 93.38 353 THR A C 1
ATOM 2792 O O . THR A 1 353 ? -6.919 -7.523 29.456 1.00 93.38 353 THR A O 1
ATOM 2795 N N . GLU A 1 354 ? -8.690 -6.944 30.714 1.00 93.38 354 GLU A N 1
ATOM 2796 C CA . GLU A 1 354 ? -9.301 -8.279 30.749 1.00 93.38 354 GLU A CA 1
ATOM 2797 C C . GLU A 1 354 ? -9.695 -8.762 29.341 1.00 93.38 354 GLU A C 1
ATOM 2799 O O . GLU A 1 354 ? -9.411 -9.904 28.967 1.00 93.38 354 GLU A O 1
ATOM 2804 N N . ASP A 1 355 ? -10.301 -7.885 28.537 1.00 94.94 355 ASP A N 1
ATOM 2805 C CA . ASP A 1 355 ? -10.716 -8.185 27.167 1.00 94.94 355 ASP A CA 1
ATOM 2806 C C . ASP A 1 355 ? -9.506 -8.514 26.273 1.00 94.94 355 ASP A C 1
ATOM 2808 O O . ASP A 1 355 ? -9.554 -9.491 25.521 1.00 94.94 355 ASP A O 1
ATOM 2812 N N . ILE A 1 356 ? -8.386 -7.783 26.391 1.00 97.44 356 ILE A N 1
ATOM 2813 C CA . ILE A 1 356 ? -7.148 -8.139 25.672 1.00 97.44 356 ILE A CA 1
ATOM 2814 C C . ILE A 1 356 ? -6.510 -9.417 26.240 1.00 97.44 356 ILE A C 1
ATOM 2816 O O . ILE A 1 356 ? -5.947 -10.211 25.489 1.00 97.44 356 ILE A O 1
ATOM 2820 N N . GLY A 1 357 ? -6.652 -9.696 27.537 1.00 96.75 357 GLY A N 1
ATOM 2821 C CA . GLY A 1 357 ? -6.263 -10.988 28.108 1.00 96.75 357 GLY A CA 1
ATOM 2822 C C . GLY A 1 357 ? -6.990 -12.164 27.438 1.00 96.75 357 GLY A C 1
ATOM 2823 O O . GLY A 1 357 ? -6.354 -13.135 27.022 1.00 96.75 357 GLY A O 1
ATOM 2824 N N . LYS A 1 358 ? -8.313 -12.052 27.254 1.00 96.81 358 LYS A N 1
ATOM 2825 C CA . LYS A 1 358 ? -9.127 -13.042 26.519 1.00 96.81 358 LYS A CA 1
ATOM 2826 C C . LYS A 1 358 ? -8.756 -13.103 25.040 1.00 96.81 358 LYS A C 1
ATOM 2828 O O . LYS A 1 358 ? -8.682 -14.193 24.474 1.00 96.81 358 LYS A O 1
ATOM 2833 N N . TRP A 1 359 ? -8.476 -11.952 24.430 1.00 97.50 359 TRP A N 1
ATOM 2834 C CA . TRP A 1 359 ? -7.966 -11.867 23.064 1.00 97.50 359 TRP A CA 1
ATOM 2835 C C . TRP A 1 359 ? -6.663 -12.653 22.898 1.00 97.50 359 TRP A C 1
ATOM 2837 O O . TRP A 1 359 ? -6.577 -13.478 21.999 1.00 97.50 359 TRP A O 1
ATOM 2847 N N . ASN A 1 360 ? -5.696 -12.503 23.805 1.00 98.00 360 ASN A N 1
ATOM 2848 C CA . ASN A 1 360 ? -4.432 -13.248 23.779 1.00 98.00 360 ASN A CA 1
ATOM 2849 C C . ASN A 1 360 ? -4.616 -14.764 23.941 1.00 98.00 360 ASN A C 1
ATOM 2851 O O . ASN A 1 360 ? -3.844 -15.553 23.395 1.00 98.00 360 ASN A O 1
ATOM 2855 N N . THR A 1 361 ? -5.630 -15.201 24.687 1.00 97.50 361 THR A N 1
ATOM 2856 C CA . THR A 1 361 ? -6.007 -16.622 24.738 1.00 97.50 361 THR A CA 1
ATOM 2857 C C . THR A 1 361 ? -6.568 -17.094 23.398 1.00 97.50 361 THR A C 1
ATOM 2859 O O . THR A 1 361 ? -6.164 -18.147 22.921 1.00 97.50 361 THR A O 1
ATOM 2862 N N . TYR A 1 362 ? -7.421 -16.294 22.752 1.00 96.88 362 TYR A N 1
ATOM 2863 C CA . TYR A 1 362 ? -7.914 -16.578 21.401 1.00 96.88 362 TYR A CA 1
ATOM 2864 C C . TYR A 1 362 ? -6.791 -16.592 20.350 1.00 96.88 362 TYR A C 1
ATOM 2866 O O . TYR A 1 362 ? -6.784 -17.470 19.497 1.00 96.88 362 TYR A O 1
ATOM 2874 N N . LEU A 1 363 ? -5.809 -15.685 20.413 1.00 97.25 363 LEU A N 1
ATOM 2875 C CA . LEU A 1 363 ? -4.679 -15.695 19.473 1.00 97.25 363 LEU A CA 1
ATOM 2876 C C . LEU A 1 363 ? -3.914 -17.019 19.523 1.00 97.25 363 LEU A C 1
ATOM 2878 O O . LEU A 1 363 ? -3.601 -17.594 18.489 1.00 97.25 363 LEU A O 1
ATOM 2882 N N . ARG A 1 364 ? -3.692 -17.550 20.728 1.00 95.56 364 ARG A N 1
ATOM 2883 C CA . ARG A 1 364 ? -3.017 -18.840 20.926 1.00 95.56 364 ARG A CA 1
ATOM 2884 C C . ARG A 1 364 ? -3.816 -20.047 20.429 1.00 95.56 364 ARG A C 1
ATOM 2886 O O . ARG A 1 364 ? -3.233 -21.116 20.298 1.00 95.56 364 ARG A O 1
ATOM 2893 N N . SER A 1 365 ? -5.116 -19.900 20.162 1.00 95.88 365 SER A N 1
ATOM 2894 C CA . SER A 1 365 ? -5.923 -20.971 19.568 1.00 95.88 365 SER A CA 1
ATOM 2895 C C . SER A 1 365 ? -5.937 -20.954 18.038 1.00 95.88 365 SER A C 1
ATOM 2897 O O . SER A 1 365 ? -6.508 -21.863 17.443 1.00 95.88 365 SER A O 1
ATOM 2899 N N . ILE A 1 366 ? -5.379 -19.924 17.391 1.00 96.56 366 ILE A N 1
ATOM 2900 C CA . ILE A 1 366 ? -5.333 -19.833 15.926 1.00 96.56 366 ILE A CA 1
ATOM 2901 C C . ILE A 1 366 ? -4.233 -20.776 15.401 1.00 96.56 366 ILE A C 1
ATOM 2903 O O . ILE A 1 366 ? -3.090 -20.660 15.850 1.00 96.56 366 ILE A O 1
ATOM 2907 N N . PRO A 1 367 ? -4.526 -21.678 14.442 1.00 94.06 367 PRO A N 1
ATOM 2908 C CA . PRO A 1 367 ? -3.498 -22.470 13.765 1.00 94.06 367 PRO A CA 1
ATOM 2909 C C . PRO A 1 367 ? -2.425 -21.573 13.130 1.00 94.06 367 PRO A C 1
ATOM 2911 O O . PRO A 1 367 ? -2.742 -20.560 12.508 1.00 94.06 367 PRO A O 1
ATOM 2914 N N . LEU A 1 368 ? -1.143 -21.917 13.285 1.00 89.12 368 LEU A N 1
ATOM 2915 C CA . LEU A 1 368 ? -0.027 -21.075 12.817 1.00 89.12 368 LEU A CA 1
ATOM 2916 C C . LEU A 1 368 ? -0.025 -20.862 11.293 1.00 89.12 368 LEU A C 1
ATOM 2918 O O . LEU A 1 368 ? 0.460 -19.843 10.809 1.00 89.12 368 LEU A O 1
ATOM 2922 N N . ASP A 1 369 ? -0.595 -21.799 10.540 1.00 85.12 369 ASP A N 1
ATOM 2923 C CA . ASP A 1 369 ? -0.728 -21.757 9.087 1.00 85.12 369 ASP A CA 1
ATOM 2924 C C . ASP A 1 369 ? -2.002 -21.039 8.599 1.00 85.12 369 ASP A C 1
ATOM 2926 O O . ASP A 1 369 ? -2.098 -20.715 7.408 1.00 85.12 369 ASP A O 1
ATOM 2930 N N . ASP A 1 370 ? -2.948 -20.695 9.488 1.00 92.50 370 ASP A N 1
ATOM 2931 C CA . ASP A 1 370 ? -4.139 -19.910 9.136 1.00 92.50 370 ASP A CA 1
ATOM 2932 C C . ASP A 1 370 ? -3.800 -18.421 8.978 1.00 92.50 370 ASP A C 1
ATOM 2934 O O . ASP A 1 370 ? -4.127 -17.542 9.787 1.00 92.50 370 ASP A O 1
ATOM 2938 N N . ARG A 1 371 ? -3.154 -18.119 7.851 1.00 90.50 371 ARG A N 1
ATOM 2939 C CA . ARG A 1 371 ? -2.785 -16.755 7.456 1.00 90.50 371 ARG A CA 1
ATOM 2940 C C . ARG A 1 371 ? -3.983 -15.809 7.431 1.00 90.50 371 ARG A C 1
ATOM 2942 O O . ARG A 1 371 ? -3.829 -14.613 7.676 1.00 90.50 371 ARG A O 1
ATOM 2949 N N . ALA A 1 372 ? -5.172 -16.309 7.097 1.00 93.12 372 ALA A N 1
ATOM 2950 C CA . ALA A 1 372 ? -6.356 -15.478 6.963 1.00 93.12 372 ALA A CA 1
ATOM 2951 C C . ALA A 1 372 ? -6.839 -14.991 8.336 1.00 93.12 372 ALA A C 1
ATOM 2953 O O . ALA A 1 372 ? -7.152 -13.803 8.499 1.00 93.12 372 ALA A O 1
ATOM 2954 N N . GLN A 1 373 ? -6.882 -15.891 9.318 1.00 95.50 373 GLN A N 1
ATOM 2955 C CA . GLN A 1 373 ? -7.294 -15.582 10.680 1.00 95.50 373 GLN A CA 1
ATOM 2956 C C . GLN A 1 373 ? -6.238 -14.739 11.411 1.00 95.50 373 GLN A C 1
ATOM 2958 O O . GLN A 1 373 ? -6.611 -13.778 12.092 1.00 95.50 373 GLN A O 1
ATOM 2963 N N . TRP A 1 374 ? -4.941 -14.992 11.187 1.00 96.19 374 TRP A N 1
ATOM 2964 C CA . TRP A 1 374 ? -3.852 -14.140 11.691 1.00 96.19 374 TRP A CA 1
ATOM 2965 C C . TRP A 1 374 ? -3.873 -12.726 11.104 1.00 96.19 374 TRP A C 1
ATOM 2967 O O . TRP A 1 374 ? -3.728 -11.753 11.843 1.00 96.19 374 TRP A O 1
ATOM 2977 N N . ALA A 1 375 ? -4.159 -12.567 9.809 1.00 95.06 375 ALA A N 1
ATOM 2978 C CA . ALA A 1 375 ? -4.318 -11.242 9.208 1.00 95.06 375 ALA A CA 1
ATOM 2979 C C . ALA A 1 375 ? -5.511 -10.470 9.802 1.00 95.06 375 ALA A C 1
ATOM 2981 O O . ALA A 1 375 ? -5.415 -9.263 10.043 1.00 95.06 375 ALA A O 1
ATOM 2982 N N . ARG A 1 376 ? -6.635 -11.153 10.089 1.00 95.31 376 ARG A N 1
ATOM 2983 C CA . ARG A 1 376 ? -7.751 -10.549 10.841 1.00 95.31 376 ARG A CA 1
ATOM 2984 C C . ARG A 1 376 ? -7.286 -10.126 12.230 1.00 95.31 376 ARG A C 1
ATOM 2986 O O . ARG A 1 376 ? -7.569 -9.003 12.645 1.00 95.31 376 ARG A O 1
ATOM 2993 N N . ALA A 1 377 ? -6.606 -11.019 12.946 1.00 96.94 377 ALA A N 1
ATOM 2994 C CA . ALA A 1 377 ? -6.113 -10.744 14.285 1.00 96.94 377 ALA A CA 1
ATOM 2995 C C . ALA A 1 377 ? -5.208 -9.505 14.308 1.00 96.94 377 ALA A C 1
ATOM 2997 O O . ALA A 1 377 ? -5.442 -8.597 15.105 1.00 96.94 377 ALA A O 1
ATOM 2998 N N . ALA A 1 378 ? -4.264 -9.406 13.371 1.00 97.25 378 ALA A N 1
ATOM 2999 C CA . ALA A 1 378 ? -3.401 -8.243 13.223 1.00 97.25 378 ALA A CA 1
ATOM 3000 C C . ALA A 1 378 ? -4.189 -6.953 12.963 1.00 97.25 378 ALA A C 1
ATOM 3002 O O . ALA A 1 378 ? -3.965 -5.958 13.649 1.00 97.25 378 ALA A O 1
ATOM 3003 N N . GLY A 1 379 ? -5.185 -6.976 12.069 1.00 96.44 379 GLY A N 1
ATOM 3004 C CA . GLY A 1 379 ? -6.047 -5.818 11.811 1.00 96.44 379 GLY A CA 1
ATOM 3005 C C . GLY A 1 379 ? -6.846 -5.357 13.038 1.00 96.44 379 GLY A C 1
ATOM 3006 O O . GLY A 1 379 ? -6.947 -4.155 13.298 1.00 96.44 379 GLY A O 1
ATOM 3007 N N . ARG A 1 380 ? -7.382 -6.294 13.836 1.00 96.88 380 ARG A N 1
ATOM 3008 C CA . ARG A 1 380 ? -8.119 -5.972 15.074 1.00 96.88 380 ARG A CA 1
ATOM 3009 C C . ARG A 1 380 ? -7.191 -5.426 16.161 1.00 96.88 380 ARG A C 1
ATOM 3011 O O . ARG A 1 380 ? -7.533 -4.419 16.774 1.00 96.88 380 ARG A O 1
ATOM 3018 N N . THR A 1 381 ? -6.015 -6.026 16.359 1.00 98.12 381 THR A N 1
ATOM 3019 C CA . THR A 1 381 ? -5.002 -5.527 17.307 1.00 98.12 381 THR A CA 1
ATOM 3020 C C . THR A 1 381 ? -4.500 -4.138 16.891 1.00 98.12 381 THR A C 1
ATOM 3022 O O . THR A 1 381 ? -4.465 -3.226 17.717 1.00 98.12 381 THR A O 1
ATOM 3025 N N . ALA A 1 382 ? -4.224 -3.926 15.597 1.00 98.00 382 ALA A N 1
ATOM 3026 C CA . ALA A 1 382 ? -3.862 -2.623 15.034 1.00 98.00 382 ALA A CA 1
ATOM 3027 C C . ALA A 1 382 ? -4.922 -1.552 15.321 1.00 98.00 382 ALA A C 1
ATOM 3029 O O . ALA A 1 382 ? -4.596 -0.390 15.547 1.00 98.00 382 ALA A O 1
ATOM 3030 N N . GLY A 1 383 ? -6.200 -1.931 15.328 1.00 97.75 383 GLY A N 1
ATOM 3031 C CA . GLY A 1 383 ? -7.300 -1.037 15.660 1.00 97.75 383 GLY A CA 1
ATOM 3032 C C . GLY A 1 383 ? -7.333 -0.566 17.109 1.00 97.75 383 GLY A C 1
ATOM 3033 O O . GLY A 1 383 ? -7.694 0.586 17.346 1.00 97.75 383 GLY A O 1
ATOM 3034 N N . VAL A 1 384 ? -6.917 -1.404 18.063 1.00 97.69 384 VAL A N 1
ATOM 3035 C CA . VAL A 1 384 ? -6.797 -1.000 19.474 1.00 97.69 384 VAL A CA 1
ATOM 3036 C C . VAL A 1 384 ? -5.663 0.011 19.637 1.00 97.69 384 VAL A C 1
ATOM 3038 O O . VAL A 1 384 ? -5.877 1.074 20.216 1.00 97.69 384 VAL A O 1
ATOM 3041 N N . PHE A 1 385 ? -4.494 -0.259 19.044 1.00 97.50 385 PHE A N 1
ATOM 3042 C CA . PHE A 1 385 ? -3.385 0.701 19.018 1.00 97.50 385 PHE A CA 1
ATOM 3043 C C . PHE A 1 385 ? -3.769 2.006 18.319 1.00 97.50 385 PHE A C 1
ATOM 3045 O O . PHE A 1 385 ? -3.470 3.084 18.823 1.00 97.50 385 PHE A O 1
ATOM 3052 N N . ALA A 1 386 ? -4.485 1.934 17.195 1.00 97.19 386 ALA A N 1
ATOM 3053 C CA . ALA A 1 386 ? -4.945 3.116 16.479 1.00 97.19 386 ALA A CA 1
ATOM 3054 C C . ALA A 1 386 ? -5.928 3.957 17.311 1.00 97.19 386 ALA A C 1
ATOM 3056 O O . ALA A 1 386 ? -5.846 5.184 17.286 1.00 97.19 386 ALA A O 1
ATOM 3057 N N . ALA A 1 387 ? -6.838 3.314 18.054 1.00 95.31 387 ALA A N 1
ATOM 3058 C CA . ALA A 1 387 ? -7.757 3.993 18.966 1.00 95.31 387 ALA A CA 1
ATOM 3059 C C . ALA A 1 387 ? -7.014 4.683 20.115 1.00 95.31 387 ALA A C 1
ATOM 3061 O O . ALA A 1 387 ? -7.324 5.826 20.444 1.00 95.31 387 ALA A O 1
ATOM 3062 N N . TRP A 1 388 ? -5.996 4.022 20.669 1.00 93.94 388 TRP A N 1
ATOM 3063 C CA . TRP A 1 388 ? -5.159 4.597 21.717 1.00 93.94 388 TRP A CA 1
ATOM 3064 C C . TRP A 1 388 ? -4.323 5.770 21.211 1.00 93.94 388 TRP A C 1
ATOM 3066 O O . TRP A 1 388 ? -4.365 6.860 21.779 1.00 93.94 388 TRP A O 1
ATOM 3076 N N . SER A 1 389 ? -3.639 5.581 20.087 1.00 93.38 389 SER A N 1
ATOM 3077 C CA . SER A 1 389 ? -2.864 6.616 19.412 1.00 93.38 389 SER A CA 1
ATOM 3078 C C . SER A 1 389 ? -3.722 7.849 19.114 1.00 93.38 389 SER A C 1
ATOM 3080 O O . SER A 1 389 ? -3.355 8.957 19.483 1.00 93.38 389 SER A O 1
ATOM 3082 N N . ALA A 1 390 ? -4.924 7.680 18.551 1.00 90.25 390 ALA A N 1
ATOM 3083 C CA . ALA A 1 390 ? -5.823 8.803 18.271 1.00 90.25 390 ALA A CA 1
ATOM 3084 C C . ALA A 1 390 ? -6.242 9.596 19.526 1.00 90.25 390 ALA A C 1
ATOM 3086 O O . ALA A 1 390 ? -6.640 10.754 19.404 1.00 90.25 390 ALA A O 1
ATOM 3087 N N . LYS A 1 391 ? -6.170 8.984 20.715 1.00 87.69 391 LYS A N 1
ATOM 3088 C CA . LYS A 1 391 ? -6.538 9.608 21.988 1.00 87.69 391 LYS A CA 1
ATOM 3089 C C . LYS A 1 391 ? -5.382 10.363 22.645 1.00 87.69 391 LYS A C 1
ATOM 3091 O O . LYS A 1 391 ? -5.640 11.394 23.260 1.00 87.69 391 LYS A O 1
ATOM 3096 N N . ILE A 1 392 ? -4.150 9.853 22.556 1.00 87.44 392 ILE A N 1
ATOM 3097 C CA . ILE A 1 392 ? -3.012 10.399 23.321 1.00 87.44 392 ILE A CA 1
ATOM 3098 C C . ILE A 1 392 ? -1.864 10.951 22.473 1.00 87.44 392 ILE A C 1
ATOM 3100 O O . ILE A 1 392 ? -1.037 11.686 23.001 1.00 87.44 392 ILE A O 1
ATOM 3104 N N . GLU A 1 393 ? -1.792 10.606 21.188 1.00 89.75 393 GLU A N 1
ATOM 3105 C CA . GLU A 1 393 ? -0.712 11.007 20.285 1.00 89.75 393 GLU A CA 1
ATOM 3106 C C . GLU A 1 393 ? -1.218 12.103 19.328 1.00 89.75 393 GLU A C 1
ATOM 3108 O O . GLU A 1 393 ? -1.802 11.787 18.282 1.00 89.75 393 GLU A O 1
ATOM 3113 N N . PRO A 1 394 ? -1.033 13.401 19.660 1.00 86.50 394 PRO A N 1
ATOM 3114 C CA . PRO A 1 394 ? -1.422 14.500 18.769 1.00 86.50 394 PRO A CA 1
ATOM 3115 C C . PRO A 1 394 ? -0.643 14.460 17.447 1.00 86.50 394 PRO A C 1
ATOM 3117 O O . PRO A 1 394 ? -1.179 14.790 16.391 1.00 86.50 394 PRO A O 1
ATOM 3120 N N . THR A 1 395 ? 0.603 13.998 17.512 1.00 89.06 395 THR A N 1
ATOM 3121 C CA . THR A 1 395 ? 1.454 13.624 16.382 1.00 89.06 395 THR A CA 1
ATOM 3122 C C . THR A 1 395 ? 1.764 12.133 16.489 1.00 89.06 395 THR A C 1
ATOM 3124 O O . THR A 1 395 ? 1.935 11.671 17.617 1.00 89.06 395 THR A O 1
ATOM 3127 N N . PRO A 1 396 ? 1.861 11.377 15.379 1.00 90.19 396 PRO A N 1
ATOM 3128 C CA . PRO A 1 396 ? 2.156 9.945 15.431 1.00 90.19 396 PRO A CA 1
ATOM 3129 C C . PRO A 1 396 ? 3.384 9.627 16.278 1.00 90.19 396 PRO A C 1
ATOM 3131 O O . PRO A 1 396 ? 4.446 10.208 16.070 1.00 90.19 396 PRO A O 1
ATOM 3134 N N . GLY A 1 397 ? 3.214 8.704 17.220 1.00 91.19 397 GLY A N 1
ATOM 3135 C CA . GLY A 1 397 ? 4.278 8.202 18.077 1.00 91.19 397 GLY A CA 1
ATOM 3136 C C . GLY A 1 397 ? 4.347 6.672 18.052 1.00 91.19 397 GLY A C 1
ATOM 3137 O O . GLY A 1 397 ? 3.878 6.043 17.095 1.00 91.19 397 GLY A O 1
ATOM 3138 N N . PRO A 1 398 ? 4.904 6.053 19.103 1.00 92.00 398 PRO A N 1
ATOM 3139 C CA . PRO A 1 398 ? 5.071 4.604 19.184 1.00 92.00 398 PRO A CA 1
ATOM 3140 C C . PRO A 1 398 ? 3.782 3.786 19.005 1.00 92.00 398 PRO A C 1
ATOM 3142 O O . PRO A 1 398 ? 3.813 2.714 18.399 1.00 92.00 398 PRO A O 1
ATOM 3145 N N . LEU A 1 399 ? 2.626 4.263 19.486 1.00 93.50 399 LEU A N 1
ATOM 3146 C CA . LEU A 1 399 ? 1.352 3.552 19.314 1.00 93.50 399 LEU A CA 1
ATOM 3147 C C . LEU A 1 399 ? 0.870 3.632 17.862 1.00 93.50 399 LEU A C 1
ATOM 3149 O O . LEU A 1 399 ? 0.344 2.649 17.335 1.00 93.50 399 LEU A O 1
ATOM 3153 N N . ALA A 1 400 ? 1.056 4.776 17.196 1.00 94.00 400 ALA A N 1
ATOM 3154 C CA . ALA A 1 400 ? 0.802 4.909 15.763 1.00 94.00 400 ALA A CA 1
ATOM 3155 C C . ALA A 1 400 ? 1.714 3.985 14.944 1.00 94.00 400 ALA A C 1
ATOM 3157 O O . ALA A 1 400 ? 1.231 3.332 14.015 1.00 94.00 400 ALA A O 1
ATOM 3158 N N . ALA A 1 401 ? 2.999 3.894 15.305 1.00 92.56 401 ALA A N 1
ATOM 3159 C CA . ALA A 1 401 ? 3.963 3.004 14.664 1.00 92.56 401 ALA A CA 1
ATOM 3160 C C . ALA A 1 401 ? 3.566 1.527 14.835 1.00 92.56 401 ALA A C 1
ATOM 3162 O O . ALA A 1 401 ? 3.439 0.805 13.846 1.00 92.56 401 ALA A O 1
ATOM 3163 N N . ALA A 1 402 ? 3.236 1.095 16.057 1.00 94.88 402 ALA A N 1
ATOM 3164 C CA . ALA A 1 402 ? 2.749 -0.260 16.325 1.00 94.88 402 ALA A CA 1
ATOM 3165 C C . ALA A 1 402 ? 1.446 -0.579 15.566 1.00 94.88 402 ALA A C 1
ATOM 3167 O O . ALA A 1 402 ? 1.311 -1.648 14.964 1.00 94.88 402 ALA A O 1
ATOM 3168 N N . ALA A 1 403 ? 0.495 0.366 15.529 1.00 96.31 403 ALA A N 1
ATOM 3169 C CA . ALA A 1 403 ? -0.729 0.224 14.742 1.00 96.31 403 ALA A CA 1
ATOM 3170 C C . ALA A 1 403 ? -0.433 0.036 13.248 1.00 96.31 403 ALA A C 1
ATOM 3172 O O . ALA A 1 403 ? -1.120 -0.733 12.573 1.00 96.31 403 ALA A O 1
ATOM 3173 N N . ARG A 1 404 ? 0.567 0.750 12.723 1.00 93.25 404 ARG A N 1
ATOM 3174 C CA . ARG A 1 404 ? 0.979 0.684 11.322 1.00 93.25 404 ARG A CA 1
ATOM 3175 C C . ARG A 1 404 ? 1.642 -0.647 10.986 1.00 93.25 404 ARG A C 1
ATOM 3177 O O . ARG A 1 404 ? 1.268 -1.249 9.983 1.00 93.25 404 ARG A O 1
ATOM 3184 N N . GLU A 1 405 ? 2.558 -1.133 11.815 1.00 93.31 405 GLU A N 1
ATOM 3185 C CA . GLU A 1 405 ? 3.242 -2.400 11.541 1.00 93.31 405 GLU A CA 1
ATOM 3186 C C . GLU A 1 405 ? 2.277 -3.590 11.562 1.00 93.31 405 GLU A C 1
ATOM 3188 O O . GLU A 1 405 ? 2.240 -4.375 10.614 1.00 93.31 405 GLU A O 1
ATOM 3193 N N . LEU A 1 406 ? 1.368 -3.646 12.537 1.00 95.75 406 LEU A N 1
ATOM 3194 C CA . LEU A 1 406 ? 0.302 -4.653 12.555 1.00 95.75 406 LEU A CA 1
ATOM 3195 C C . LEU A 1 406 ? -0.673 -4.522 11.373 1.00 95.75 406 LEU A C 1
ATOM 3197 O O . LEU A 1 406 ? -1.189 -5.516 10.861 1.00 95.75 406 LEU A O 1
ATOM 3201 N N . ALA A 1 407 ? -0.941 -3.299 10.913 1.00 95.12 407 ALA A N 1
ATOM 3202 C CA . ALA A 1 407 ? -1.819 -3.067 9.773 1.00 95.12 407 ALA A CA 1
ATOM 3203 C C . ALA A 1 407 ? -1.266 -3.631 8.459 1.00 95.12 407 ALA A C 1
ATOM 3205 O O . ALA A 1 407 ? -2.056 -4.069 7.618 1.00 95.12 407 ALA A O 1
ATOM 3206 N N . ARG A 1 408 ? 0.062 -3.669 8.284 1.00 92.31 408 ARG A N 1
ATOM 3207 C CA . ARG A 1 408 ? 0.698 -4.292 7.111 1.00 92.31 408 ARG A CA 1
ATOM 3208 C C . ARG A 1 408 ? 0.389 -5.788 7.042 1.00 92.31 408 ARG A C 1
ATOM 3210 O O . ARG A 1 408 ? 0.134 -6.311 5.957 1.00 92.31 408 ARG A O 1
ATOM 3217 N N . SER A 1 409 ? 0.303 -6.456 8.190 1.00 92.94 409 SER A N 1
ATOM 3218 C CA . SER A 1 409 ? -0.069 -7.872 8.293 1.00 92.94 409 SER A CA 1
ATOM 3219 C C . SER A 1 409 ? -1.547 -8.145 7.975 1.00 92.94 409 SER A C 1
ATOM 3221 O O . SER A 1 409 ? -1.920 -9.277 7.675 1.00 92.94 409 SER A O 1
ATOM 3223 N N . ALA A 1 410 ? -2.404 -7.118 7.954 1.00 93.06 410 ALA A N 1
ATOM 3224 C CA . ALA A 1 410 ? -3.830 -7.248 7.635 1.00 93.06 410 ALA A CA 1
ATOM 3225 C C . ALA A 1 410 ? -4.146 -7.184 6.120 1.00 93.06 410 ALA A C 1
ATOM 3227 O O . ALA A 1 410 ? -5.305 -7.286 5.705 1.00 93.06 410 ALA A O 1
ATOM 3228 N N . GLN A 1 411 ? -3.138 -7.018 5.255 1.00 89.88 411 GLN A N 1
ATOM 3229 C CA . GLN A 1 411 ? -3.298 -6.644 3.841 1.00 89.88 411 GLN A CA 1
ATOM 3230 C C . GLN A 1 411 ? -3.632 -7.811 2.890 1.00 89.88 411 GLN A C 1
ATOM 3232 O O . GLN A 1 411 ? -3.143 -7.872 1.752 1.00 89.88 411 GLN A O 1
ATOM 3237 N N . LEU A 1 412 ? -4.518 -8.724 3.294 1.00 89.50 412 LEU A N 1
ATOM 3238 C CA . LEU A 1 412 ? -4.950 -9.829 2.434 1.00 89.50 412 LEU A CA 1
ATOM 3239 C C . LEU A 1 412 ? -5.983 -9.399 1.373 1.00 89.50 412 LEU A C 1
ATOM 3241 O O . LEU A 1 412 ? -6.934 -8.664 1.671 1.00 89.50 412 LEU A O 1
ATOM 3245 N N . PRO A 1 413 ? 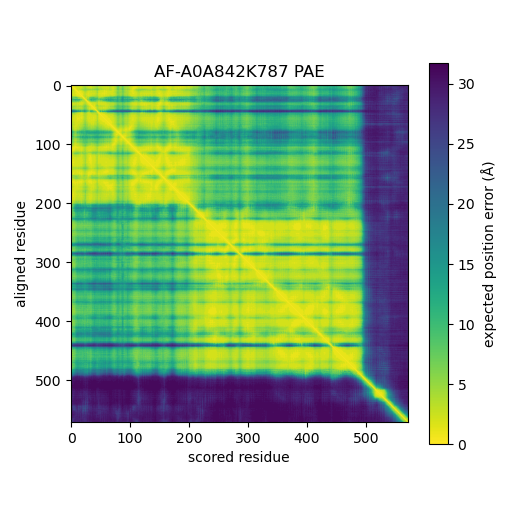-5.880 -9.902 0.126 1.00 86.62 413 PRO A N 1
ATOM 3246 C CA . PRO A 1 413 ? -6.929 -9.748 -0.882 1.00 86.62 413 PRO A CA 1
ATOM 3247 C C . PRO A 1 413 ? -8.288 -10.281 -0.410 1.00 86.62 413 PRO A C 1
ATOM 3249 O O . PRO A 1 413 ? -8.354 -11.239 0.354 1.00 86.62 413 PRO A O 1
ATOM 3252 N N . ALA A 1 414 ? -9.387 -9.700 -0.902 1.00 86.44 414 ALA A N 1
ATOM 3253 C CA . ALA A 1 414 ? -10.751 -10.022 -0.457 1.00 86.44 414 ALA A CA 1
ATOM 3254 C C . ALA A 1 414 ? -11.144 -11.507 -0.586 1.00 86.44 414 ALA A C 1
ATOM 3256 O O . ALA A 1 414 ? -11.921 -11.998 0.222 1.00 86.44 414 ALA A O 1
ATOM 3257 N N . TYR A 1 415 ? -10.604 -12.229 -1.568 1.00 86.56 415 TYR A N 1
ATOM 3258 C CA . TYR A 1 415 ? -10.895 -13.653 -1.760 1.00 86.56 415 TYR A CA 1
ATOM 3259 C C . TYR A 1 415 ? -10.122 -14.573 -0.795 1.00 86.56 415 TYR A C 1
ATOM 3261 O O . TYR A 1 415 ? -10.512 -15.718 -0.623 1.00 86.56 415 TYR A O 1
ATOM 3269 N N . ARG A 1 416 ? -9.059 -14.073 -0.144 1.00 88.88 416 ARG A N 1
ATOM 3270 C CA . ARG A 1 416 ? -8.297 -14.769 0.919 1.00 88.88 416 ARG A CA 1
ATOM 3271 C C . ARG A 1 416 ? -8.686 -14.284 2.320 1.00 88.88 416 ARG A C 1
ATOM 3273 O O . ARG A 1 416 ? -7.960 -14.482 3.284 1.00 88.88 416 ARG A O 1
ATOM 3280 N N . ALA A 1 417 ? -9.789 -13.550 2.415 1.00 88.06 417 ALA A N 1
ATOM 3281 C CA . ALA A 1 417 ? -10.309 -13.026 3.662 1.00 88.06 417 ALA A CA 1
ATOM 3282 C C . ALA A 1 417 ? -10.745 -14.137 4.608 1.00 88.06 417 ALA A C 1
ATOM 3284 O O . ALA A 1 417 ? -11.582 -14.948 4.216 1.00 88.06 417 ALA A O 1
ATOM 3285 N N . TYR A 1 418 ? -10.330 -14.081 5.872 1.00 88.94 418 TYR A N 1
ATOM 3286 C CA . TYR A 1 418 ? -11.068 -14.798 6.903 1.00 88.94 418 TYR A CA 1
ATOM 3287 C C . TYR A 1 418 ? -12.422 -14.119 7.105 1.00 88.94 418 TYR A C 1
ATOM 3289 O O . TYR A 1 418 ? -12.496 -12.898 7.271 1.00 88.94 418 TYR A O 1
ATOM 3297 N N . ARG A 1 419 ? -13.494 -14.909 7.059 1.00 84.75 419 ARG A N 1
ATOM 3298 C CA . ARG A 1 419 ? -14.853 -14.460 7.366 1.00 84.75 419 ARG A CA 1
ATOM 3299 C C . ARG A 1 419 ? -15.209 -15.003 8.735 1.00 84.75 419 ARG A C 1
ATOM 3301 O O . ARG A 1 419 ? -15.513 -16.183 8.862 1.00 84.75 419 ARG A O 1
ATOM 3308 N N . ALA A 1 420 ? -15.130 -14.142 9.742 1.00 83.00 420 ALA A N 1
ATOM 3309 C CA . ALA A 1 420 ? -15.385 -14.535 11.115 1.00 83.00 420 ALA A CA 1
ATOM 3310 C C . ALA A 1 420 ? -16.835 -15.019 11.289 1.00 83.00 420 ALA A C 1
ATOM 3312 O O . ALA A 1 420 ? -17.764 -14.269 10.978 1.00 83.00 420 ALA A O 1
ATOM 3313 N N . PRO A 1 421 ? -17.056 -16.246 11.794 1.00 86.12 421 PRO A N 1
ATOM 3314 C CA . PRO A 1 421 ? -18.378 -16.667 12.234 1.00 86.12 421 PRO A CA 1
ATOM 3315 C C . PRO A 1 421 ? -18.939 -15.723 13.307 1.00 86.12 421 PRO A C 1
ATOM 3317 O O . PRO A 1 421 ? -18.185 -15.104 14.069 1.00 86.12 421 PRO A O 1
ATOM 3320 N N . LYS A 1 422 ? -20.270 -15.639 13.409 1.00 82.00 422 LYS A N 1
ATOM 3321 C CA . LYS A 1 422 ? -20.927 -14.877 14.484 1.00 82.00 422 LYS A CA 1
ATOM 3322 C C . LYS A 1 422 ? -20.429 -15.365 15.850 1.00 82.00 422 LYS A C 1
ATOM 3324 O O . LYS A 1 422 ? -20.325 -16.565 16.078 1.00 82.00 422 LYS A O 1
ATOM 3329 N N . GLY A 1 423 ? -20.116 -14.428 16.744 1.00 82.75 423 GLY A N 1
ATOM 3330 C CA . GLY A 1 423 ? -19.589 -14.734 18.079 1.00 82.75 423 GLY A CA 1
ATOM 3331 C C . GLY A 1 423 ? -18.076 -14.975 18.143 1.00 82.75 423 GLY A C 1
ATOM 3332 O O . GLY A 1 423 ? -17.558 -15.215 19.231 1.00 82.75 423 GLY A O 1
ATOM 3333 N N . THR A 1 424 ? -17.346 -14.870 17.025 1.00 88.50 424 THR A N 1
ATOM 3334 C CA . THR A 1 424 ? -15.874 -14.894 17.058 1.00 88.50 424 THR A CA 1
ATOM 3335 C C . THR A 1 424 ? -15.352 -13.774 17.956 1.00 88.50 424 THR A C 1
ATOM 3337 O O . THR A 1 424 ? -15.770 -12.621 17.826 1.00 88.50 424 THR A O 1
ATOM 3340 N N . MET A 1 425 ? -14.396 -14.102 18.830 1.00 91.56 425 MET A N 1
ATOM 3341 C CA . MET A 1 425 ? -13.747 -13.137 19.717 1.00 91.56 425 MET A CA 1
ATOM 3342 C C . MET A 1 425 ? -13.220 -11.922 18.931 1.00 91.56 425 MET A C 1
ATOM 3344 O O . MET A 1 425 ? -12.764 -12.033 17.782 1.00 91.56 425 MET A O 1
ATOM 3348 N N . SER A 1 426 ? -13.290 -10.744 19.549 1.00 90.31 426 SER A N 1
ATOM 3349 C CA . SER A 1 426 ? -12.860 -9.484 18.949 1.00 90.31 426 SER A CA 1
ATOM 3350 C C . SER A 1 426 ? -12.268 -8.550 19.995 1.00 90.31 426 SER A C 1
ATOM 3352 O O . SER A 1 426 ? -12.842 -8.366 21.063 1.00 90.31 426 SER A O 1
ATOM 3354 N N . ALA A 1 427 ? -11.178 -7.869 19.645 1.00 91.88 427 ALA A N 1
ATOM 3355 C CA . ALA A 1 427 ? -10.570 -6.820 20.468 1.00 91.88 427 ALA A CA 1
ATOM 3356 C C . ALA A 1 427 ? -11.355 -5.482 20.467 1.00 91.88 427 ALA A C 1
ATOM 3358 O O . ALA A 1 427 ? -10.867 -4.461 20.949 1.00 91.88 427 ALA A O 1
ATOM 3359 N N . GLY A 1 428 ? -12.571 -5.454 19.901 1.00 92.00 428 GLY A N 1
ATOM 3360 C CA . GLY A 1 428 ? -13.349 -4.223 19.709 1.00 92.00 428 GLY A CA 1
ATOM 3361 C C . GLY A 1 428 ? -13.769 -3.520 21.001 1.00 92.00 428 GLY A C 1
ATOM 3362 O O . GLY A 1 428 ? -13.782 -2.292 21.041 1.00 92.00 428 GLY A O 1
ATOM 3363 N N . GLY A 1 429 ? -14.055 -4.281 22.064 1.00 92.62 429 GLY A N 1
ATOM 3364 C CA . GLY A 1 429 ? -14.406 -3.730 23.380 1.00 92.62 429 GLY A CA 1
ATOM 3365 C C . GLY A 1 429 ? -13.282 -2.885 23.982 1.00 92.62 429 GLY A C 1
ATOM 3366 O O . GLY A 1 429 ? -13.521 -1.767 24.430 1.00 92.62 429 GLY A O 1
ATOM 3367 N N . ALA A 1 430 ? -12.036 -3.353 23.885 1.00 94.50 430 ALA A N 1
ATOM 3368 C CA . ALA A 1 430 ? -10.877 -2.588 24.335 1.00 94.50 430 ALA A CA 1
ATOM 3369 C C . ALA A 1 430 ? -10.678 -1.301 23.515 1.00 94.50 430 ALA A C 1
ATOM 3371 O O . ALA A 1 430 ? -10.468 -0.238 24.093 1.00 94.50 430 ALA A O 1
ATOM 3372 N N . ALA A 1 431 ? -10.809 -1.364 22.182 1.00 95.25 431 ALA A N 1
ATOM 3373 C CA . ALA A 1 431 ? -10.727 -0.170 21.333 1.00 95.25 431 ALA A CA 1
ATOM 3374 C C . ALA A 1 431 ? -11.823 0.857 21.669 1.00 95.25 431 ALA A C 1
ATOM 3376 O O . ALA A 1 431 ? -11.551 2.054 21.716 1.00 95.25 431 ALA A O 1
ATOM 3377 N N . LEU A 1 432 ? -13.048 0.385 21.926 1.00 94.75 432 LEU A N 1
ATOM 3378 C CA . LEU A 1 432 ? -14.176 1.204 22.368 1.00 94.75 432 LEU A CA 1
ATOM 3379 C C . LEU A 1 432 ? -13.853 1.939 23.671 1.00 94.75 432 LEU A C 1
ATOM 3381 O O . LEU A 1 432 ? -13.999 3.160 23.725 1.00 94.75 432 LEU A O 1
ATOM 3385 N N . ILE A 1 433 ? -13.406 1.195 24.688 1.00 93.44 433 ILE A N 1
ATOM 3386 C CA . ILE A 1 433 ? -13.069 1.741 26.005 1.00 93.44 433 ILE A CA 1
ATOM 3387 C C . ILE A 1 433 ? -12.001 2.817 25.852 1.00 93.44 433 ILE A C 1
ATOM 3389 O O . ILE A 1 433 ? -12.254 3.966 26.192 1.00 93.44 433 ILE A O 1
ATOM 3393 N N . VAL A 1 434 ? -10.863 2.482 25.242 1.00 92.12 434 VAL A N 1
ATOM 3394 C CA . VAL A 1 434 ? -9.734 3.407 25.074 1.00 92.12 434 VAL A CA 1
ATOM 3395 C C . VAL A 1 434 ? -10.135 4.680 24.323 1.00 92.12 434 VAL A C 1
ATOM 3397 O O . VAL A 1 434 ? -9.747 5.781 24.711 1.00 92.12 434 VAL A O 1
ATOM 3400 N N . MET A 1 435 ? -10.932 4.551 23.259 1.00 90.88 435 MET A N 1
ATOM 3401 C CA . MET A 1 435 ? -11.364 5.697 22.457 1.00 90.88 435 MET A CA 1
ATOM 3402 C C . MET A 1 435 ? -12.275 6.654 23.243 1.00 90.88 435 MET A C 1
ATOM 3404 O O . MET A 1 435 ? -12.299 7.849 22.948 1.00 90.88 435 MET A O 1
ATOM 3408 N N . GLN A 1 436 ? -13.031 6.143 24.219 1.00 90.56 436 GLN A N 1
ATOM 3409 C CA . GLN A 1 436 ? -14.076 6.890 24.926 1.00 90.56 436 GLN A CA 1
ATOM 3410 C C . GLN A 1 436 ? -13.780 7.171 26.396 1.00 90.56 436 GLN A C 1
ATOM 3412 O O . GLN A 1 436 ? -14.568 7.860 27.039 1.00 90.56 436 GLN A O 1
ATOM 3417 N N . THR A 1 437 ? -12.660 6.688 26.932 1.00 88.69 437 THR A N 1
ATOM 3418 C CA . THR A 1 437 ? -12.226 7.038 28.283 1.00 88.69 437 THR A CA 1
ATOM 3419 C C . THR A 1 437 ? -12.066 8.553 28.419 1.00 88.69 437 THR A C 1
ATOM 3421 O O . THR A 1 437 ? -11.425 9.200 27.581 1.00 88.69 437 THR A O 1
ATOM 3424 N N . SER A 1 438 ? -12.656 9.132 29.462 1.00 72.94 438 SER A N 1
ATOM 3425 C CA . SER A 1 438 ? -12.466 10.543 29.806 1.00 72.94 438 SER A CA 1
ATOM 3426 C C . SER A 1 438 ? -11.067 10.795 30.391 1.00 72.94 438 SER A C 1
ATOM 3428 O O . SER A 1 438 ? -10.436 9.906 30.958 1.00 72.94 438 SER A O 1
ATOM 3430 N N . GLY A 1 439 ? -10.545 12.016 30.241 1.00 67.94 439 GLY A N 1
ATOM 3431 C CA . GLY A 1 439 ? -9.246 12.401 30.812 1.00 67.94 439 GLY A CA 1
ATOM 3432 C C . GLY A 1 439 ? -8.002 11.818 30.114 1.00 67.94 439 GLY A C 1
ATOM 3433 O O . GLY A 1 439 ? -8.058 11.335 28.980 1.00 67.94 439 GLY A O 1
ATOM 3434 N N . GLN A 1 440 ? -6.846 11.938 30.783 1.00 63.12 440 GLN A N 1
ATOM 3435 C CA . GLN A 1 440 ? -5.535 11.510 30.276 1.00 63.12 440 GLN A CA 1
ATOM 3436 C C . GLN A 1 440 ? -5.229 10.045 30.648 1.00 63.12 440 GLN A C 1
ATOM 3438 O O . GLN A 1 440 ? -5.290 9.662 31.811 1.00 63.12 440 GLN A O 1
ATOM 3443 N N . LEU A 1 441 ? -4.852 9.241 29.648 1.00 66.06 441 LEU A N 1
ATOM 3444 C CA . LEU A 1 441 ? -4.520 7.811 29.751 1.00 66.06 441 LEU A CA 1
ATOM 3445 C C . LEU A 1 441 ? -3.055 7.376 30.059 1.00 66.06 441 LEU A C 1
ATOM 3447 O O . LEU A 1 441 ? -2.862 6.167 30.157 1.00 66.06 441 LEU A O 1
ATOM 3451 N N . PRO A 1 442 ? -1.998 8.207 30.205 1.00 58.94 442 PRO A N 1
ATOM 3452 C CA . PRO A 1 442 ? -0.632 7.654 30.195 1.00 58.94 442 PRO A CA 1
ATOM 3453 C C . PRO A 1 442 ? -0.124 7.030 31.506 1.00 58.94 442 PRO A C 1
ATOM 3455 O O . PRO A 1 442 ? 0.819 6.252 31.456 1.00 58.94 442 PRO A O 1
ATOM 3458 N N . THR A 1 443 ? -0.677 7.373 32.672 1.00 64.81 443 THR A N 1
ATOM 3459 C CA . THR A 1 443 ? 0.039 7.159 33.955 1.00 64.81 443 THR A CA 1
ATOM 3460 C C . THR A 1 443 ? -0.645 6.189 34.922 1.00 64.81 443 THR A C 1
ATOM 3462 O O . THR A 1 443 ? -0.258 6.107 36.086 1.00 64.81 443 THR A O 1
ATOM 3465 N N . SER A 1 444 ? -1.674 5.454 34.484 1.00 76.12 444 SER A N 1
ATOM 3466 C CA . SER A 1 444 ? -2.372 4.484 35.339 1.00 76.12 444 SER A CA 1
ATOM 3467 C C . SER A 1 444 ? -1.783 3.074 35.220 1.00 76.12 444 SER A C 1
ATOM 3469 O O . SER A 1 444 ? -1.318 2.654 34.159 1.00 76.12 444 SER A O 1
ATOM 3471 N N . VAL A 1 445 ? -1.847 2.300 36.309 1.00 81.44 445 VAL A N 1
ATOM 3472 C CA . VAL A 1 445 ? -1.436 0.882 36.315 1.00 81.44 445 VAL A CA 1
ATOM 3473 C C . VAL A 1 445 ? -2.222 0.074 35.278 1.00 81.44 445 VAL A C 1
ATOM 3475 O O . VAL A 1 445 ? -1.642 -0.747 34.571 1.00 81.44 445 VAL A O 1
ATOM 3478 N N . SER A 1 446 ? -3.515 0.355 35.119 1.00 83.50 446 SER A N 1
ATOM 3479 C CA . SER A 1 446 ? -4.377 -0.289 34.124 1.00 83.50 446 SER A CA 1
ATOM 3480 C C . SER A 1 446 ? -3.918 -0.017 32.690 1.00 83.50 446 SER A C 1
ATOM 3482 O O . SER A 1 446 ? -3.912 -0.931 31.870 1.00 83.50 446 SER A O 1
ATOM 3484 N N . ALA A 1 447 ? -3.470 1.207 32.381 1.00 84.56 447 ALA A N 1
ATOM 3485 C CA . ALA A 1 447 ? -2.894 1.525 31.077 1.00 84.56 447 ALA A CA 1
ATOM 3486 C C . ALA A 1 447 ? -1.600 0.730 30.832 1.00 84.56 447 ALA A C 1
ATOM 3488 O O . ALA A 1 447 ? -1.455 0.106 29.784 1.00 84.56 447 ALA A O 1
ATOM 3489 N N . MET A 1 448 ? -0.697 0.645 31.814 1.00 84.69 448 MET A N 1
ATOM 3490 C CA . MET A 1 448 ? 0.517 -0.175 31.684 1.00 84.69 448 MET A CA 1
ATOM 3491 C C . MET A 1 448 ? 0.203 -1.660 31.451 1.00 84.69 448 MET A C 1
ATOM 3493 O O . MET A 1 448 ? 0.819 -2.308 30.601 1.00 84.69 448 MET A O 1
ATOM 3497 N N . LEU A 1 449 ? -0.771 -2.213 32.180 1.00 90.31 449 LEU A N 1
ATOM 3498 C CA . LEU A 1 449 ? -1.195 -3.603 32.011 1.00 90.31 449 LEU A CA 1
ATOM 3499 C C . LEU A 1 449 ? -1.834 -3.840 30.639 1.00 90.31 449 LEU A C 1
ATOM 3501 O O . LEU A 1 449 ? -1.528 -4.849 30.001 1.00 90.31 449 LEU A O 1
ATOM 3505 N N . LEU A 1 450 ? -2.661 -2.909 30.159 1.00 92.19 450 LEU A N 1
ATOM 3506 C CA . LEU A 1 450 ? -3.226 -2.956 28.814 1.00 92.19 450 LEU A CA 1
ATOM 3507 C C . LEU A 1 450 ? -2.122 -2.949 27.750 1.00 92.19 450 LEU A C 1
ATOM 3509 O O . LEU A 1 450 ? -2.135 -3.804 26.864 1.00 92.19 450 LEU A O 1
ATOM 3513 N N . LEU A 1 451 ? -1.141 -2.045 27.860 1.00 91.88 451 LEU A N 1
ATOM 3514 C CA . LEU A 1 451 ? -0.000 -1.987 26.941 1.00 91.88 451 LEU A CA 1
ATOM 3515 C C . LEU A 1 451 ? 0.763 -3.313 26.936 1.00 91.88 451 LEU A C 1
ATOM 3517 O O . LEU A 1 451 ? 1.019 -3.872 25.872 1.00 91.88 451 LEU A O 1
ATOM 3521 N N . ARG A 1 452 ? 1.048 -3.873 28.116 1.00 92.00 452 ARG A N 1
ATOM 3522 C CA . ARG A 1 452 ? 1.716 -5.174 28.237 1.00 92.00 452 ARG A CA 1
ATOM 3523 C C . ARG A 1 452 ? 0.920 -6.302 27.576 1.00 92.00 452 ARG A C 1
ATOM 3525 O O . ARG A 1 452 ? 1.509 -7.181 26.952 1.00 92.00 452 ARG A O 1
ATOM 3532 N N . GLN A 1 453 ? -0.406 -6.313 27.712 1.00 95.50 453 GLN A N 1
ATOM 3533 C CA . GLN A 1 453 ? -1.246 -7.313 27.047 1.00 95.50 453 GLN A CA 1
ATOM 3534 C C . GLN A 1 453 ? -1.264 -7.121 25.524 1.00 95.50 453 GLN A C 1
ATOM 3536 O O . GLN A 1 453 ? -1.265 -8.110 24.795 1.00 95.50 453 GLN A O 1
ATOM 3541 N N . LEU A 1 454 ? -1.215 -5.885 25.027 1.00 96.31 454 LEU A N 1
ATOM 3542 C CA . LEU A 1 454 ? -1.096 -5.614 23.594 1.00 96.31 454 LEU A CA 1
ATOM 3543 C C . LEU A 1 454 ? 0.281 -5.997 23.030 1.00 96.31 454 LEU A C 1
ATOM 3545 O O . LEU A 1 454 ? 0.344 -6.529 21.925 1.00 96.31 454 LEU A O 1
ATOM 3549 N N . MET A 1 455 ? 1.366 -5.807 23.787 1.00 95.38 455 MET A N 1
ATOM 3550 C CA . MET A 1 455 ? 2.703 -6.284 23.400 1.00 95.38 455 MET A CA 1
ATOM 3551 C C . MET A 1 455 ? 2.718 -7.811 23.229 1.00 95.38 455 MET A C 1
ATOM 3553 O O . MET A 1 455 ? 3.197 -8.299 22.212 1.00 95.38 455 MET A O 1
ATOM 3557 N N . LYS A 1 456 ? 2.078 -8.565 24.135 1.00 96.12 456 LYS A N 1
ATOM 3558 C CA . LYS A 1 456 ? 1.904 -10.024 23.978 1.00 96.12 456 LYS A CA 1
ATOM 3559 C C . LYS A 1 456 ? 1.114 -10.405 22.723 1.00 96.12 456 LYS A C 1
ATOM 3561 O O . LYS A 1 456 ? 1.397 -11.426 22.104 1.00 96.12 456 LYS A O 1
ATOM 3566 N N . ALA A 1 457 ? 0.119 -9.599 22.345 1.00 97.50 457 ALA A N 1
ATOM 3567 C CA . ALA A 1 457 ? -0.621 -9.816 21.104 1.00 97.50 457 ALA A CA 1
ATOM 3568 C C . ALA A 1 457 ? 0.283 -9.624 19.875 1.00 97.50 457 ALA A C 1
ATOM 3570 O O . ALA A 1 457 ? 0.189 -10.400 18.926 1.00 97.50 457 ALA A O 1
ATOM 3571 N N . MET A 1 458 ? 1.163 -8.615 19.894 1.00 97.38 458 MET A N 1
ATOM 3572 C CA . MET A 1 458 ? 2.160 -8.393 18.839 1.00 97.38 458 MET A CA 1
ATOM 3573 C C . MET A 1 458 ? 3.167 -9.540 18.753 1.00 97.38 458 MET A C 1
ATOM 3575 O O . MET A 1 458 ? 3.428 -10.012 17.653 1.00 97.38 458 MET A O 1
ATOM 3579 N N . GLU A 1 459 ? 3.673 -10.022 19.889 1.00 95.75 459 GLU A N 1
ATOM 3580 C CA . GLU A 1 459 ? 4.583 -11.175 19.957 1.00 95.75 459 GLU A CA 1
ATOM 3581 C C . GLU A 1 459 ? 3.946 -12.428 19.335 1.00 95.75 459 GLU A C 1
ATOM 3583 O O . GLU A 1 459 ? 4.540 -13.038 18.453 1.00 95.75 459 GLU A O 1
ATOM 3588 N N . ALA A 1 460 ? 2.693 -12.748 19.684 1.00 96.38 460 ALA A N 1
ATOM 3589 C CA . ALA A 1 460 ? 1.984 -13.888 19.094 1.00 96.38 460 ALA A CA 1
ATOM 3590 C C . ALA A 1 460 ? 1.817 -13.766 17.565 1.00 96.38 460 ALA A C 1
ATOM 3592 O O . ALA A 1 460 ? 1.902 -14.757 16.842 1.00 96.38 460 ALA A O 1
ATOM 3593 N N . ILE A 1 461 ? 1.594 -12.548 17.059 1.00 96.88 461 ILE A N 1
ATOM 3594 C CA . ILE A 1 461 ? 1.498 -12.284 15.616 1.00 96.88 461 ILE A CA 1
ATOM 3595 C C . ILE A 1 461 ? 2.878 -12.391 14.947 1.00 96.88 461 ILE A C 1
ATOM 3597 O O . ILE A 1 461 ? 2.976 -12.920 13.839 1.00 96.88 461 ILE A O 1
ATOM 3601 N N . ALA A 1 462 ? 3.948 -11.930 15.601 1.00 95.19 462 ALA A N 1
ATOM 3602 C CA . ALA A 1 462 ? 5.315 -12.090 15.109 1.00 95.19 462 ALA A CA 1
ATOM 3603 C C . ALA A 1 462 ? 5.717 -13.573 15.029 1.00 95.19 462 ALA A C 1
ATOM 3605 O O . ALA A 1 462 ? 6.277 -13.999 14.018 1.00 95.19 462 ALA A O 1
ATOM 3606 N N . ASP A 1 463 ? 5.355 -14.375 16.033 1.00 93.81 463 ASP A N 1
ATOM 3607 C CA . ASP A 1 463 ? 5.580 -15.823 16.035 1.00 93.81 463 ASP A CA 1
ATOM 3608 C C . ASP A 1 463 ? 4.825 -16.522 14.899 1.00 93.81 463 ASP A C 1
ATOM 3610 O O . ASP A 1 463 ? 5.389 -17.387 14.226 1.00 93.81 463 ASP A O 1
ATOM 3614 N N . ALA A 1 464 ? 3.586 -16.107 14.614 1.00 94.06 464 ALA A N 1
ATOM 3615 C CA . ALA A 1 464 ? 2.833 -16.606 13.465 1.00 94.06 464 ALA A CA 1
ATOM 3616 C C . ALA A 1 464 ? 3.524 -16.273 12.129 1.00 94.06 464 ALA A C 1
ATOM 3618 O O . ALA A 1 464 ? 3.648 -17.141 11.264 1.00 94.06 464 ALA A O 1
ATOM 3619 N N . HIS A 1 465 ? 4.045 -15.050 11.964 1.00 92.50 465 HIS A N 1
ATOM 3620 C CA . HIS A 1 465 ? 4.837 -14.688 10.782 1.00 92.50 465 HIS A CA 1
ATOM 3621 C C . HIS A 1 465 ? 6.118 -15.521 10.667 1.00 92.50 465 HIS A C 1
ATOM 3623 O O . HIS A 1 465 ? 6.429 -16.013 9.581 1.00 92.50 465 HIS A O 1
ATOM 3629 N N . ARG A 1 466 ? 6.835 -15.741 11.776 1.00 92.12 466 ARG A N 1
ATOM 3630 C CA . ARG A 1 466 ? 8.032 -16.593 11.810 1.00 92.12 466 ARG A CA 1
ATOM 3631 C C . ARG A 1 466 ? 7.701 -18.028 11.397 1.00 92.12 466 ARG A C 1
ATOM 3633 O O . ARG A 1 466 ? 8.391 -18.581 10.544 1.00 92.12 466 ARG A O 1
ATOM 3640 N N . ALA A 1 467 ? 6.626 -18.602 11.938 1.00 90.19 467 ALA A N 1
ATOM 3641 C CA . ALA A 1 467 ? 6.157 -19.940 11.578 1.00 90.19 467 ALA A CA 1
ATOM 3642 C C . ALA A 1 467 ? 5.742 -20.041 10.099 1.00 90.19 467 ALA A C 1
ATOM 3644 O O . ALA A 1 467 ? 5.934 -21.078 9.469 1.00 90.19 467 ALA A O 1
ATOM 3645 N N . ALA A 1 468 ? 5.232 -18.951 9.522 1.00 87.12 468 ALA A N 1
ATOM 3646 C CA . ALA A 1 468 ? 4.885 -18.857 8.107 1.00 87.12 468 ALA A CA 1
ATOM 3647 C C . ALA A 1 468 ? 6.088 -18.600 7.171 1.00 87.12 468 ALA A C 1
ATOM 3649 O O . ALA A 1 468 ? 5.885 -18.515 5.956 1.00 87.12 468 ALA A O 1
ATOM 3650 N N . GLY A 1 469 ? 7.308 -18.463 7.713 1.00 86.19 469 GLY A N 1
ATOM 3651 C CA . GLY A 1 469 ? 8.533 -18.150 6.968 1.00 86.19 469 GLY A CA 1
ATOM 3652 C C . GLY A 1 469 ? 8.706 -16.669 6.606 1.00 86.19 469 GLY A C 1
ATOM 3653 O O . GLY A 1 469 ? 9.606 -16.325 5.848 1.00 86.19 469 GLY A O 1
ATOM 3654 N N . GLU A 1 470 ? 7.870 -15.776 7.138 1.00 85.38 470 GLU A N 1
ATOM 3655 C CA . GLU A 1 470 ? 7.843 -14.341 6.821 1.00 85.38 470 GLU A CA 1
ATOM 3656 C C . GLU A 1 470 ? 8.740 -13.549 7.788 1.00 85.38 470 GLU A C 1
ATOM 3658 O O . GLU A 1 470 ? 8.285 -12.682 8.541 1.00 85.38 470 GLU A O 1
ATOM 3663 N N . LEU A 1 471 ? 10.037 -13.872 7.794 1.00 87.00 471 LEU A N 1
ATOM 3664 C CA . LEU A 1 471 ? 10.983 -13.394 8.809 1.00 87.00 471 LEU A CA 1
ATOM 3665 C C . LEU A 1 471 ? 11.074 -11.862 8.877 1.00 87.00 471 LEU A C 1
ATOM 3667 O O . LEU A 1 471 ? 11.080 -11.307 9.972 1.00 87.00 471 LEU A O 1
ATOM 3671 N N . HIS A 1 472 ? 11.064 -11.167 7.736 1.00 84.81 472 HIS A N 1
ATOM 3672 C CA . HIS A 1 472 ? 11.086 -9.699 7.710 1.00 84.81 472 HIS A CA 1
ATOM 3673 C C . HIS A 1 472 ? 9.868 -9.083 8.413 1.00 84.81 472 HIS A C 1
ATOM 3675 O O . HIS A 1 472 ? 9.996 -8.073 9.096 1.00 84.81 472 HIS A O 1
ATOM 3681 N N . ARG A 1 473 ? 8.675 -9.680 8.270 1.00 88.88 473 ARG A N 1
ATOM 3682 C CA . ARG A 1 473 ? 7.476 -9.191 8.969 1.00 88.88 473 ARG A CA 1
ATOM 3683 C C . ARG A 1 473 ? 7.559 -9.446 10.468 1.00 88.88 473 ARG A C 1
ATOM 3685 O O . ARG A 1 473 ? 7.199 -8.564 11.240 1.00 88.88 473 ARG A O 1
ATOM 3692 N N . ALA A 1 474 ? 8.051 -10.617 10.872 1.00 92.38 474 ALA A N 1
ATOM 3693 C CA . ALA A 1 474 ? 8.260 -10.930 12.282 1.00 92.38 474 ALA A CA 1
ATOM 3694 C C . ALA A 1 474 ? 9.250 -9.948 12.935 1.00 92.38 474 ALA A C 1
ATOM 3696 O O . ALA A 1 474 ? 8.948 -9.387 13.986 1.00 92.38 474 ALA A O 1
ATOM 3697 N N . LEU A 1 475 ? 10.387 -9.683 12.281 1.00 90.75 475 LEU A N 1
ATOM 3698 C CA . LEU A 1 475 ? 11.421 -8.776 12.787 1.00 90.75 475 LEU A CA 1
ATOM 3699 C C . LEU A 1 475 ? 10.938 -7.324 12.899 1.00 90.75 475 LEU A C 1
ATOM 3701 O O . LEU A 1 475 ? 11.210 -6.689 13.914 1.00 90.75 475 LEU A O 1
ATOM 3705 N N . ASP A 1 476 ? 10.182 -6.813 11.923 1.00 90.69 476 ASP A N 1
ATOM 3706 C CA . ASP A 1 476 ? 9.618 -5.456 11.995 1.00 90.69 476 ASP A CA 1
ATOM 3707 C C . ASP A 1 476 ? 8.657 -5.296 13.187 1.00 90.69 476 ASP A C 1
ATOM 3709 O O . ASP A 1 476 ? 8.687 -4.285 13.895 1.00 90.69 476 ASP A O 1
ATOM 3713 N N . ILE A 1 477 ? 7.827 -6.311 13.456 1.00 93.44 477 ILE A N 1
ATOM 3714 C CA . ILE A 1 477 ? 6.919 -6.311 14.612 1.00 93.44 477 ILE A CA 1
ATOM 3715 C C . ILE A 1 477 ? 7.718 -6.384 15.920 1.00 93.44 477 ILE A C 1
ATOM 3717 O O . ILE A 1 477 ? 7.447 -5.615 16.842 1.00 93.44 477 ILE A O 1
ATOM 3721 N N . GLU A 1 478 ? 8.721 -7.261 16.009 1.00 92.56 478 GLU A N 1
ATOM 3722 C CA . GLU A 1 478 ? 9.587 -7.379 17.191 1.00 92.56 478 GLU A CA 1
ATOM 3723 C C . GLU A 1 478 ? 10.378 -6.095 17.464 1.00 92.56 478 GLU A C 1
ATOM 3725 O O . GLU A 1 478 ? 10.516 -5.689 18.621 1.00 92.56 478 GLU A O 1
ATOM 3730 N N . TYR A 1 479 ? 10.854 -5.424 16.413 1.00 88.88 479 TYR A N 1
ATOM 3731 C CA . TYR A 1 479 ? 11.516 -4.127 16.510 1.00 88.88 479 TYR A CA 1
ATOM 3732 C C . TYR A 1 479 ? 10.572 -3.074 17.098 1.00 88.88 479 TYR A C 1
ATOM 3734 O O . TYR A 1 479 ? 10.945 -2.380 18.046 1.00 88.88 479 TYR A O 1
ATOM 3742 N N . ALA A 1 480 ? 9.332 -2.990 16.602 1.00 88.75 480 ALA A N 1
ATOM 3743 C CA . ALA A 1 480 ? 8.332 -2.068 17.136 1.00 88.75 480 ALA A CA 1
ATOM 3744 C C . ALA A 1 480 ? 8.020 -2.354 18.620 1.00 88.75 480 ALA A C 1
ATOM 3746 O O . ALA A 1 480 ? 7.913 -1.430 19.426 1.00 88.75 480 ALA A O 1
ATOM 3747 N N . VAL A 1 481 ? 7.941 -3.625 19.027 1.00 87.94 481 VAL A N 1
ATOM 3748 C CA . VAL A 1 481 ? 7.752 -3.985 20.444 1.00 87.94 481 VAL A CA 1
ATOM 3749 C C . VAL A 1 481 ? 8.943 -3.529 21.300 1.00 87.94 481 VAL A C 1
ATOM 3751 O O . VAL A 1 481 ? 8.741 -2.917 22.351 1.00 87.94 481 VAL A O 1
ATOM 3754 N N . ARG A 1 482 ? 10.178 -3.811 20.865 1.00 84.75 482 ARG A N 1
ATOM 3755 C CA . ARG A 1 482 ? 11.394 -3.578 21.665 1.00 84.75 482 ARG A CA 1
ATOM 3756 C C . ARG A 1 482 ? 11.857 -2.125 21.706 1.00 84.75 482 ARG A C 1
ATOM 3758 O O . ARG A 1 482 ? 12.399 -1.725 22.726 1.00 84.75 482 ARG A O 1
ATOM 3765 N N . ASN A 1 483 ? 11.666 -1.353 20.641 1.00 80.38 483 ASN A N 1
ATOM 3766 C CA . ASN A 1 483 ? 12.238 -0.006 20.544 1.00 80.38 483 ASN A CA 1
ATOM 3767 C C . ASN A 1 483 ? 11.188 1.085 20.755 1.00 80.38 483 ASN A C 1
ATOM 3769 O O . ASN A 1 483 ? 11.417 2.031 21.509 1.00 80.38 483 ASN A O 1
ATOM 3773 N N . GLU A 1 484 ? 10.006 0.921 20.162 1.00 80.50 484 GLU A N 1
ATOM 3774 C CA . GLU A 1 484 ? 8.945 1.926 20.242 1.00 80.50 484 GLU A CA 1
ATOM 3775 C C . GLU A 1 484 ? 8.172 1.778 21.561 1.00 80.50 484 GLU A C 1
ATOM 3777 O O . GLU A 1 484 ? 8.077 2.708 22.366 1.00 80.50 484 GLU A O 1
ATOM 3782 N N . LEU A 1 485 ? 7.649 0.577 21.832 1.00 81.94 485 LEU A N 1
ATOM 3783 C CA . LEU A 1 485 ? 6.752 0.361 22.972 1.00 81.94 485 LEU A CA 1
ATOM 3784 C C . LEU A 1 485 ? 7.486 0.153 24.299 1.00 81.94 485 LEU A C 1
ATOM 3786 O O . LEU A 1 485 ? 6.991 0.594 25.339 1.00 81.94 485 LEU A O 1
ATOM 3790 N N . ALA A 1 486 ? 8.669 -0.471 24.294 1.00 75.12 486 ALA A N 1
ATOM 3791 C CA . ALA A 1 486 ? 9.442 -0.650 25.522 1.00 75.12 486 ALA A CA 1
ATOM 3792 C C . ALA A 1 486 ? 9.875 0.689 26.132 1.00 75.12 486 ALA A C 1
ATOM 3794 O O . ALA A 1 486 ? 9.915 0.804 27.354 1.00 75.12 486 ALA A O 1
ATOM 3795 N N . THR A 1 487 ? 10.121 1.713 25.309 1.00 72.00 487 THR A N 1
ATOM 3796 C CA . THR A 1 487 ? 10.442 3.069 25.776 1.00 72.00 487 THR A CA 1
ATOM 3797 C C . THR A 1 487 ? 9.265 3.685 26.539 1.00 72.00 487 THR A C 1
ATOM 3799 O O . THR A 1 487 ? 9.458 4.230 27.626 1.00 72.00 487 THR A O 1
ATOM 3802 N N . ILE A 1 488 ? 8.031 3.518 26.040 1.00 73.50 488 ILE A N 1
ATOM 3803 C CA . ILE A 1 488 ? 6.811 3.933 26.757 1.00 73.50 488 ILE A CA 1
ATOM 3804 C C . ILE A 1 488 ? 6.655 3.143 28.059 1.00 73.50 488 ILE A C 1
ATOM 3806 O O . ILE A 1 488 ? 6.426 3.727 29.117 1.00 73.50 488 ILE A O 1
ATOM 3810 N N . HIS A 1 489 ? 6.802 1.819 27.995 1.00 68.00 489 HIS A N 1
ATOM 3811 C CA . HIS A 1 489 ? 6.628 0.950 29.155 1.00 68.00 489 HIS A CA 1
ATOM 3812 C C . HIS A 1 489 ? 7.677 1.224 30.248 1.00 68.00 489 HIS A C 1
ATOM 3814 O O . HIS A 1 489 ? 7.332 1.290 31.424 1.00 68.00 489 HIS A O 1
ATOM 3820 N N . ALA A 1 490 ? 8.945 1.429 29.882 1.00 63.94 490 ALA A N 1
ATOM 3821 C CA . ALA A 1 490 ? 10.031 1.726 30.814 1.00 63.94 490 ALA A CA 1
ATOM 3822 C C . ALA A 1 490 ? 9.901 3.123 31.438 1.00 63.94 490 ALA A C 1
ATOM 3824 O O . ALA A 1 490 ? 10.141 3.275 32.634 1.00 63.94 490 ALA A O 1
ATOM 3825 N N . ALA A 1 491 ? 9.470 4.130 30.670 1.00 60.19 491 ALA A N 1
ATOM 3826 C CA . ALA A 1 491 ? 9.229 5.480 31.186 1.00 60.19 491 ALA A CA 1
ATOM 3827 C C . ALA A 1 491 ? 8.092 5.536 32.225 1.00 60.19 491 ALA A C 1
ATOM 3829 O O . ALA A 1 491 ? 8.059 6.448 33.048 1.00 60.19 491 ALA A O 1
ATOM 3830 N N . GLN A 1 492 ? 7.174 4.566 32.195 1.00 59.59 492 GLN A N 1
ATOM 3831 C CA . GLN A 1 492 ? 6.022 4.482 33.097 1.00 59.59 492 GLN A CA 1
ATOM 3832 C C . GLN A 1 492 ? 6.266 3.594 34.328 1.00 59.59 492 GLN A C 1
ATOM 3834 O O . GLN A 1 492 ? 5.453 3.607 35.254 1.00 59.59 492 GLN A O 1
ATOM 3839 N N . GLN A 1 493 ? 7.376 2.846 34.389 1.00 56.16 493 GLN A N 1
ATOM 3840 C CA . GLN A 1 493 ? 7.699 2.051 35.575 1.00 56.16 493 GLN A CA 1
ATOM 3841 C C . GLN A 1 493 ? 8.036 2.965 36.763 1.00 56.16 493 GLN A C 1
ATOM 3843 O O . GLN A 1 493 ? 8.868 3.868 36.626 1.00 56.16 493 GLN A O 1
ATOM 3848 N N . PRO A 1 494 ? 7.453 2.730 37.955 1.00 51.53 494 PRO A N 1
ATOM 3849 C CA . PRO A 1 494 ? 7.870 3.443 39.150 1.00 51.53 494 PRO A CA 1
ATOM 3850 C C . PRO A 1 494 ? 9.347 3.132 39.407 1.00 51.53 494 PRO A C 1
ATOM 3852 O O . PRO A 1 494 ? 9.719 1.979 39.634 1.00 51.53 494 PRO A O 1
ATOM 3855 N N . ARG A 1 495 ? 10.202 4.161 39.373 1.00 48.62 495 ARG A N 1
ATOM 3856 C CA . ARG A 1 495 ? 11.572 4.043 39.878 1.00 48.62 495 ARG A CA 1
ATOM 3857 C C . ARG A 1 495 ? 11.465 3.731 41.363 1.00 48.62 495 ARG A C 1
ATOM 3859 O O . ARG A 1 495 ? 11.150 4.623 42.144 1.00 48.62 495 ARG A O 1
ATOM 3866 N N . ILE A 1 496 ? 11.696 2.478 41.746 1.00 46.25 496 ILE A N 1
ATOM 3867 C CA . ILE A 1 496 ? 11.874 2.120 43.151 1.00 46.25 496 ILE A CA 1
ATOM 3868 C C . ILE A 1 496 ? 13.136 2.865 43.605 1.00 46.25 496 ILE A C 1
ATOM 3870 O O . ILE A 1 496 ? 14.209 2.589 43.060 1.00 46.25 496 ILE A O 1
ATOM 3874 N N . PRO A 1 497 ? 13.048 3.829 44.541 1.00 41.53 497 PRO A N 1
ATOM 3875 C CA . PRO A 1 497 ? 14.240 4.397 45.141 1.00 41.53 497 PRO A CA 1
ATOM 3876 C C . PRO A 1 497 ? 14.898 3.252 45.899 1.00 41.53 497 PRO A C 1
ATOM 3878 O O . PRO A 1 497 ? 14.331 2.734 46.860 1.00 41.53 497 PRO A O 1
ATOM 3881 N N . VAL A 1 498 ? 16.058 2.803 45.431 1.00 39.81 498 VAL A N 1
ATOM 3882 C CA . VAL A 1 498 ? 16.888 1.908 46.230 1.00 39.81 498 VAL A CA 1
ATOM 3883 C C . VAL A 1 498 ? 17.283 2.715 47.470 1.00 39.81 498 VAL A C 1
ATOM 3885 O O . VAL A 1 498 ? 17.857 3.793 47.300 1.00 39.81 498 VAL A O 1
ATOM 3888 N N . PRO A 1 499 ? 16.953 2.272 48.695 1.00 43.03 499 PRO A N 1
ATOM 3889 C CA . PRO A 1 499 ? 17.429 2.940 49.897 1.00 43.03 499 PRO A CA 1
ATOM 3890 C C . PRO A 1 499 ? 18.961 2.974 49.868 1.00 43.03 499 PRO A C 1
ATOM 3892 O O . PRO A 1 499 ? 19.587 1.945 49.600 1.00 43.03 499 PRO A O 1
ATOM 3895 N N . ASP A 1 500 ? 19.571 4.127 50.159 1.00 45.16 500 ASP A N 1
ATOM 3896 C CA . ASP A 1 500 ? 21.038 4.305 50.159 1.00 45.16 500 ASP A CA 1
ATOM 3897 C C . ASP A 1 500 ? 21.773 3.301 51.071 1.00 45.16 500 ASP A C 1
ATOM 3899 O O . ASP A 1 500 ? 22.968 3.060 50.908 1.00 45.16 500 ASP A O 1
ATOM 3903 N N . THR A 1 501 ? 21.056 2.639 51.980 1.00 43.06 501 THR A N 1
ATOM 3904 C CA . THR A 1 501 ? 21.581 1.590 52.859 1.00 43.06 501 THR A CA 1
ATOM 3905 C C . THR A 1 501 ? 21.973 0.300 52.131 1.00 43.06 501 THR A C 1
ATOM 3907 O O . THR A 1 501 ? 22.786 -0.453 52.657 1.00 43.06 501 THR A O 1
ATOM 3910 N N . ALA A 1 502 ? 21.483 0.049 50.910 1.00 41.84 502 ALA A N 1
ATOM 3911 C CA . ALA A 1 502 ? 21.886 -1.119 50.117 1.00 41.84 502 ALA A CA 1
ATOM 3912 C C . ALA A 1 502 ? 23.171 -0.890 49.294 1.00 41.84 502 ALA A C 1
ATOM 3914 O O . ALA A 1 502 ? 23.732 -1.836 48.739 1.00 41.84 502 ALA A O 1
ATOM 3915 N N . ARG A 1 503 ? 23.667 0.355 49.210 1.00 38.09 503 ARG A N 1
ATOM 3916 C CA . ARG A 1 503 ? 24.878 0.696 48.439 1.00 38.09 503 ARG A CA 1
ATOM 3917 C C . ARG A 1 503 ? 26.176 0.411 49.203 1.00 38.09 503 ARG A C 1
ATOM 3919 O O . ARG A 1 503 ? 27.236 0.282 48.589 1.00 38.09 503 ARG A O 1
ATOM 3926 N N . THR A 1 504 ? 26.098 0.258 50.522 1.00 39.28 504 THR A N 1
ATOM 3927 C CA . THR A 1 504 ? 27.268 0.058 51.389 1.00 39.28 504 THR A CA 1
ATOM 3928 C C . THR A 1 504 ? 27.636 -1.412 51.608 1.00 39.28 504 THR A C 1
ATOM 3930 O O . THR A 1 504 ? 28.806 -1.696 51.839 1.00 39.28 504 THR A O 1
ATOM 3933 N N . GLU A 1 505 ? 26.707 -2.364 51.462 1.00 36.09 505 GLU A N 1
ATOM 3934 C CA . GLU A 1 505 ? 27.001 -3.790 51.718 1.00 36.09 505 GLU A CA 1
ATOM 3935 C C . GLU A 1 505 ? 27.459 -4.580 50.478 1.00 36.09 505 GLU A C 1
ATOM 3937 O O . GLU A 1 505 ? 28.194 -5.559 50.609 1.00 36.09 505 GLU A O 1
ATOM 3942 N N . ALA A 1 506 ? 27.122 -4.138 49.260 1.00 37.09 506 ALA A N 1
ATOM 3943 C CA . ALA A 1 506 ? 27.573 -4.804 48.029 1.00 37.09 506 ALA A CA 1
ATOM 3944 C C . ALA A 1 506 ? 29.038 -4.486 47.658 1.00 37.09 506 ALA A C 1
ATOM 3946 O O . ALA A 1 506 ? 29.672 -5.242 46.922 1.00 37.09 506 ALA A O 1
ATOM 3947 N N . THR A 1 507 ? 29.605 -3.404 48.201 1.00 36.53 507 THR A N 1
ATOM 3948 C CA . THR A 1 507 ? 30.958 -2.926 47.856 1.00 36.53 507 THR A CA 1
ATOM 3949 C C . THR A 1 507 ? 32.070 -3.628 48.659 1.00 36.53 507 THR A C 1
ATOM 3951 O O . THR A 1 507 ? 33.247 -3.429 48.377 1.00 36.53 507 THR A O 1
ATOM 3954 N N . GLN A 1 508 ? 31.735 -4.500 49.624 1.00 40.00 508 GLN A N 1
ATOM 3955 C CA . GLN A 1 508 ? 32.725 -5.203 50.463 1.00 40.00 508 GLN A CA 1
ATOM 3956 C C . GLN A 1 508 ? 32.891 -6.712 50.193 1.00 40.00 508 GLN A C 1
ATOM 3958 O O . GLN A 1 508 ? 33.716 -7.336 50.856 1.00 40.00 508 GLN A O 1
ATOM 3963 N N . LYS A 1 509 ? 32.188 -7.327 49.224 1.00 43.53 509 LYS A N 1
ATOM 3964 C CA . LYS A 1 509 ? 32.275 -8.794 49.007 1.00 43.53 509 LYS A CA 1
ATOM 3965 C C . LYS A 1 509 ? 32.787 -9.306 47.657 1.00 43.53 509 LYS A C 1
ATOM 3967 O O . LYS A 1 509 ? 32.919 -10.516 47.519 1.00 43.53 509 LYS A O 1
ATOM 3972 N N . HIS A 1 510 ? 33.208 -8.456 46.720 1.00 38.75 510 HIS A N 1
ATOM 3973 C CA . HIS A 1 510 ? 33.927 -8.922 45.521 1.00 38.75 510 HIS A CA 1
ATOM 3974 C C . HIS A 1 510 ? 35.155 -8.065 45.191 1.00 38.75 510 HIS A C 1
ATOM 3976 O O . HIS A 1 510 ? 35.262 -7.465 44.129 1.00 38.75 510 HIS A O 1
ATOM 3982 N N . ALA A 1 511 ? 36.123 -8.064 46.107 1.00 36.94 511 ALA A N 1
ATOM 3983 C CA . ALA A 1 511 ? 37.529 -7.922 45.747 1.00 36.94 511 ALA A CA 1
ATOM 3984 C C . ALA A 1 511 ? 38.141 -9.329 45.714 1.00 36.94 511 ALA A C 1
ATOM 3986 O O . ALA A 1 511 ? 38.713 -9.810 46.687 1.00 36.94 511 ALA A O 1
ATOM 3987 N N . THR A 1 512 ? 37.955 -10.030 44.599 1.00 37.16 512 THR A N 1
ATOM 3988 C CA . THR A 1 512 ? 38.773 -11.198 44.260 1.00 37.16 512 THR A CA 1
ATOM 3989 C C . THR A 1 512 ? 39.277 -10.964 42.850 1.00 37.16 512 THR A C 1
ATOM 3991 O O . THR A 1 512 ? 38.532 -11.036 41.876 1.00 37.16 512 THR A O 1
ATOM 3994 N N . THR A 1 513 ? 40.539 -10.568 42.771 1.00 38.50 513 THR A N 1
ATOM 3995 C CA . THR A 1 513 ? 41.278 -10.305 41.544 1.00 38.50 513 THR A CA 1
ATOM 3996 C C . THR A 1 513 ? 41.318 -11.584 40.708 1.00 38.50 513 THR A C 1
ATOM 3998 O O . THR A 1 513 ? 42.023 -12.528 41.052 1.00 38.50 513 THR A O 1
ATOM 4001 N N . SER A 1 514 ? 40.550 -11.637 39.620 1.00 40.59 514 SER A N 1
ATOM 4002 C CA . SER A 1 514 ? 40.757 -12.625 38.562 1.00 40.59 514 SER A CA 1
ATOM 4003 C C . SER A 1 514 ? 41.802 -12.054 37.608 1.00 40.59 514 SER A C 1
ATOM 4005 O O . SER A 1 514 ? 41.528 -11.131 36.843 1.00 40.59 514 SER A O 1
ATOM 4007 N N . THR A 1 515 ? 43.030 -12.550 37.719 1.00 46.53 515 THR A N 1
ATOM 4008 C CA . THR A 1 515 ? 44.093 -12.337 36.735 1.00 46.53 515 THR A CA 1
ATOM 4009 C C . THR A 1 515 ? 43.738 -13.111 35.469 1.00 46.53 515 THR A C 1
ATOM 4011 O O . THR A 1 515 ? 43.784 -14.342 35.467 1.00 46.53 515 THR A O 1
ATOM 4014 N N . LEU A 1 516 ? 43.352 -12.396 34.413 1.00 61.88 516 LEU A N 1
ATOM 4015 C CA . LEU A 1 516 ? 43.213 -12.961 33.073 1.00 61.88 516 LEU A CA 1
ATOM 4016 C C . LEU A 1 516 ? 44.597 -13.367 32.548 1.00 61.88 516 LEU A C 1
ATOM 4018 O O . LEU A 1 516 ? 45.599 -12.717 32.840 1.00 61.88 516 LEU A O 1
ATOM 4022 N N . THR A 1 517 ? 44.653 -14.458 31.792 1.00 70.50 517 THR A N 1
ATOM 4023 C CA . THR A 1 517 ? 45.870 -14.862 31.071 1.00 70.50 517 THR A CA 1
ATOM 4024 C C . THR A 1 517 ? 46.083 -13.972 29.834 1.00 70.50 517 THR A C 1
ATOM 4026 O O . THR A 1 517 ? 45.105 -13.426 29.317 1.00 70.50 517 THR A O 1
ATOM 4029 N N . PRO A 1 518 ? 47.319 -13.842 29.307 1.00 62.03 518 PRO A N 1
ATOM 4030 C CA . PRO A 1 518 ? 47.609 -12.989 28.145 1.00 62.03 518 PRO A CA 1
ATOM 4031 C C . PRO A 1 518 ? 46.742 -13.304 26.915 1.00 62.03 518 PRO A C 1
ATOM 4033 O O . PRO A 1 518 ? 46.328 -12.410 26.187 1.00 62.03 518 PRO A O 1
ATOM 4036 N N . GLU A 1 519 ? 46.395 -14.578 26.722 1.00 55.97 519 GLU A N 1
ATOM 4037 C CA . GLU A 1 519 ? 45.548 -15.049 25.621 1.00 55.97 519 GLU A CA 1
ATOM 4038 C C . GLU A 1 519 ? 44.077 -14.617 25.778 1.00 55.97 519 GLU A C 1
ATOM 4040 O O . GLU A 1 519 ? 43.406 -14.264 24.808 1.00 55.97 519 GLU A O 1
ATOM 4045 N N . GLN A 1 520 ? 43.577 -14.554 27.016 1.00 62.22 520 GLN A N 1
ATOM 4046 C CA . GLN A 1 520 ? 42.233 -14.051 27.316 1.00 62.22 520 GLN A CA 1
ATOM 4047 C C . GLN A 1 520 ? 42.142 -12.529 27.172 1.00 62.22 520 GLN A C 1
ATOM 4049 O O . GLN A 1 520 ? 41.067 -12.000 26.888 1.00 62.22 520 GLN A O 1
ATOM 4054 N N . GLU A 1 521 ? 43.254 -11.821 27.352 1.00 64.12 521 GLU A N 1
ATOM 4055 C CA . GLU A 1 521 ? 43.342 -10.374 27.164 1.00 64.12 521 GLU A CA 1
ATOM 4056 C C . GLU A 1 521 ? 43.378 -10.002 25.669 1.00 64.12 521 GLU A C 1
ATOM 4058 O O . GLU A 1 521 ? 42.699 -9.058 25.252 1.00 64.12 521 GLU A O 1
ATOM 4063 N N . GLU A 1 522 ? 44.052 -10.815 24.848 1.00 58.06 522 GLU A N 1
ATOM 4064 C CA . GLU A 1 522 ? 44.069 -10.712 23.381 1.00 58.06 522 GLU A CA 1
ATOM 4065 C C . GLU A 1 522 ? 42.671 -10.968 22.778 1.00 58.06 522 GLU A C 1
ATOM 4067 O O . GLU A 1 522 ? 42.168 -10.168 21.986 1.00 58.06 522 GLU A O 1
ATOM 4072 N N . LEU A 1 523 ? 41.974 -12.018 23.234 1.00 60.59 523 LEU A N 1
ATOM 4073 C CA . LEU A 1 523 ? 40.590 -12.323 22.833 1.00 60.59 523 LEU A CA 1
ATOM 4074 C C . LEU A 1 523 ? 39.604 -11.212 23.216 1.00 60.59 523 LEU A C 1
ATOM 4076 O O . LEU A 1 523 ? 38.671 -10.910 22.469 1.00 60.59 523 LEU A O 1
ATOM 4080 N N . ARG A 1 524 ? 39.819 -10.560 24.364 1.00 65.56 524 ARG A N 1
ATOM 4081 C CA . ARG A 1 524 ? 38.991 -9.432 24.811 1.00 65.56 524 ARG A CA 1
ATOM 4082 C C . ARG A 1 524 ? 39.245 -8.170 23.986 1.00 65.56 524 ARG A C 1
ATOM 4084 O O . ARG A 1 524 ? 38.301 -7.428 23.725 1.00 65.56 524 ARG A O 1
ATOM 4091 N N . ARG A 1 525 ? 40.490 -7.937 23.551 1.00 59.19 525 ARG A N 1
ATOM 4092 C CA . ARG A 1 525 ? 40.840 -6.860 22.608 1.00 59.19 525 ARG A CA 1
ATOM 4093 C C . ARG A 1 525 ? 40.214 -7.078 21.235 1.00 59.19 525 ARG A C 1
ATOM 4095 O O . ARG A 1 525 ? 39.649 -6.136 20.688 1.00 59.19 525 ARG A O 1
ATOM 4102 N N . LEU A 1 526 ? 40.260 -8.302 20.713 1.00 56.78 526 LEU A N 1
ATOM 4103 C CA . LEU A 1 526 ? 39.656 -8.647 19.423 1.00 56.78 526 LEU A CA 1
ATOM 4104 C C . LEU A 1 526 ? 38.125 -8.500 19.451 1.00 56.78 526 LEU A C 1
ATOM 4106 O O . LEU A 1 526 ? 37.554 -7.867 18.569 1.00 56.78 526 LEU A O 1
ATOM 4110 N N . ALA A 1 527 ? 37.464 -8.949 20.522 1.00 48.38 527 ALA A N 1
ATOM 4111 C CA . ALA A 1 527 ? 36.016 -8.786 20.690 1.00 48.38 527 ALA A CA 1
ATOM 4112 C C . ALA A 1 527 ? 35.562 -7.320 20.880 1.00 48.38 527 ALA A C 1
ATOM 4114 O O . ALA A 1 527 ? 34.401 -6.985 20.623 1.00 48.38 527 ALA A O 1
ATOM 4115 N N . ALA A 1 528 ? 36.457 -6.439 21.342 1.00 52.25 528 ALA A N 1
ATOM 4116 C CA . ALA A 1 528 ? 36.196 -5.005 21.470 1.00 52.25 528 ALA A CA 1
ATOM 4117 C C . ALA A 1 528 ? 36.345 -4.249 20.136 1.00 52.25 528 ALA A C 1
ATOM 4119 O O . ALA A 1 528 ? 35.731 -3.197 19.971 1.00 52.25 528 ALA A O 1
ATOM 4120 N N . LEU A 1 529 ? 37.117 -4.787 19.186 1.00 48.44 529 LEU A N 1
ATOM 4121 C CA . LEU A 1 529 ? 37.267 -4.228 17.839 1.00 48.44 529 LEU A CA 1
ATOM 4122 C C . LEU A 1 529 ? 36.062 -4.560 16.941 1.00 48.44 529 LEU A C 1
ATOM 4124 O O . LEU A 1 529 ? 35.644 -3.699 16.173 1.00 48.44 529 LEU A O 1
ATOM 4128 N N . ASP A 1 530 ? 35.437 -5.729 17.117 1.00 39.38 530 ASP A N 1
ATOM 4129 C CA . ASP A 1 530 ? 34.224 -6.130 16.376 1.00 39.38 530 ASP A CA 1
ATOM 4130 C C . ASP A 1 530 ? 32.937 -5.410 16.832 1.00 39.38 530 ASP A C 1
ATOM 4132 O O . ASP A 1 530 ? 31.944 -5.397 16.109 1.00 39.38 530 ASP A O 1
ATOM 4136 N N . ASN A 1 531 ? 32.936 -4.784 18.017 1.00 37.09 531 ASN A N 1
ATOM 4137 C CA . ASN A 1 531 ? 31.770 -4.075 18.574 1.00 37.09 531 ASN A CA 1
ATOM 4138 C C . ASN A 1 531 ? 31.890 -2.540 18.540 1.00 37.09 531 ASN A C 1
ATOM 4140 O O . ASN A 1 531 ? 31.075 -1.837 19.146 1.00 37.09 531 ASN A O 1
ATOM 4144 N N . ALA A 1 532 ? 32.884 -1.993 17.838 1.00 35.03 532 ALA A N 1
ATOM 4145 C CA . ALA A 1 532 ? 32.983 -0.555 17.626 1.00 35.03 532 ALA A CA 1
ATOM 4146 C C . ALA A 1 532 ? 32.033 -0.114 16.497 1.00 35.03 532 ALA A C 1
ATOM 4148 O O . ALA A 1 532 ? 32.286 -0.343 15.317 1.00 35.03 532 ALA A O 1
ATOM 4149 N N . ALA A 1 533 ? 30.933 0.548 16.865 1.00 34.16 533 ALA A N 1
ATOM 4150 C CA . ALA A 1 533 ? 30.108 1.308 15.926 1.00 34.16 533 ALA A CA 1
ATOM 4151 C C . ALA A 1 533 ? 30.960 2.373 15.194 1.00 34.16 533 ALA A C 1
ATOM 4153 O O . ALA A 1 533 ? 31.877 2.935 15.804 1.00 34.16 533 ALA A O 1
ATOM 4154 N N . PRO A 1 534 ? 30.670 2.698 13.917 1.00 34.00 534 PRO A N 1
ATOM 4155 C CA . PRO A 1 534 ? 31.403 3.741 13.212 1.00 34.00 534 PRO A CA 1
ATOM 4156 C C . PRO A 1 534 ? 31.170 5.099 13.898 1.00 34.00 534 PRO A C 1
ATOM 4158 O O . PRO A 1 534 ? 30.044 5.391 14.317 1.00 34.00 534 PRO A O 1
ATOM 4161 N N . PRO A 1 535 ? 32.206 5.943 14.039 1.00 33.12 535 PRO A N 1
ATOM 4162 C CA . PRO A 1 535 ? 32.058 7.241 14.676 1.00 33.12 535 PRO A CA 1
ATOM 4163 C C . PRO A 1 535 ? 31.175 8.165 13.831 1.00 33.12 535 PRO A C 1
ATOM 4165 O O . PRO A 1 535 ? 31.397 8.358 12.638 1.00 33.12 535 PRO A O 1
ATOM 4168 N N . SER A 1 536 ? 30.183 8.756 14.495 1.00 33.88 536 SER A N 1
ATOM 4169 C CA . SER A 1 536 ? 29.353 9.852 14.006 1.00 33.88 536 SER A CA 1
ATOM 4170 C C . SER A 1 536 ? 30.195 11.067 13.603 1.00 33.88 536 SER A C 1
ATOM 4172 O O . SER A 1 536 ? 31.081 11.483 14.354 1.00 33.88 536 SER A O 1
ATOM 4174 N N . ASP A 1 537 ? 29.853 11.665 12.462 1.00 33.84 537 ASP A N 1
ATOM 4175 C CA . ASP A 1 537 ? 30.376 12.931 11.944 1.00 33.84 537 ASP A CA 1
ATOM 4176 C C . ASP A 1 537 ? 30.377 14.053 12.994 1.00 33.84 537 ASP A C 1
ATOM 4178 O O . ASP A 1 537 ? 29.333 14.639 13.274 1.00 33.84 537 ASP A O 1
ATOM 4182 N N . ALA A 1 538 ? 31.553 14.392 13.535 1.00 35.47 538 ALA A N 1
ATOM 4183 C CA . ALA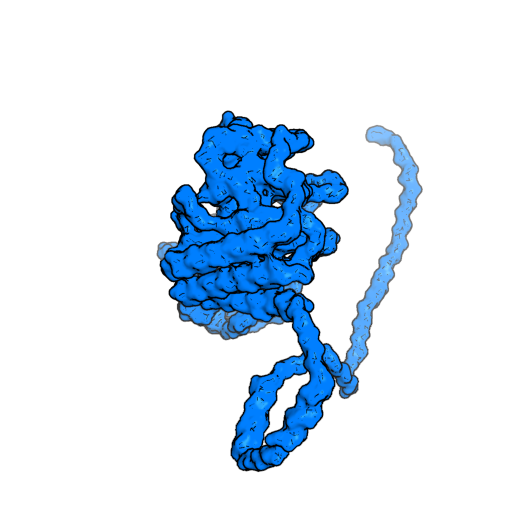 A 1 538 ? 31.864 15.724 14.068 1.00 35.47 538 ALA A CA 1
ATOM 4184 C C . ALA A 1 538 ? 33.336 15.855 14.508 1.00 35.47 538 ALA A C 1
ATOM 4186 O O . ALA A 1 538 ? 33.596 16.076 15.683 1.00 35.47 538 ALA A O 1
ATOM 4187 N N . VAL A 1 539 ? 34.315 15.811 13.594 1.00 29.69 539 VAL A N 1
ATOM 4188 C CA . VAL A 1 539 ? 35.603 16.509 13.812 1.00 29.69 539 VAL A CA 1
ATOM 4189 C C . VAL A 1 539 ? 36.148 17.027 12.480 1.00 29.69 539 VAL A C 1
ATOM 4191 O O . VAL A 1 539 ? 36.677 16.279 11.663 1.00 29.69 539 VAL A O 1
ATOM 4194 N N . ARG A 1 540 ? 36.057 18.349 12.288 1.00 31.78 540 ARG A N 1
ATOM 4195 C CA . ARG A 1 540 ? 36.866 19.094 11.315 1.00 31.78 540 ARG A CA 1
ATOM 4196 C C . ARG A 1 540 ? 38.349 18.850 11.610 1.00 31.78 540 ARG A C 1
ATOM 4198 O O . ARG A 1 540 ? 38.797 19.144 12.716 1.00 31.78 540 ARG A O 1
ATOM 4205 N N . ARG A 1 541 ? 39.117 18.419 10.609 1.00 27.70 541 ARG A N 1
ATOM 4206 C CA . ARG A 1 541 ? 40.564 18.657 10.564 1.00 27.70 541 ARG A CA 1
ATOM 4207 C C . ARG A 1 541 ? 40.900 19.555 9.386 1.00 27.70 541 ARG A C 1
ATOM 4209 O O . ARG A 1 541 ? 40.409 19.370 8.277 1.00 27.70 541 ARG A O 1
ATOM 4216 N N . THR A 1 542 ? 41.677 20.570 9.717 1.00 25.81 542 THR A N 1
ATOM 4217 C CA . THR A 1 542 ? 42.221 21.616 8.870 1.00 25.81 542 THR A CA 1
ATOM 4218 C C . THR A 1 542 ? 43.507 21.147 8.180 1.00 25.81 542 THR A C 1
ATOM 4220 O O . THR A 1 542 ? 44.195 20.257 8.675 1.00 25.81 542 THR A O 1
ATOM 4223 N N . ASP A 1 543 ? 43.796 21.822 7.063 1.00 26.78 543 ASP A N 1
ATOM 4224 C CA . ASP A 1 543 ? 45.097 22.030 6.406 1.00 26.78 543 ASP A CA 1
ATOM 4225 C C . ASP A 1 543 ? 45.648 20.975 5.430 1.00 26.78 543 ASP A C 1
ATOM 4227 O O . ASP A 1 543 ? 46.430 20.101 5.796 1.00 26.78 543 ASP A O 1
ATOM 4231 N N . SER A 1 544 ? 45.371 21.177 4.129 1.00 26.55 544 SER A N 1
ATOM 4232 C CA . SER A 1 544 ? 46.407 21.438 3.098 1.00 26.55 544 SER A CA 1
ATOM 4233 C C . SER A 1 544 ? 45.807 21.702 1.695 1.00 26.55 544 SER A C 1
ATOM 4235 O O . SER A 1 544 ? 44.630 21.419 1.474 1.00 26.55 544 SER A O 1
ATOM 4237 N N . PRO A 1 545 ? 46.550 22.353 0.772 1.00 33.53 545 PRO A N 1
ATOM 4238 C CA . PRO A 1 545 ? 46.045 23.470 -0.024 1.00 33.53 545 PRO A CA 1
ATOM 4239 C C . PRO A 1 545 ? 45.531 23.060 -1.408 1.00 33.53 545 PRO A C 1
ATOM 4241 O O . PRO A 1 545 ? 46.203 22.355 -2.156 1.00 33.53 545 PRO A O 1
ATOM 4244 N N . LEU A 1 546 ? 44.369 23.590 -1.792 1.00 29.94 546 LEU A N 1
ATOM 4245 C CA . LEU A 1 546 ? 43.886 23.582 -3.172 1.00 29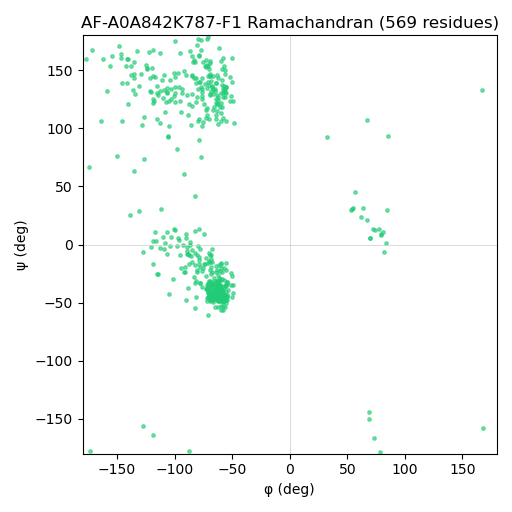.94 546 LEU A CA 1
ATOM 4246 C C . LEU A 1 546 ? 43.459 25.000 -3.589 1.00 29.94 546 LEU A C 1
ATOM 4248 O O . LEU A 1 546 ? 43.013 25.781 -2.743 1.00 29.94 546 LEU A O 1
ATOM 4252 N N . PRO A 1 547 ? 43.637 25.353 -4.874 1.00 30.25 547 PRO A N 1
ATOM 4253 C CA . PRO A 1 547 ? 43.567 26.722 -5.372 1.00 30.25 547 PRO A CA 1
ATOM 4254 C C . PRO A 1 547 ? 42.148 27.304 -5.345 1.00 30.25 547 PRO A C 1
ATOM 4256 O O . PRO A 1 547 ? 41.139 26.597 -5.373 1.00 30.25 547 PRO A O 1
ATOM 4259 N N . SER A 1 548 ? 42.095 28.632 -5.299 1.00 32.47 548 SER A N 1
ATOM 4260 C CA . SER A 1 548 ? 40.909 29.477 -5.163 1.00 32.47 548 SER A CA 1
ATOM 4261 C C . SER A 1 548 ? 39.790 29.110 -6.146 1.00 32.47 548 SER A C 1
ATOM 4263 O O . SER A 1 548 ? 39.967 29.183 -7.362 1.00 32.47 548 SER A O 1
ATOM 4265 N N . ARG A 1 549 ? 38.592 28.801 -5.630 1.00 29.84 549 ARG A N 1
ATOM 4266 C CA . ARG A 1 549 ? 37.369 28.742 -6.444 1.00 29.84 549 ARG A CA 1
ATOM 4267 C C . ARG A 1 549 ? 37.028 30.143 -6.954 1.00 29.84 549 ARG A C 1
ATOM 4269 O O . ARG A 1 549 ? 36.738 31.044 -6.170 1.00 29.84 549 ARG A O 1
ATOM 4276 N N . ILE A 1 550 ? 37.026 30.297 -8.272 1.00 33.69 550 ILE A N 1
ATOM 4277 C CA . ILE A 1 550 ? 36.461 31.444 -8.984 1.00 33.69 550 ILE A CA 1
ATOM 4278 C C . ILE A 1 550 ? 34.940 31.407 -8.776 1.00 33.69 550 ILE A C 1
ATOM 4280 O O . ILE A 1 550 ? 34.274 30.455 -9.179 1.00 33.69 550 ILE A O 1
ATOM 4284 N N . GLY A 1 551 ? 34.394 32.416 -8.096 1.00 32.91 551 GLY A N 1
ATOM 4285 C CA . GLY A 1 551 ? 32.949 32.583 -7.947 1.00 32.91 551 GLY A CA 1
ATOM 4286 C C . GLY A 1 551 ? 32.288 32.979 -9.277 1.00 32.91 551 GLY A C 1
ATOM 4287 O O . GLY A 1 551 ? 32.925 33.638 -10.102 1.00 32.91 551 GLY A O 1
ATOM 4288 N N . PRO A 1 552 ? 31.015 32.613 -9.508 1.00 34.00 552 PRO A N 1
ATOM 4289 C CA . PRO A 1 552 ? 30.291 33.041 -10.696 1.00 34.00 552 PRO A CA 1
ATOM 4290 C C . PRO A 1 552 ? 30.119 34.564 -10.692 1.00 34.00 552 PRO A C 1
ATOM 4292 O O . PRO A 1 552 ? 29.596 35.155 -9.748 1.00 34.00 552 PRO A O 1
ATOM 4295 N N . SER A 1 553 ? 30.562 35.197 -11.777 1.00 29.59 553 SER A N 1
ATOM 4296 C CA . SER A 1 553 ? 30.359 36.615 -12.051 1.00 29.59 553 SER A CA 1
ATOM 4297 C C . SER A 1 553 ? 28.865 36.952 -12.077 1.00 29.59 553 SER A C 1
ATOM 4299 O O . SER A 1 553 ? 28.105 36.363 -12.851 1.00 29.59 553 SER A O 1
ATOM 4301 N N . LEU A 1 554 ? 28.465 37.947 -11.285 1.00 29.59 554 LEU A N 1
ATOM 4302 C CA . LEU A 1 554 ? 27.191 38.652 -11.412 1.00 29.59 554 LEU A CA 1
ATOM 4303 C C . LEU A 1 554 ? 27.064 39.213 -12.837 1.00 29.59 554 LEU A C 1
ATOM 4305 O O . LEU A 1 554 ? 27.718 40.195 -13.186 1.00 29.59 554 LEU A O 1
ATOM 4309 N N . ARG A 1 555 ? 26.212 38.604 -13.669 1.00 30.86 555 ARG A N 1
ATOM 4310 C CA . ARG A 1 555 ? 25.747 39.247 -14.902 1.00 30.86 555 ARG A CA 1
ATOM 4311 C C . ARG A 1 555 ? 24.723 40.315 -14.533 1.00 30.86 555 ARG A C 1
ATOM 4313 O O . ARG A 1 555 ? 23.579 40.020 -14.199 1.00 30.86 555 ARG A O 1
ATOM 4320 N N . THR A 1 556 ? 25.161 41.562 -14.610 1.00 29.44 556 THR A N 1
ATOM 4321 C CA . THR A 1 556 ? 24.321 42.753 -14.640 1.00 29.44 556 THR A CA 1
ATOM 4322 C C . THR A 1 556 ? 23.467 42.732 -15.911 1.00 29.44 556 THR A C 1
ATOM 4324 O O . THR A 1 556 ? 23.958 42.927 -17.021 1.00 29.44 556 THR A O 1
ATOM 4327 N N . HIS A 1 557 ? 22.163 42.490 -15.773 1.00 31.03 557 HIS A N 1
ATOM 4328 C CA . HIS A 1 557 ? 21.216 42.836 -16.828 1.00 31.03 557 HIS A CA 1
ATOM 4329 C C . HIS A 1 557 ? 20.993 44.349 -16.786 1.00 31.03 557 HIS A C 1
ATOM 4331 O O . HIS A 1 557 ? 20.285 44.868 -15.926 1.00 31.03 557 HIS A O 1
ATOM 4337 N N . ALA A 1 558 ? 21.636 45.053 -17.717 1.00 32.22 558 ALA A N 1
ATOM 4338 C CA . ALA A 1 558 ? 21.338 46.441 -18.021 1.00 32.22 558 ALA A CA 1
ATOM 4339 C C . ALA A 1 558 ? 19.866 46.563 -18.444 1.00 32.22 558 ALA A C 1
ATOM 4341 O O . ALA A 1 558 ? 19.427 45.964 -19.429 1.00 32.22 558 ALA A O 1
ATOM 4342 N N . GLY A 1 559 ? 19.105 47.331 -17.667 1.00 28.73 559 GLY A N 1
ATOM 4343 C CA . GLY A 1 559 ? 17.739 47.702 -17.987 1.00 28.73 559 GLY A CA 1
ATOM 4344 C C . GLY A 1 559 ? 17.686 48.623 -19.205 1.00 28.73 559 GLY A C 1
ATOM 4345 O O . GLY A 1 559 ? 18.440 49.589 -19.309 1.00 28.73 559 GLY A O 1
ATOM 4346 N N . ARG A 1 560 ? 16.740 48.347 -20.104 1.00 30.36 560 ARG A N 1
ATOM 4347 C CA . ARG A 1 560 ? 16.164 49.347 -21.008 1.00 30.36 560 ARG A CA 1
ATOM 4348 C C . ARG A 1 560 ? 14.745 49.660 -20.517 1.00 30.36 560 ARG A C 1
ATOM 4350 O O . ARG A 1 560 ? 13.996 48.720 -20.243 1.00 30.36 560 ARG A O 1
ATOM 4357 N N . PRO A 1 561 ? 14.369 50.940 -20.371 1.00 32.28 561 PRO A N 1
ATOM 4358 C CA . PRO A 1 561 ? 13.093 51.319 -19.779 1.00 32.28 561 PRO A CA 1
ATOM 4359 C C . PRO A 1 561 ? 11.941 51.113 -20.770 1.00 32.28 561 PRO A C 1
ATOM 4361 O O . PRO A 1 561 ? 12.021 51.519 -21.928 1.00 32.28 561 PRO A O 1
ATOM 4364 N N . ARG A 1 562 ? 10.846 50.507 -20.297 1.00 30.33 562 ARG A N 1
ATOM 4365 C CA . ARG A 1 562 ? 9.539 50.565 -20.963 1.00 30.33 562 ARG A CA 1
ATOM 4366 C C . ARG A 1 562 ? 8.898 51.914 -20.647 1.00 30.33 562 ARG A C 1
ATOM 4368 O O . ARG A 1 562 ? 8.462 52.143 -19.521 1.00 30.33 562 ARG A O 1
ATOM 4375 N N . THR A 1 563 ? 8.844 52.792 -21.639 1.00 30.14 563 THR A N 1
ATOM 4376 C CA . THR A 1 563 ? 7.991 53.979 -21.630 1.00 30.14 563 THR A CA 1
ATOM 4377 C C . THR A 1 563 ? 6.529 53.566 -21.807 1.00 30.14 563 THR A C 1
ATOM 4379 O O . THR A 1 563 ? 6.192 52.720 -22.634 1.00 30.14 563 THR A O 1
ATOM 4382 N N . ARG A 1 564 ? 5.662 54.154 -20.978 1.00 31.81 564 ARG A N 1
ATOM 4383 C CA . ARG A 1 564 ? 4.209 54.172 -21.153 1.00 31.81 564 ARG A CA 1
ATOM 4384 C C . ARG A 1 564 ? 3.839 55.244 -22.187 1.00 31.81 564 ARG A C 1
ATOM 4386 O O . ARG A 1 564 ? 4.286 56.376 -22.055 1.00 31.81 564 ARG A O 1
ATOM 4393 N N . GLY A 1 565 ? 2.963 54.883 -23.114 1.00 27.52 565 GLY A N 1
ATOM 4394 C CA . GLY A 1 565 ? 2.051 55.735 -23.892 1.00 27.52 565 GLY A CA 1
ATOM 4395 C C . GLY A 1 565 ? 1.040 54.750 -24.481 1.00 27.52 565 GLY A C 1
ATOM 4396 O O . GLY A 1 565 ? 1.450 53.797 -25.132 1.00 27.52 565 GLY A O 1
ATOM 4397 N N . ASN A 1 566 ? -0.203 54.661 -24.009 1.00 32.03 566 ASN A N 1
ATOM 4398 C CA . ASN A 1 566 ? -1.297 55.606 -24.220 1.00 32.03 566 ASN A CA 1
ATOM 4399 C C . ASN A 1 566 ? -1.216 56.288 -25.584 1.00 32.03 566 ASN A C 1
ATOM 4401 O O . ASN A 1 566 ? -0.528 57.289 -25.700 1.00 32.03 566 ASN A O 1
ATOM 4405 N N . ASP A 1 567 ? -1.886 55.698 -26.570 1.00 30.94 567 ASP A N 1
ATOM 4406 C CA . ASP A 1 567 ? -2.749 56.415 -27.504 1.00 30.94 567 ASP A CA 1
ATOM 4407 C C . ASP A 1 567 ? -3.736 55.414 -28.111 1.00 30.94 567 ASP A C 1
ATOM 4409 O O . ASP A 1 567 ? -3.383 54.285 -28.461 1.00 30.94 567 ASP A O 1
ATOM 4413 N N . GLY A 1 568 ? -5.007 55.805 -28.109 1.00 26.91 568 GLY A N 1
ATOM 4414 C CA . GLY A 1 568 ? -6.087 55.053 -28.722 1.00 26.91 568 GLY A CA 1
ATOM 4415 C C . GLY A 1 568 ? -6.280 55.398 -30.196 1.00 26.91 568 GLY A C 1
ATOM 4416 O O . GLY A 1 568 ? -5.621 56.273 -30.739 1.00 26.91 568 GLY A O 1
ATOM 4417 N N . ASN A 1 569 ? -7.299 54.743 -30.754 1.00 29.45 569 ASN A N 1
ATOM 4418 C CA . ASN A 1 569 ? -8.101 55.170 -31.899 1.00 29.45 569 ASN A CA 1
ATOM 4419 C C . ASN A 1 569 ? -7.403 55.243 -33.274 1.00 29.45 569 ASN A C 1
ATOM 4421 O O . ASN A 1 569 ? -6.676 56.179 -33.569 1.00 29.45 569 ASN A O 1
ATOM 4425 N N . GLU A 1 570 ? -7.721 54.301 -34.166 1.00 31.62 570 GLU A N 1
ATOM 4426 C CA . GLU A 1 570 ? -8.630 54.521 -35.307 1.00 31.62 570 GLU A CA 1
ATOM 4427 C C . GLU A 1 570 ? -8.553 53.358 -36.320 1.00 31.62 570 GLU A C 1
ATOM 4429 O O . GLU A 1 570 ? -7.472 52.996 -36.778 1.00 31.62 570 GLU A O 1
ATOM 4434 N N . ARG A 1 571 ? -9.755 52.901 -36.713 1.00 33.22 571 ARG A N 1
ATOM 4435 C CA . ARG A 1 571 ? -10.152 52.036 -37.847 1.00 33.22 571 ARG A CA 1
ATOM 4436 C C . ARG A 1 571 ? -10.051 50.521 -37.707 1.00 33.22 571 ARG A C 1
ATOM 4438 O O . ARG A 1 571 ? -8.938 49.969 -37.608 1.00 33.22 571 ARG A O 1
#

Mean predicted aligned error: 12.91 Å

Solvent-accessible surface area (backbone atoms only — not comparable to full-atom values): 32076 Å² total; per-residue (Å²): 90,50,80,48,78,49,75,34,66,48,48,45,63,50,29,52,43,58,50,37,43,52,97,78,59,39,34,78,53,29,22,58,48,44,56,36,70,70,60,58,72,79,46,71,78,50,72,47,44,74,63,53,29,47,52,50,21,52,59,37,47,38,34,30,64,76,60,66,50,83,40,77,36,85,23,64,28,57,47,101,85,68,45,75,38,54,48,99,84,68,47,76,34,58,21,88,88,57,46,57,37,60,38,41,24,39,36,38,38,43,32,42,51,42,91,73,46,72,79,54,56,69,55,50,25,50,53,50,51,57,50,37,35,78,63,43,40,32,52,84,57,78,43,72,35,28,38,36,39,30,34,33,21,48,56,25,86,77,44,23,21,34,36,40,34,46,30,30,34,28,11,75,78,40,49,71,56,79,61,81,63,45,70,59,53,49,55,53,50,52,52,52,50,18,64,78,70,73,45,65,70,67,60,36,75,81,70,51,34,56,78,84,80,83,53,69,70,53,55,52,46,22,58,76,72,70,46,95,58,46,70,62,56,56,48,39,37,52,50,37,13,30,52,30,39,26,59,33,65,34,51,24,55,51,40,40,44,76,72,57,33,47,50,35,66,34,54,40,90,100,45,94,75,45,75,70,33,43,32,40,19,62,68,55,91,79,79,57,84,62,66,70,42,36,28,62,72,53,37,52,53,51,20,50,74,54,49,51,56,71,29,62,87,46,75,68,47,53,53,48,24,42,51,35,38,53,26,43,59,69,72,45,70,78,82,68,89,56,74,88,76,49,76,36,65,60,75,50,38,52,54,26,29,51,46,37,48,54,42,47,55,52,57,72,69,53,61,60,81,43,58,32,56,50,17,50,50,27,38,40,54,15,6,32,30,16,14,42,19,72,67,74,36,95,59,86,45,47,42,36,50,46,16,49,56,29,39,54,56,18,23,48,49,82,92,59,52,59,77,61,58,92,87,58,87,72,49,29,64,31,11,33,44,53,56,29,36,54,81,87,69,84,85,45,71,43,45,54,50,31,52,53,40,51,48,53,45,48,51,56,52,21,51,33,29,44,73,65,68,39,50,70,61,15,50,56,44,51,46,37,47,62,61,38,44,40,52,57,54,58,73,64,50,82,80,75,79,74,61,76,79,65,66,65,66,68,74,76,76,77,90,72,88,78,81,75,52,74,69,57,51,51,52,52,53,55,58,54,60,78,68,59,74,82,83,77,95,80,77,93,80,84,89,82,92,77,81,83,82,82,74,86,77,83,80,79,79,81,83,76,86,84,80,89,73,91,79,81,89,86,137

Secondary structure (DSSP, 8-state):
-EEEEEEES-HHHHHHHHHS-TTTT--SS-EEEEE-HHHHHHS-SSB--HHHHHHHHHHHHHHHHHHT---EEE-B-B-TTSPBPB-TTSPBPBPSSS-EEE--EEEEEEE--GGG----HHHHHHHHHHHHHHHT-SGGGSS--EEEEEEEEEE-TTS-EEEEEEEEEEETTSPBP--TTHHHHHHHHHHHHHHHTT----THHHH--PPPPPPHHHHHHHHHTT-SS-HHHHHHHHHHHHHHT-SSHHHHHHHHHHTTEEEEEEEPTT-SS-EEEEEEEEPPTTSPPP--EEHHHH-GGGSHHHHHTTS---HHHHHHHHHHHHHHHTTPPPSS--GGGS-B-GGGHHHHHHHHHHHHHHHTTS-TT-HHHHHHHHHHHHHHHHHHHHHH-SS--HHHHHHHHHHHHT---GGG---PPTT---THHHHHHHHHB-S--SS-HHHHHHHHHHHHHHHHHHHHHHHTT-HHHHHHHHHIIIIIIHHHHHHHS------GGGTTTGGGS--------HHHHHHHHHHHHTT-PPPPS---------PPP-PPP------------------

Foldseek 3Di:
DDKDKDFDFALLVVLLCLLDCHPVNFFDAWFFLAWDPVLDVVGDRHRQDNVSSNVLSCVLCVLCVVLVFFAWDFAFDADPVRHFDADPVRHGHTDPVPGIGGGFKMKMKDKADLVQAEDDSNLVRVLVVQLCLLLCQPCVVVDAHRTKTKIWRQQGPNNITMIMMITTQAGNVRDGRDCVPSVLSSLVSVQVVCVVVVGDHPVCNVQVLDADDDDVVQVVVCVVVVHLDGQLLLCLLQLLLLLLLDQFLLSSLVSCVVLQKQKAFDADPPDLQHGQWIWIFHDDPPPDDTDIDTLVNSAQCRTPVNSVLRHDDDPVRSNSNSVQNVCSNVVHPRPDDDLVVAADAPVCLLVLLVLLVVLLVLLVVDDLPLLQVLLVLLSQLLNLLSLLCSQAPPRDALSSLLSVLSRSSNRHHPVSHDRDDPPPRGSNSSSNNNNRHPDDQQADPSSLSSLVSSLSSLQSSLVSCVVVVNNVSSVSSVCSSVPGSVVSNVVRDPPPPDPVVVVPVVVPPPPDDDDDDPVVVVVVVVVVVVPDDDDDDDDDDDDDDDDDDDDDDPDDDDDDDDDDDDDDDDD